Protein 3HLY (pdb70)

Solvent-accessible surface area: 18268 Å² total

Structure (mmCIF, N/CA/C/O backbone):
data_3HLY
#
_entry.id   3HLY
#
_cell.length_a   76.270
_cell.length_b   97.899
_cell.length_c   118.076
_cell.angle_alpha   90.00
_cell.angle_beta   90.00
_cell.angle_gamma   90.00
#
_symmetry.space_group_name_H-M   'C 2 2 21'
#
loop_
_entity.id
_entity.type
_entity.pdbx_description
1 polymer 'Flavodoxin-like domain'
2 non-polymer 'CALCIUM ION'
3 water water
#
loop_
_atom_site.group_PDB
_atom_site.id
_atom_site.type_symbol
_atom_site.label_atom_id
_atom_site.label_alt_id
_atom_site.label_comp_id
_atom_site.label_asym_id
_atom_site.label_entity_id
_atom_site.label_seq_id
_atom_site.pdbx_PDB_ins_code
_atom_site.Cartn_x
_atom_site.Cartn_y
_atom_site.Cartn_z
_atom_site.occupancy
_atom_site.B_iso_or_equiv
_atom_site.auth_seq_id
_atom_site.auth_comp_id
_atom_site.auth_asym_id
_atom_site.auth_atom_id
_atom_site.pdbx_PDB_model_num
ATOM 1 N N . SER A 1 2 ? 38.903 54.503 53.573 1.00 48.53 262 SER A N 1
ATOM 2 C CA . SER A 1 2 ? 40.259 54.085 54.017 1.00 29.08 262 SER A CA 1
ATOM 3 C C . SER A 1 2 ? 40.982 53.348 52.896 1.00 34.59 262 SER A C 1
ATOM 4 O O . SER A 1 2 ? 40.427 53.129 51.815 1.00 32.49 262 SER A O 1
ATOM 7 N N . VAL A 1 3 ? 42.229 52.972 53.159 1.00 27.00 263 VAL A N 1
ATOM 8 C CA . VAL A 1 3 ? 43.005 52.252 52.171 1.00 25.19 263 VAL A CA 1
ATOM 9 C C . VAL A 1 3 ? 43.418 50.882 52.714 1.00 29.88 263 VAL A C 1
ATOM 10 O O . VAL A 1 3 ? 43.883 50.761 53.839 1.00 28.62 263 VAL A O 1
ATOM 14 N N . LEU A 1 4 ? 43.206 49.849 51.917 1.00 20.23 264 LEU A N 1
ATOM 15 C CA . LEU A 1 4 ? 43.571 48.505 52.324 1.00 19.73 264 LEU A CA 1
ATOM 16 C C . LEU A 1 4 ? 44.885 48.149 51.660 1.00 25.96 264 LEU A C 1
ATOM 17 O O . LEU A 1 4 ? 44.999 48.220 50.449 1.00 22.06 264 LEU A O 1
ATOM 22 N N . ILE A 1 5 ? 45.871 47.762 52.455 1.00 24.49 265 ILE A N 1
ATOM 23 C CA . ILE A 1 5 ? 47.148 47.347 51.895 1.00 23.46 265 ILE A CA 1
ATOM 24 C C . ILE A 1 5 ? 47.266 45.842 52.103 1.00 25.33 265 ILE A C 1
ATOM 25 O O . ILE A 1 5 ? 47.261 45.351 53.237 1.00 32.09 265 ILE A O 1
ATOM 30 N N . GLY A 1 6 ? 47.326 45.109 50.997 1.00 30.29 266 GLY A N 1
ATOM 31 C CA . GLY A 1 6 ? 47.444 43.665 51.066 1.00 27.19 266 GLY A CA 1
ATOM 32 C C . GLY A 1 6 ? 48.771 43.197 50.499 1.00 40.25 266 GLY A C 1
ATOM 33 O O . GLY A 1 6 ? 49.249 43.729 49.493 1.00 31.11 266 GLY A O 1
ATOM 34 N N . TYR A 1 7 ? 49.379 42.210 51.149 1.00 39.87 267 TYR A N 1
ATOM 35 C CA . TYR A 1 7 ? 50.661 41.671 50.695 1.00 35.64 267 TYR A CA 1
ATOM 36 C C . TYR A 1 7 ? 50.905 40.314 51.328 1.00 38.41 267 TYR A C 1
ATOM 37 O O . TYR A 1 7 ? 50.089 39.833 52.106 1.00 50.12 267 TYR A O 1
ATOM 46 N N . LEU A 1 8 ? 52.033 39.696 50.991 1.00 45.09 268 LEU A N 1
ATOM 47 C CA . LEU A 1 8 ? 52.375 38.403 51.570 1.00 48.72 268 LEU A CA 1
ATOM 48 C C . LEU A 1 8 ? 53.464 38.583 52.612 1.00 44.48 268 LEU A C 1
ATOM 49 O O . LEU A 1 8 ? 54.500 39.192 52.348 1.00 47.47 268 LEU A O 1
ATOM 54 N N . SER A 1 9 ? 53.231 38.049 53.800 1.00 44.19 269 SER A N 1
ATOM 55 C CA . SER A 1 9 ? 54.223 38.156 54.851 1.00 46.53 269 SER A CA 1
ATOM 56 C C . SER A 1 9 ? 55.516 37.501 54.416 1.00 49.23 269 SER A C 1
ATOM 57 O O . SER A 1 9 ? 55.519 36.383 53.916 1.00 54.42 269 SER A O 1
ATOM 60 N N . ASP A 1 10 ? 56.614 38.217 54.599 1.00 55.18 270 ASP A N 1
ATOM 61 C CA . ASP A 1 10 ? 57.936 37.711 54.284 1.00 66.37 270 ASP A CA 1
ATOM 62 C C . ASP A 1 10 ? 58.182 37.215 52.862 1.00 71.75 270 ASP A C 1
ATOM 63 O O . ASP A 1 10 ? 58.956 36.280 52.660 1.00 75.06 270 ASP A O 1
ATOM 68 N N . TYR A 1 11 ? 57.531 37.839 51.884 1.00 69.60 271 TYR A N 1
ATOM 69 C CA . TYR A 1 11 ? 57.735 37.495 50.480 1.00 56.98 271 TYR A CA 1
ATOM 70 C C . TYR A 1 11 ? 58.511 38.653 49.868 1.00 45.82 271 TYR A C 1
ATOM 71 O O . TYR A 1 11 ? 58.007 39.772 49.786 1.00 44.96 271 TYR A O 1
ATOM 80 N N . GLY A 1 12 ? 59.739 38.394 49.442 1.00 47.38 272 GLY A N 1
ATOM 81 C CA . GLY A 1 12 ? 60.540 39.462 48.874 1.00 47.22 272 GLY A CA 1
ATOM 82 C C . GLY A 1 12 ? 60.670 40.602 49.875 1.00 48.37 272 GLY A C 1
ATOM 83 O O . GLY A 1 12 ? 61.024 40.381 51.036 1.00 38.22 272 GLY A O 1
ATOM 84 N N . TYR A 1 13 ? 60.378 41.821 49.433 1.00 43.38 273 TYR A N 1
ATOM 85 C CA . TYR A 1 13 ? 60.449 42.989 50.303 1.00 39.64 273 TYR A CA 1
ATOM 86 C C . TYR A 1 13 ? 59.060 43.552 50.579 1.00 38.95 273 TYR A C 1
ATOM 87 O O . TYR A 1 13 ? 58.915 44.736 50.880 1.00 37.78 273 TYR A O 1
ATOM 96 N N . SER A 1 14 ? 58.043 42.695 50.482 1.00 34.83 274 SER A N 1
ATOM 97 C CA . SER A 1 14 ? 56.662 43.109 50.712 1.00 32.17 274 SER A CA 1
ATOM 98 C C . SER A 1 14 ? 56.434 43.831 52.041 1.00 38.97 274 SER A C 1
ATOM 99 O O . SER A 1 14 ? 55.826 44.900 52.061 1.00 42.37 274 SER A O 1
ATOM 102 N N . ASP A 1 15 ? 56.899 43.251 53.148 1.00 38.63 275 ASP A N 1
ATOM 103 C CA . ASP A 1 15 ? 56.719 43.894 54.454 1.00 48.52 275 ASP A CA 1
ATOM 104 C C . ASP A 1 15 ? 57.218 45.341 54.418 1.00 44.10 275 ASP A C 1
ATOM 105 O O . ASP A 1 15 ? 56.515 46.280 54.803 1.00 42.08 275 ASP A O 1
ATOM 110 N N . ARG A 1 16 ? 58.446 45.487 53.938 1.00 30.85 276 ARG A N 1
ATOM 111 C CA . ARG A 1 16 ? 59.144 46.760 53.883 1.00 35.57 276 ARG A CA 1
ATOM 112 C C . ARG A 1 16 ? 58.621 47.783 52.876 1.00 33.60 276 ARG A C 1
ATOM 113 O O . ARG A 1 16 ? 58.571 48.972 53.162 1.00 27.67 276 ARG A O 1
ATOM 121 N N . LEU A 1 17 ? 58.254 47.333 51.691 1.00 21.77 277 LEU A N 1
ATOM 122 C CA . LEU A 1 17 ? 57.719 48.262 50.709 1.00 28.42 277 LEU A CA 1
ATOM 123 C C . LEU A 1 17 ? 56.316 48.656 51.179 1.00 28.10 277 LEU A C 1
ATOM 124 O O . LEU A 1 17 ? 55.954 49.828 51.171 1.00 26.80 277 LEU A O 1
ATOM 129 N N . SER A 1 18 ? 55.544 47.669 51.621 1.00 23.43 278 SER A N 1
ATOM 130 C CA . SER A 1 18 ? 54.181 47.937 52.082 1.00 25.94 278 SER A CA 1
ATOM 131 C C . SER A 1 18 ? 54.163 48.865 53.303 1.00 31.14 278 SER A C 1
ATOM 132 O O . SER A 1 18 ? 53.285 49.718 53.411 1.00 35.37 278 SER A O 1
ATOM 135 N N . GLN A 1 19 ? 55.142 48.729 54.202 1.00 24.98 279 GLN A N 1
ATOM 136 C CA . GLN A 1 19 ? 55.213 49.588 55.386 1.00 18.59 279 GLN A CA 1
ATOM 137 C C . GLN A 1 19 ? 55.560 51.030 55.008 1.00 31.48 279 GLN A C 1
ATOM 138 O O . GLN A 1 19 ? 55.048 51.977 55.599 1.00 25.88 279 GLN A O 1
ATOM 144 N N . ALA A 1 20 ? 56.462 51.179 54.039 1.00 24.07 280 ALA A N 1
ATOM 145 C CA . ALA A 1 20 ? 56.886 52.481 53.550 1.00 22.25 280 ALA A CA 1
ATOM 146 C C . ALA A 1 20 ? 55.677 53.201 52.921 1.00 20.63 280 ALA A C 1
ATOM 147 O O . ALA A 1 20 ? 55.471 54.387 53.150 1.00 36.76 280 ALA A O 1
ATOM 149 N N . ILE A 1 21 ? 54.889 52.493 52.127 1.00 15.99 281 ILE A N 1
ATOM 150 C CA . ILE A 1 21 ? 53.698 53.103 51.517 1.00 19.75 281 ILE A CA 1
ATOM 151 C C . ILE A 1 21 ? 52.723 53.440 52.640 1.00 27.67 281 ILE A C 1
ATOM 152 O O . ILE A 1 21 ? 52.104 54.513 52.632 1.00 23.10 281 ILE A O 1
ATOM 157 N N . GLY A 1 22 ? 52.588 52.521 53.599 1.00 20.49 282 GLY A N 1
ATOM 158 C CA . GLY A 1 22 ? 51.684 52.737 54.721 1.00 18.42 282 GLY A CA 1
ATOM 159 C C . GLY A 1 22 ? 52.072 53.976 55.533 1.00 24.53 282 GLY A C 1
ATOM 160 O O . GLY A 1 22 ? 51.218 54.745 55.963 1.00 26.39 282 GLY A O 1
ATOM 161 N N . ARG A 1 23 ? 53.372 54.179 55.738 1.00 25.07 283 ARG A N 1
ATOM 162 C CA . ARG A 1 23 ? 53.854 55.347 56.489 1.00 36.68 283 ARG A CA 1
ATOM 163 C C . ARG A 1 23 ? 53.441 56.642 55.781 1.00 34.08 283 ARG A C 1
ATOM 164 O O . ARG A 1 23 ? 53.003 57.608 56.411 1.00 26.99 283 ARG A O 1
ATOM 172 N N . GLY A 1 24 ? 53.611 56.666 54.465 1.00 27.06 284 GLY A N 1
ATOM 173 C CA . GLY 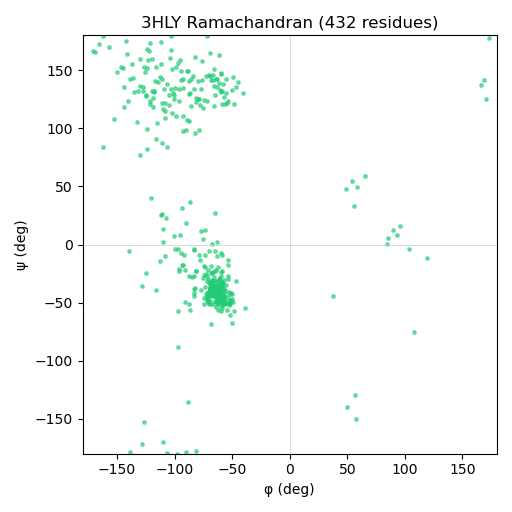A 1 24 ? 53.259 57.846 53.706 1.00 27.81 284 GLY A CA 1
ATOM 174 C C . GLY A 1 24 ? 51.777 58.124 53.850 1.00 34.83 284 GLY A C 1
ATOM 175 O O . GLY A 1 24 ? 51.365 59.263 54.032 1.00 35.92 284 GLY A O 1
ATOM 176 N N . LEU A 1 25 ? 50.986 57.057 53.783 1.00 31.37 285 LEU A N 1
ATOM 177 C CA . LEU A 1 25 ? 49.545 57.135 53.895 1.00 22.31 285 LEU A CA 1
ATOM 178 C C . LEU A 1 25 ? 48.987 57.611 55.227 1.00 31.29 285 LEU A C 1
ATOM 179 O O . LEU A 1 25 ? 48.036 58.390 55.234 1.00 31.30 285 LEU A O 1
ATOM 184 N N . VAL A 1 26 ? 49.531 57.134 56.349 1.00 33.66 286 VAL A N 1
ATOM 185 C CA . VAL A 1 26 ? 48.999 57.552 57.651 1.00 35.23 286 VAL A CA 1
ATOM 186 C C . VAL A 1 26 ? 49.342 58.994 57.998 1.00 33.37 286 VAL A C 1
ATOM 187 O O . VAL A 1 26 ? 48.572 59.656 58.668 1.00 27.98 286 VAL A O 1
ATOM 191 N N . LYS A 1 27 ? 50.491 59.484 57.536 1.00 32.32 287 LYS A N 1
ATOM 192 C CA . LYS A 1 27 ? 50.877 60.873 57.800 1.00 36.80 287 LYS A CA 1
ATOM 193 C C . LYS A 1 27 ? 49.815 61.843 57.280 1.00 38.99 287 LYS A C 1
ATOM 194 O O . LYS A 1 27 ? 49.630 62.929 57.835 1.00 50.49 287 LYS A O 1
ATOM 200 N N . THR A 1 28 ? 49.120 61.460 56.213 1.00 35.54 288 THR A N 1
ATOM 201 C CA . THR A 1 28 ? 48.100 62.328 55.651 1.00 36.98 288 THR A 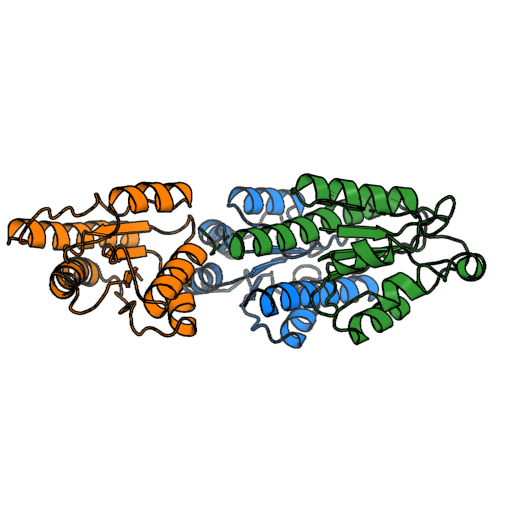CA 1
ATOM 202 C C . THR A 1 28 ? 46.795 62.196 56.387 1.00 49.17 288 THR A C 1
ATOM 203 O O . THR A 1 28 ? 45.846 62.905 56.064 1.00 60.93 288 THR A O 1
ATOM 207 N N . GLY A 1 29 ? 46.727 61.270 57.346 1.00 40.22 289 GLY A N 1
ATOM 208 C CA . GLY A 1 29 ? 45.495 61.104 58.092 1.00 29.94 289 GLY A CA 1
ATOM 209 C C . GLY A 1 29 ? 44.542 60.055 57.564 1.00 32.02 289 GLY A C 1
ATOM 210 O O . GLY A 1 29 ? 43.414 59.952 58.039 1.00 41.57 289 GLY A O 1
ATOM 211 N N . VAL A 1 30 ? 44.970 59.270 56.585 1.00 32.63 290 VAL A N 1
ATOM 212 C CA . VAL A 1 30 ? 44.105 58.215 56.064 1.00 34.87 290 VAL A CA 1
ATOM 213 C C . VAL A 1 30 ? 44.260 56.993 56.974 1.00 40.40 290 VAL A C 1
ATOM 214 O O . VAL A 1 30 ? 45.348 56.756 57.495 1.00 45.14 290 VAL A O 1
ATOM 218 N N . ALA A 1 31 ? 43.181 56.245 57.186 1.00 29.01 291 ALA A N 1
ATOM 219 C CA . ALA A 1 31 ? 43.238 55.038 58.019 1.00 34.14 291 ALA A CA 1
ATOM 220 C C . ALA A 1 31 ? 43.684 53.871 57.148 1.00 34.95 291 ALA A C 1
ATOM 221 O O . ALA A 1 31 ? 43.007 53.518 56.189 1.00 37.80 291 ALA A O 1
ATOM 223 N N . VAL A 1 32 ? 44.810 53.261 57.497 1.00 27.37 292 VAL A N 1
ATOM 224 C CA . VAL A 1 32 ? 45.317 52.152 56.710 1.00 31.46 292 VAL A CA 1
ATOM 225 C C . VAL A 1 32 ? 45.020 50.784 57.302 1.00 34.36 292 VAL A C 1
ATOM 226 O O . VAL A 1 32 ? 45.293 50.525 58.477 1.00 42.08 292 VAL A O 1
ATOM 230 N N . GLU A 1 33 ? 44.463 49.902 56.487 1.00 24.67 293 GLU A N 1
ATOM 231 C CA . GLU A 1 33 ? 44.169 48.565 56.968 1.00 25.17 293 GLU A CA 1
ATOM 232 C C . GLU A 1 33 ? 45.076 47.568 56.262 1.00 29.66 293 GLU A C 1
ATOM 233 O O . GLU A 1 33 ? 44.996 47.379 55.051 1.00 35.65 293 GLU A O 1
ATOM 247 N N . VAL A 1 35 ? 46.624 43.762 55.650 1.00 24.66 295 VAL A N 1
ATOM 248 C CA . VAL A 1 35 ? 46.169 42.387 55.622 1.00 35.76 295 VAL A CA 1
ATOM 249 C C . VAL A 1 35 ? 47.267 41.504 55.051 1.00 38.19 295 VAL A C 1
ATOM 250 O O . VAL A 1 35 ? 47.980 41.913 54.139 1.00 37.32 295 VAL A O 1
ATOM 254 N N . ASP A 1 36 ? 47.418 40.309 55.620 1.00 40.03 296 ASP A N 1
ATOM 255 C CA . ASP A 1 36 ? 48.410 39.347 55.163 1.00 38.97 296 ASP A CA 1
ATOM 256 C C . ASP A 1 36 ? 47.601 38.343 54.352 1.00 39.71 296 ASP A C 1
ATOM 257 O O . ASP A 1 36 ? 46.778 37.616 54.905 1.00 38.75 296 ASP A O 1
ATOM 262 N N . LEU A 1 37 ? 47.835 38.314 53.044 1.00 31.70 297 LEU A N 1
ATOM 263 C CA . LEU A 1 37 ? 47.100 37.423 52.156 1.00 35.54 297 LEU A CA 1
ATOM 264 C C . LEU A 1 37 ? 47.305 35.935 52.484 1.00 47.39 297 LEU A C 1
ATOM 265 O O . LEU A 1 37 ? 46.417 35.109 52.253 1.00 48.32 297 LEU A O 1
ATOM 270 N N . ARG A 1 38 ? 48.471 35.605 53.032 1.00 47.11 298 ARG A N 1
ATOM 271 C CA . ARG A 1 38 ? 48.793 34.234 53.405 1.00 40.41 298 ARG A CA 1
ATOM 272 C C . ARG A 1 38 ? 47.904 33.711 54.520 1.00 46.81 298 ARG A C 1
ATOM 273 O O . ARG A 1 38 ? 47.760 32.500 54.666 1.00 57.85 298 ARG A O 1
ATOM 281 N N . ALA A 1 39 ? 47.315 34.602 55.312 1.00 45.04 299 ALA A N 1
ATOM 282 C CA . ALA A 1 39 ? 46.509 34.143 56.438 1.00 51.21 299 ALA A CA 1
ATOM 283 C C . ALA A 1 39 ? 45.202 34.856 56.775 1.00 45.87 299 ALA A C 1
ATOM 284 O O . ALA A 1 39 ? 44.476 34.407 57.661 1.00 56.58 299 ALA A O 1
ATOM 286 N N . VAL A 1 40 ? 44.884 35.950 56.096 1.00 50.20 300 VAL A N 1
ATOM 287 C CA . VAL A 1 40 ? 43.660 36.683 56.418 1.00 51.69 300 VAL A CA 1
ATOM 288 C C . VAL A 1 40 ? 42.373 35.915 56.136 1.00 55.23 300 VAL A C 1
ATOM 289 O O . VAL A 1 40 ? 42.322 35.082 55.237 1.00 51.94 300 VAL A O 1
ATOM 293 N N . ASP A 1 41 ? 41.333 36.213 56.911 1.00 55.84 301 ASP A N 1
ATOM 294 C CA . ASP A 1 41 ? 40.034 35.569 56.746 1.00 62.52 301 ASP A CA 1
ATOM 295 C C . ASP A 1 41 ? 39.290 36.203 55.571 1.00 53.94 301 ASP A C 1
ATOM 296 O O . ASP A 1 41 ? 39.080 37.412 55.539 1.00 51.66 301 ASP A O 1
ATOM 298 N N . PRO A 1 42 ? 38.865 35.381 54.596 1.00 53.16 302 PRO A N 1
ATOM 299 C CA . PRO A 1 42 ? 38.145 35.829 53.399 1.00 63.44 302 PRO A CA 1
ATOM 300 C C . PRO A 1 42 ? 36.908 36.699 53.630 1.00 68.73 302 PRO A C 1
ATOM 301 O O . PRO A 1 42 ? 36.680 37.668 52.907 1.00 68.90 302 PRO A O 1
ATOM 305 N N . GLN A 1 43 ? 36.114 36.348 54.635 1.00 73.63 303 GLN A N 1
ATOM 306 C CA . GLN A 1 43 ? 34.886 37.077 54.946 1.00 77.27 303 GLN A CA 1
ATOM 307 C C . GLN A 1 43 ? 35.111 38.535 55.345 1.00 69.54 303 GLN A C 1
ATOM 308 O O . GLN A 1 43 ? 34.363 39.424 54.938 1.00 66.71 303 GLN A O 1
ATOM 310 N N . GLU A 1 44 ? 36.129 38.781 56.157 1.00 63.66 304 GLU A N 1
ATOM 311 C CA . GLU A 1 44 ? 36.422 40.140 56.573 1.00 66.63 304 GLU A CA 1
ATOM 312 C C . GLU A 1 44 ? 37.129 40.870 55.436 1.00 66.97 304 GLU A C 1
ATOM 313 O O . GLU A 1 44 ? 36.867 42.052 55.190 1.00 61.85 304 GLU A O 1
ATOM 319 N N . LEU A 1 45 ? 38.018 40.159 54.743 1.00 62.87 305 LEU A N 1
ATOM 320 C CA . LEU A 1 45 ? 38.743 40.734 53.617 1.00 47.52 305 LEU A CA 1
ATOM 321 C C . LEU A 1 45 ? 37.712 41.384 52.702 1.00 52.94 305 LEU A C 1
ATOM 322 O O . LEU A 1 45 ? 37.872 42.531 52.290 1.00 55.63 305 LEU A O 1
ATOM 327 N N . ILE A 1 46 ? 36.634 40.654 52.421 1.00 52.99 306 ILE A N 1
ATOM 328 C CA . ILE A 1 46 ? 35.559 41.148 51.560 1.00 63.03 306 ILE A CA 1
ATOM 329 C C . ILE A 1 46 ? 35.011 42.506 52.001 1.00 63.66 306 ILE A C 1
ATOM 330 O O . ILE A 1 46 ? 34.907 43.441 51.203 1.00 67.15 306 ILE A O 1
ATOM 335 N N . GLU A 1 47 ? 34.637 42.610 53.269 1.00 65.92 307 GLU A N 1
ATOM 336 C CA . GLU A 1 47 ? 34.096 43.865 53.777 1.00 68.04 307 GLU A CA 1
ATOM 337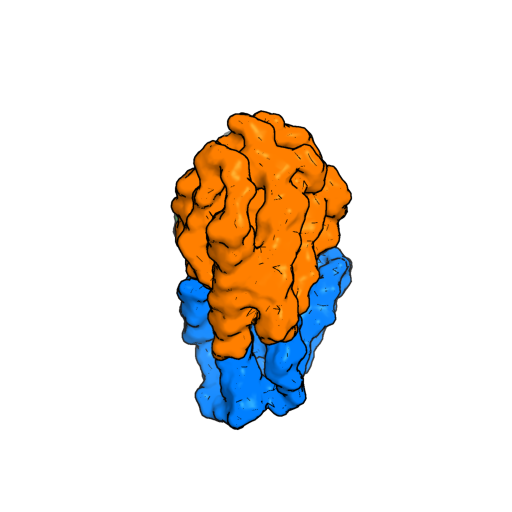 C C . GLU A 1 47 ? 35.187 44.935 53.745 1.00 51.52 307 GLU A C 1
ATOM 338 O O . GLU A 1 47 ? 34.930 46.089 53.396 1.00 54.41 307 GLU A O 1
ATOM 344 N N . ALA A 1 48 ? 36.405 44.532 54.088 1.00 22.56 308 ALA A N 1
ATOM 345 C CA . ALA A 1 48 ? 37.537 45.442 54.078 1.00 31.01 308 ALA A CA 1
ATOM 346 C C . ALA A 1 48 ? 37.740 46.038 52.684 1.00 32.97 308 ALA A C 1
ATOM 347 O O . ALA A 1 48 ? 37.978 47.227 52.542 1.00 34.89 308 ALA A O 1
ATOM 349 N N . VAL A 1 49 ? 37.638 45.211 51.653 1.00 35.09 309 VAL A N 1
ATOM 350 C CA . VAL A 1 49 ? 37.831 45.695 50.290 1.00 32.92 309 VAL A CA 1
ATOM 351 C C . VAL A 1 49 ? 36.695 46.585 49.784 1.00 40.19 309 VAL A C 1
ATOM 352 O O . VAL A 1 49 ? 36.947 47.672 49.278 1.00 33.56 309 VAL A O 1
ATOM 356 N N . SER A 1 50 ? 35.446 46.153 49.944 1.00 53.27 310 SER A N 1
ATOM 357 C CA . SER A 1 50 ? 34.316 46.940 49.439 1.00 52.15 310 SER A CA 1
ATOM 358 C C . SER A 1 50 ? 34.198 48.356 49.997 1.00 55.17 310 SER A C 1
ATOM 359 O O . SER A 1 50 ? 33.742 49.270 49.298 1.00 56.33 310 SER A O 1
ATOM 362 N N . SER A 1 51 ? 34.606 48.543 51.250 1.00 53.40 311 SER A N 1
ATOM 363 C CA . SER A 1 51 ? 34.532 49.859 51.871 1.00 52.07 311 SER A CA 1
ATOM 364 C C . SER A 1 51 ? 35.816 50.656 51.679 1.00 46.57 311 SER A C 1
ATOM 365 O O . SER A 1 51 ? 35.866 51.830 51.999 1.00 47.25 311 SER A O 1
ATOM 368 N N . ALA A 1 52 ? 36.853 50.010 51.159 1.00 37.13 312 ALA A N 1
ATOM 369 C CA . ALA A 1 52 ? 38.126 50.676 50.935 1.00 33.53 312 ALA A CA 1
ATOM 370 C C . ALA A 1 52 ? 37.995 51.757 49.877 1.00 35.12 312 ALA A C 1
ATOM 371 O O . ALA A 1 52 ? 37.359 51.553 48.856 1.00 40.95 312 ALA A O 1
ATOM 373 N N . ARG A 1 53 ? 38.591 52.913 50.114 1.00 35.49 313 ARG A N 1
ATOM 374 C CA . ARG A 1 53 ? 38.532 53.968 49.125 1.00 44.34 313 ARG A CA 1
ATOM 375 C C . ARG A 1 53 ? 39.663 53.647 48.136 1.00 46.19 313 ARG A C 1
ATOM 376 O O . ARG A 1 53 ? 39.603 53.966 46.943 1.00 38.29 313 ARG A O 1
ATOM 384 N N . GLY A 1 54 ? 40.680 52.966 48.648 1.00 36.89 314 GLY A N 1
ATOM 385 C CA . GLY A 1 54 ? 41.807 52.601 47.828 1.00 29.99 314 GLY A CA 1
ATOM 386 C C . GLY A 1 54 ? 42.348 51.255 48.234 1.00 26.08 314 GLY A C 1
ATOM 387 O O . GLY A 1 54 ? 42.218 50.822 49.388 1.00 23.78 314 GLY A O 1
ATOM 388 N N . ILE A 1 55 ? 42.941 50.588 47.257 1.00 21.41 315 ILE A N 1
ATOM 389 C CA . ILE A 1 55 ? 43.529 49.285 47.451 1.00 25.98 315 ILE A CA 1
ATOM 390 C C . ILE A 1 55 ? 44.999 49.319 46.998 1.00 25.46 315 ILE A C 1
ATOM 391 O O . ILE A 1 55 ? 45.303 49.774 45.904 1.00 26.04 315 ILE A O 1
ATOM 396 N N . VAL A 1 56 ? 45.894 48.857 47.854 1.00 19.52 316 VAL A N 1
ATOM 397 C CA . VAL A 1 56 ? 47.313 48.786 47.517 1.00 16.32 316 VAL A CA 1
ATOM 398 C C . VAL A 1 56 ? 47.665 47.311 47.611 1.00 20.45 316 VAL A C 1
ATOM 399 O O . VAL A 1 56 ? 47.401 46.668 48.634 1.00 25.99 316 VAL A O 1
ATOM 403 N N . LEU A 1 57 ? 48.237 46.783 46.539 1.00 17.41 317 LEU A N 1
ATOM 404 C CA . LEU A 1 57 ? 48.616 45.380 46.479 1.00 29.74 317 LEU A CA 1
ATOM 405 C C . LEU A 1 57 ? 50.081 45.153 46.067 1.00 28.23 317 LEU A C 1
ATOM 406 O O . LEU A 1 57 ? 50.589 45.792 45.146 1.00 28.12 317 LEU A O 1
ATOM 411 N N . GLY A 1 58 ? 50.764 44.256 46.766 1.00 26.20 318 GLY A N 1
ATOM 412 C CA . GLY A 1 58 ? 52.131 43.934 46.395 1.00 22.15 318 GLY A CA 1
ATOM 413 C C . GLY A 1 58 ? 51.974 42.807 45.388 1.00 34.07 318 GLY A C 1
ATOM 414 O O . GLY A 1 58 ? 51.003 42.058 45.476 1.00 35.72 318 GLY A O 1
ATOM 415 N N . THR A 1 59 ? 52.882 42.681 44.426 1.00 26.62 319 THR A N 1
ATOM 416 C CA . THR A 1 59 ? 52.759 41.606 43.438 1.00 28.40 319 THR A CA 1
ATOM 417 C C . THR A 1 59 ? 52.902 40.230 44.063 1.00 41.83 319 THR A C 1
ATOM 418 O O . THR A 1 59 ? 53.828 39.971 44.831 1.00 39.75 319 THR A O 1
ATOM 422 N N . PRO A 1 60 ? 51.940 39.347 43.781 1.00 61.90 320 PRO A N 1
ATOM 423 C CA . PRO A 1 60 ? 51.940 37.979 44.296 1.00 63.91 320 PRO A CA 1
ATOM 424 C C . PRO A 1 60 ? 52.458 36.988 43.272 1.00 66.92 320 PRO A C 1
ATOM 425 O O . PRO A 1 60 ? 52.058 36.999 42.110 1.00 70.73 320 PRO A O 1
ATOM 429 N N . PRO A 1 61 ? 53.328 36.081 43.715 1.00 64.79 321 PRO A N 1
ATOM 430 C CA . PRO A 1 61 ? 53.914 35.066 42.840 1.00 64.85 321 PRO A CA 1
ATOM 431 C C . PRO A 1 61 ? 52.944 34.310 41.983 1.00 52.74 321 PRO A C 1
ATOM 432 O O . PRO A 1 61 ? 51.837 33.979 42.400 1.00 47.85 321 PRO A O 1
ATOM 436 N N . SER A 1 62 ? 53.443 34.022 40.790 1.00 57.37 322 SER A N 1
ATOM 437 C CA . SER A 1 62 ? 52.814 33.254 39.724 1.00 61.42 322 SER A CA 1
ATOM 438 C C . SER A 1 62 ? 51.992 32.038 40.138 1.00 67.84 322 SER A C 1
ATOM 439 O O . SER A 1 62 ? 50.847 31.886 39.714 1.00 67.29 322 SER A O 1
ATOM 442 N N . GLN A 1 63 ? 52.608 31.144 40.899 1.00 70.05 323 GLN A N 1
ATOM 443 C CA . GLN A 1 63 ? 51.927 29.984 41.374 1.00 74.51 323 GLN A CA 1
ATOM 444 C C . GLN A 1 63 ? 51.701 30.248 42.858 1.00 66.05 323 GLN A C 1
ATOM 445 O O . GLN A 1 63 ? 52.519 29.892 43.700 1.00 68.21 323 GLN A O 1
ATOM 451 N N . PRO A 1 64 ? 50.618 30.972 43.172 1.00 56.00 324 PRO A N 1
ATOM 452 C CA . PRO A 1 64 ? 50.247 31.315 44.550 1.00 60.70 324 PRO A CA 1
ATOM 453 C C . PRO A 1 64 ? 49.631 30.034 45.169 1.00 71.50 324 PRO A C 1
ATOM 454 O O . PRO A 1 64 ? 49.156 29.143 44.458 1.00 75.91 324 PRO A O 1
ATOM 458 N N . SER A 1 65 ? 49.644 29.962 46.493 1.00 64.19 325 SER A N 1
ATOM 459 C CA . SER A 1 65 ? 49.104 28.811 47.197 1.00 68.11 325 SER A CA 1
ATOM 460 C C . SER A 1 65 ? 47.597 28.918 47.313 1.00 68.05 325 SER A C 1
ATOM 461 O O . SER A 1 65 ? 46.975 29.860 46.819 1.00 71.65 325 SER A O 1
ATOM 464 N N . GLU A 1 66 ? 47.009 27.939 47.978 1.00 61.70 326 GLU A N 1
ATOM 465 C CA . GLU A 1 66 ? 45.572 27.921 48.148 1.00 75.03 326 GLU A CA 1
ATOM 466 C C . GLU A 1 66 ? 45.049 29.120 48.901 1.00 77.33 326 GLU A C 1
ATOM 467 O O . GLU A 1 66 ? 44.027 29.697 48.530 1.00 79.62 326 GLU A O 1
ATOM 469 N N . ALA A 1 67 ? 45.734 29.516 49.960 1.00 63.02 327 ALA A N 1
ATOM 470 C CA . ALA A 1 67 ? 45.166 30.597 50.724 1.00 48.50 327 ALA A CA 1
ATOM 471 C C . ALA A 1 67 ? 45.233 31.923 50.020 1.00 51.07 327 ALA A C 1
ATOM 472 O O . ALA A 1 67 ? 44.237 32.642 49.952 1.00 52.60 327 ALA A O 1
ATOM 474 N N . VAL A 1 68 ? 46.399 32.216 49.463 1.00 44.23 328 VAL A N 1
ATOM 475 C CA . VAL A 1 68 ? 46.616 33.465 48.774 1.00 49.07 328 VAL A CA 1
ATOM 476 C C . VAL A 1 68 ? 45.924 33.589 47.415 1.00 50.94 328 VAL A C 1
ATOM 477 O O . VAL A 1 68 ? 45.644 34.701 46.978 1.00 48.69 328 VAL A O 1
ATOM 481 N N . ALA A 1 69 ? 45.646 32.475 46.743 1.00 37.60 329 ALA A N 1
ATOM 482 C CA . ALA A 1 69 ? 44.952 32.550 45.466 1.00 44.84 329 ALA A CA 1
ATOM 483 C C . ALA A 1 69 ? 43.511 32.879 45.802 1.00 53.01 329 ALA A C 1
ATOM 484 O O . ALA A 1 69 ? 42.831 33.617 45.082 1.00 50.48 329 ALA A O 1
ATOM 486 N N . THR A 1 70 ? 43.045 32.313 46.909 1.00 51.06 330 THR A N 1
ATOM 487 C CA . THR A 1 70 ? 41.681 32.549 47.364 1.00 62.02 330 THR A CA 1
ATOM 488 C C . THR A 1 70 ? 41.580 34.005 47.821 1.00 60.74 330 THR A C 1
ATOM 489 O O . THR A 1 70 ? 40.583 34.687 47.582 1.00 69.80 330 THR A O 1
ATOM 493 N N . ALA A 1 71 ? 42.624 34.464 48.502 1.00 40.32 331 ALA A N 1
ATOM 494 C CA . ALA A 1 71 ? 42.673 35.837 48.979 1.00 47.63 331 ALA A CA 1
ATOM 495 C C . ALA A 1 71 ? 42.668 36.762 47.755 1.00 46.66 331 ALA A C 1
ATOM 496 O O . ALA A 1 71 ? 41.879 37.702 47.669 1.00 36.29 331 ALA A O 1
ATOM 498 N N . LEU A 1 72 ? 43.544 36.458 46.800 1.00 37.52 332 LEU A N 1
ATOM 499 C CA . LEU A 1 72 ? 43.667 37.250 45.585 1.00 44.29 332 LEU A CA 1
ATOM 500 C C . LEU A 1 72 ? 42.327 37.323 44.857 1.00 51.79 332 LEU A C 1
ATOM 501 O O . LEU A 1 72 ? 41.853 38.412 44.529 1.00 47.17 332 LEU A O 1
ATOM 506 N N . SER A 1 73 ? 41.713 36.161 44.623 1.00 53.38 333 SER A N 1
ATOM 507 C CA . SER A 1 73 ? 40.424 36.096 43.936 1.00 45.32 333 SER A CA 1
ATOM 508 C C . SER A 1 73 ? 39.353 36.886 44.676 1.00 47.92 333 SER A C 1
ATOM 509 O O . SER A 1 73 ? 38.466 37.487 44.062 1.00 45.59 333 SER A O 1
ATOM 512 N N . THR A 1 74 ? 39.437 36.890 46.002 1.00 47.44 334 THR A N 1
ATOM 513 C CA . THR A 1 74 ? 38.461 37.605 46.803 1.00 51.32 334 THR A CA 1
ATOM 514 C C . THR A 1 74 ? 38.565 39.124 46.628 1.00 52.24 334 THR A C 1
ATOM 515 O O . THR A 1 74 ? 37.563 39.839 46.738 1.00 52.48 334 THR A O 1
ATOM 519 N N . ILE A 1 75 ? 39.777 39.616 46.376 1.00 41.07 335 ILE A N 1
ATOM 520 C CA . ILE A 1 75 ? 39.977 41.052 46.171 1.00 33.75 335 ILE A CA 1
ATOM 521 C C . ILE A 1 75 ? 39.368 41.422 44.814 1.00 41.67 335 ILE A C 1
ATOM 522 O O . ILE A 1 75 ? 38.584 42.364 44.709 1.00 38.06 335 ILE A O 1
ATOM 527 N N . PHE A 1 76 ? 39.716 40.659 43.782 1.00 44.63 336 PHE A N 1
ATOM 528 C CA . PHE A 1 76 ? 39.195 40.916 42.439 1.00 41.75 336 PHE A CA 1
ATOM 529 C C . PHE A 1 76 ? 37.676 40.861 42.437 1.00 48.50 336 PHE A C 1
ATOM 530 O O . PHE A 1 76 ? 37.007 41.710 41.839 1.00 50.61 336 PHE A O 1
ATOM 538 N N . ALA A 1 77 ? 37.133 39.865 43.122 1.00 45.86 337 ALA A N 1
ATOM 539 C CA . ALA A 1 77 ? 35.690 39.715 43.207 1.00 50.54 337 ALA A CA 1
ATOM 540 C C . ALA A 1 77 ? 35.044 40.920 43.887 1.00 47.30 337 ALA A C 1
ATOM 541 O O . ALA A 1 77 ? 33.983 41.354 43.482 1.00 51.28 337 ALA A O 1
ATOM 543 N N . ALA A 1 78 ? 35.689 41.479 44.906 1.00 43.23 338 ALA A N 1
ATOM 544 C CA . ALA A 1 78 ? 35.108 42.617 45.617 1.00 34.64 338 ALA A CA 1
ATOM 545 C C . ALA A 1 78 ? 35.506 44.015 45.137 1.00 36.18 338 ALA A C 1
ATOM 546 O O . ALA A 1 78 ? 34.827 44.996 45.465 1.00 39.58 338 ALA A O 1
ATOM 548 N N . ALA A 1 79 ? 36.595 44.124 44.377 1.00 33.82 339 ALA A N 1
ATOM 549 C CA . ALA A 1 79 ? 37.023 45.435 43.898 1.00 32.30 339 ALA A CA 1
ATOM 550 C C . ALA A 1 79 ? 35.997 45.984 42.914 1.00 36.15 339 ALA A C 1
ATOM 551 O O . ALA A 1 79 ? 35.389 45.223 42.155 1.00 43.11 339 ALA A O 1
ATOM 553 N N . HIS A 1 80 ? 35.817 47.302 42.913 1.00 29.74 340 HIS A N 1
ATOM 554 C CA . HIS A 1 80 ? 34.838 47.909 42.026 1.00 31.74 340 HIS A CA 1
ATOM 555 C C . HIS A 1 80 ? 35.309 49.237 41.452 1.00 35.60 340 HIS A C 1
ATOM 556 O O . HIS A 1 80 ? 36.362 49.752 41.842 1.00 39.31 340 HIS A O 1
ATOM 563 N N . ASN A 1 81 ? 34.496 49.792 40.553 1.00 28.76 341 ASN A N 1
ATOM 564 C CA . ASN A 1 81 ? 34.797 51.033 39.839 1.00 3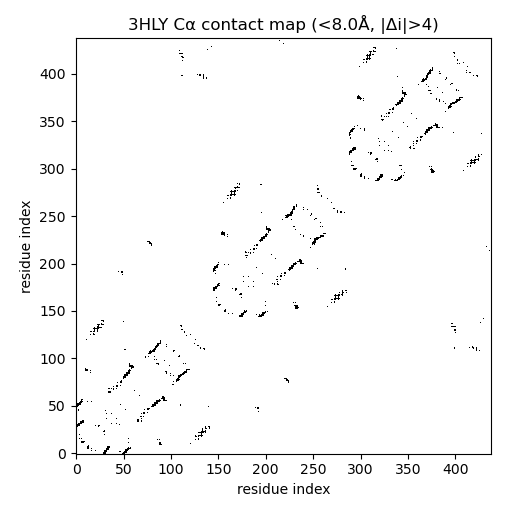8.18 341 ASN A CA 1
ATOM 565 C C . ASN A 1 81 ? 34.926 52.374 40.539 1.00 43.19 341 ASN A C 1
ATOM 566 O O . ASN A 1 81 ? 35.274 53.351 39.887 1.00 56.38 341 ASN A O 1
ATOM 571 N N . LYS A 1 82 ? 34.661 52.461 41.833 1.00 32.77 342 LYS A N 1
ATOM 572 C CA . LYS A 1 82 ? 34.768 53.755 42.501 1.00 46.56 342 LYS A CA 1
ATOM 573 C C . LYS A 1 82 ? 36.073 53.925 43.290 1.00 51.11 342 LYS A C 1
ATOM 574 O O . LYS A 1 82 ? 36.251 54.916 44.006 1.00 53.86 342 LYS A O 1
ATOM 576 N N . GLN A 1 83 ? 36.989 52.974 43.145 1.00 52.83 343 GLN A N 1
ATOM 577 C CA . GLN A 1 83 ? 38.231 53.025 43.907 1.00 52.57 343 GLN A CA 1
ATOM 578 C C . GLN A 1 83 ? 39.537 53.035 43.112 1.00 44.05 343 GLN A C 1
ATOM 579 O O . GLN A 1 83 ? 39.552 52.785 41.900 1.00 33.98 343 GLN A O 1
ATOM 585 N N . ALA A 1 84 ? 40.627 53.356 43.809 1.00 34.36 344 ALA A N 1
ATOM 586 C CA . ALA A 1 84 ? 41.958 53.410 43.195 1.00 26.74 344 ALA A CA 1
ATOM 587 C C . ALA A 1 84 ? 42.776 52.164 43.539 1.00 28.46 344 ALA A C 1
ATOM 588 O O . ALA A 1 84 ? 42.599 51.561 44.594 1.00 26.56 344 ALA A O 1
ATOM 590 N N . ILE A 1 85 ? 43.684 51.798 42.639 1.00 29.26 345 ILE A N 1
ATOM 591 C CA . ILE A 1 85 ? 44.542 50.650 42.827 1.00 23.95 345 ILE A CA 1
ATOM 592 C C . ILE A 1 85 ? 46.002 51.098 42.788 1.00 27.17 345 ILE A C 1
ATOM 593 O O . ILE A 1 85 ? 46.434 51.754 41.837 1.00 21.96 345 ILE A O 1
ATOM 598 N N . GLY A 1 86 ? 46.728 50.790 43.853 1.00 29.26 346 GLY A N 1
ATOM 599 C CA . GLY A 1 86 ? 48.141 51.120 43.914 1.00 19.90 346 GLY A CA 1
ATOM 600 C C . GLY A 1 86 ? 48.870 49.797 43.846 1.00 25.08 346 GLY A C 1
ATOM 601 O O . GLY A 1 86 ? 48.638 48.920 44.673 1.00 35.36 346 GLY A O 1
ATOM 602 N N . LEU A 1 87 ? 49.731 49.632 42.853 1.00 23.26 347 LEU A N 1
ATOM 603 C CA . LEU A 1 87 ? 50.482 48.397 42.707 1.00 25.86 347 LEU A CA 1
ATOM 604 C C . LEU A 1 87 ? 51.978 48.627 42.958 1.00 25.07 347 LEU A C 1
ATOM 605 O O . LEU A 1 87 ? 52.512 49.683 42.636 1.00 28.53 347 LEU A O 1
ATOM 610 N N . PHE A 1 88 ? 52.630 47.645 43.565 1.00 31.56 348 PHE A N 1
ATOM 611 C CA . PHE A 1 88 ? 54.069 47.706 43.810 1.00 33.27 348 PHE A CA 1
ATOM 612 C C . PHE A 1 88 ? 54.664 46.315 43.643 1.00 43.31 348 PHE A C 1
ATOM 613 O O . PHE A 1 88 ? 54.097 45.320 44.096 1.00 40.88 348 PHE A O 1
ATOM 621 N N . ASP A 1 89 ? 55.796 46.245 42.956 1.00 49.75 349 ASP A N 1
ATOM 622 C CA . ASP A 1 89 ? 56.458 44.968 42.746 1.00 45.79 349 ASP A CA 1
ATOM 623 C C . ASP A 1 89 ? 57.124 44.559 44.058 1.00 40.74 349 ASP A C 1
ATOM 624 O O . ASP A 1 89 ? 57.917 45.315 44.619 1.00 39.89 349 ASP A O 1
ATOM 629 N N . SER A 1 90 ? 56.793 43.368 44.546 1.00 31.20 350 SER A N 1
ATOM 630 C CA . SER A 1 90 ? 57.351 42.875 45.796 1.00 37.79 350 SER A CA 1
ATOM 631 C C . SER A 1 90 ? 58.782 42.340 45.685 1.00 47.87 350 SER A C 1
ATOM 632 O O . SER A 1 90 ? 59.458 42.146 46.703 1.00 44.14 350 SER A O 1
ATOM 635 N N . TYR A 1 91 ? 59.238 42.122 44.450 1.00 48.59 351 TYR A N 1
ATOM 636 C CA . TYR A 1 91 ? 60.576 41.593 44.172 1.00 48.07 351 TYR A CA 1
ATOM 637 C C . TYR A 1 91 ? 60.749 40.233 44.838 1.00 50.94 351 TYR A C 1
ATOM 638 O O . TYR A 1 91 ? 61.739 39.990 45.527 1.00 51.37 351 TYR A O 1
ATOM 647 N N . GLY A 1 92 ? 59.773 39.356 44.626 1.00 57.42 352 GLY A N 1
ATOM 648 C CA . GLY A 1 92 ? 59.816 38.029 45.210 1.00 70.25 352 GLY A CA 1
ATOM 649 C C . GLY A 1 92 ? 60.535 37.008 44.346 1.00 84.84 352 GLY A C 1
ATOM 650 O O . GLY A 1 92 ? 61.604 37.285 43.797 1.00 91.53 352 GLY A O 1
ATOM 651 N N . GLY A 1 93 ? 59.952 35.821 44.223 1.00 89.42 353 GLY A N 1
ATOM 652 C CA . GLY A 1 93 ? 60.575 34.778 43.423 1.00 94.55 353 GLY A CA 1
ATOM 653 C C . GLY A 1 93 ? 60.010 34.722 42.021 1.00 89.63 353 GLY A C 1
ATOM 654 O O . GLY A 1 93 ? 60.539 35.338 41.095 1.00 88.92 353 GLY A O 1
ATOM 655 N N . ASP A 1 94 ? 58.939 33.957 41.866 1.00 84.85 354 ASP A N 1
ATOM 656 C CA . ASP A 1 94 ? 58.263 33.829 40.586 1.00 77.56 354 ASP A CA 1
ATOM 657 C C . ASP A 1 94 ? 56.937 34.527 40.815 1.00 59.18 354 ASP A C 1
ATOM 658 O O . ASP A 1 94 ? 55.953 33.884 41.182 1.00 60.45 354 ASP A O 1
ATOM 660 N N . ASP A 1 95 ? 56.912 35.842 40.609 1.00 50.08 355 ASP A N 1
ATOM 661 C CA . ASP A 1 95 ? 55.693 36.609 40.840 1.00 61.39 355 ASP A CA 1
ATOM 662 C C . ASP A 1 95 ? 55.005 37.194 39.610 1.00 64.88 355 ASP A C 1
ATOM 663 O O . ASP A 1 95 ? 55.631 37.428 38.578 1.00 56.42 355 ASP A O 1
ATOM 668 N N . GLU A 1 96 ? 53.701 37.423 39.744 1.00 66.01 356 GLU A N 1
ATOM 669 C CA . GLU A 1 96 ? 52.889 37.991 38.678 1.00 65.34 356 GLU A CA 1
ATOM 670 C C . GLU A 1 96 ? 53.366 39.388 38.300 1.00 62.83 356 GLU A C 1
ATOM 671 O O . GLU A 1 96 ? 53.706 40.193 39.165 1.00 62.91 356 GLU A O 1
ATOM 677 N N . PRO A 1 97 ? 53.391 39.695 36.997 1.00 59.74 357 PRO A N 1
ATOM 678 C CA . PRO A 1 97 ? 53.826 41.007 36.499 1.00 56.92 357 PRO A CA 1
ATOM 679 C C . PRO A 1 97 ? 52.843 42.123 36.874 1.00 43.85 357 PRO A C 1
ATOM 680 O O . PRO A 1 97 ? 51.629 41.921 36.849 1.00 35.53 357 PRO A O 1
ATOM 684 N N . ILE A 1 98 ? 53.366 43.297 37.209 1.00 38.43 358 ILE A N 1
ATOM 685 C CA . ILE A 1 98 ? 52.516 44.433 37.569 1.00 38.03 358 ILE A CA 1
ATOM 686 C C . ILE A 1 98 ? 51.448 44.677 36.508 1.00 30.14 358 ILE A C 1
ATOM 687 O O . ILE A 1 98 ? 50.267 44.803 36.816 1.00 45.28 358 ILE A O 1
ATOM 692 N N . ASP A 1 99 ? 51.876 44.719 35.251 1.00 32.42 359 ASP A N 1
ATOM 693 C CA . ASP A 1 99 ? 50.990 44.968 34.121 1.00 39.83 359 ASP A CA 1
ATOM 694 C C . ASP A 1 99 ? 49.750 44.067 34.084 1.00 44.73 359 ASP A C 1
ATOM 695 O O . ASP A 1 99 ? 48.646 44.532 33.790 1.00 47.40 359 ASP A O 1
ATOM 700 N N . ALA A 1 100 ? 49.933 42.781 34.385 1.00 45.00 360 ALA A N 1
ATOM 701 C CA . ALA A 1 100 ? 48.830 41.826 34.379 1.00 42.89 360 ALA A CA 1
ATOM 702 C C . ALA A 1 100 ? 47.757 42.200 35.408 1.00 45.13 360 ALA A C 1
ATOM 703 O O . ALA A 1 100 ? 46.566 42.209 35.092 1.00 43.22 360 ALA A O 1
ATOM 705 N N . LEU A 1 101 ? 48.185 42.496 36.635 1.00 42.86 361 LEU A N 1
ATOM 706 C CA . LEU A 1 101 ? 47.263 42.887 37.694 1.00 36.87 361 LEU A CA 1
ATOM 707 C C . LEU A 1 101 ? 46.594 44.187 37.305 1.00 33.48 361 LEU A C 1
ATOM 708 O O . LEU A 1 101 ? 45.385 44.324 37.425 1.00 39.84 361 LEU A O 1
ATOM 713 N N . LEU A 1 102 ? 47.391 45.137 36.833 1.00 29.21 362 LEU A N 1
ATOM 714 C CA . LEU A 1 102 ? 46.869 46.439 36.447 1.00 33.67 362 LEU A CA 1
ATOM 715 C C . LEU A 1 102 ? 45.758 46.327 35.399 1.00 50.20 362 LEU A C 1
ATOM 716 O O . LEU A 1 102 ? 44.772 47.064 35.458 1.00 59.62 362 LEU A O 1
ATOM 721 N N . ALA A 1 103 ? 45.913 45.412 34.446 1.00 43.27 363 ALA A N 1
ATOM 722 C CA . ALA A 1 103 ? 44.894 45.230 33.415 1.00 45.27 363 ALA A CA 1
ATOM 723 C C . ALA A 1 103 ? 43.583 44.793 34.074 1.00 35.64 363 ALA A C 1
ATOM 724 O O . ALA A 1 103 ? 42.528 45.383 33.840 1.00 43.20 363 ALA A O 1
ATOM 726 N N . GLN A 1 104 ? 43.669 43.776 34.921 1.00 27.90 364 GLN A N 1
ATOM 727 C CA . GLN A 1 104 ? 42.504 43.262 35.629 1.00 39.28 364 GLN A CA 1
ATOM 728 C C . GLN A 1 104 ? 41.725 44.334 36.386 1.00 42.65 364 GLN A C 1
ATOM 729 O O . GLN A 1 104 ? 40.504 44.407 36.270 1.00 54.54 364 GLN A O 1
ATOM 735 N N . PHE A 1 105 ? 42.427 45.171 37.148 1.00 38.26 365 PHE A N 1
ATOM 736 C CA . PHE A 1 105 ? 41.780 46.230 37.908 1.00 32.18 365 PHE A CA 1
ATOM 737 C C . PHE A 1 105 ? 41.169 47.316 37.028 1.00 30.58 365 PHE A C 1
ATOM 738 O O . PHE A 1 105 ? 40.064 47.792 37.297 1.00 35.64 365 PHE A O 1
ATOM 746 N N . ARG A 1 106 ? 41.881 47.745 35.995 1.00 27.40 366 ARG A N 1
ATOM 747 C CA . ARG A 1 106 ? 41.309 48.776 35.137 1.00 38.68 366 ARG A CA 1
ATOM 748 C C . ARG A 1 106 ? 40.041 48.247 34.473 1.00 41.47 366 ARG A C 1
ATOM 749 O O . ARG A 1 106 ? 39.097 48.999 34.262 1.00 39.07 366 ARG A O 1
ATOM 757 N N . ASN A 1 107 ? 40.012 46.953 34.157 1.00 42.01 367 ASN A N 1
ATOM 758 C CA . ASN A 1 107 ? 38.823 46.383 33.534 1.00 46.47 367 ASN A CA 1
ATOM 759 C C . ASN A 1 107 ? 37.633 46.353 34.482 1.00 44.94 367 ASN A C 1
ATOM 760 O O . ASN A 1 107 ? 36.483 46.342 34.039 1.00 45.31 367 ASN A O 1
ATOM 765 N N . LEU A 1 108 ? 37.898 46.347 35.784 1.00 38.66 368 LEU A N 1
ATOM 766 C CA . LEU A 1 108 ? 36.812 46.362 36.764 1.00 43.61 368 LEU A CA 1
ATOM 767 C C . LEU A 1 108 ? 36.395 47.805 36.940 1.00 42.77 368 LEU A C 1
ATOM 768 O O . LEU A 1 108 ? 35.461 48.106 37.682 1.00 51.43 368 LEU A O 1
ATOM 773 N N . GLY A 1 109 ? 37.122 48.696 36.271 1.00 40.15 369 GLY A N 1
ATOM 774 C CA . GLY A 1 109 ? 36.833 50.116 36.352 1.00 41.07 369 GLY A CA 1
ATOM 775 C C . GLY A 1 109 ? 37.631 50.923 37.367 1.00 38.58 369 GLY A C 1
ATOM 776 O O . GLY A 1 109 ? 37.251 52.036 37.703 1.00 41.51 369 GLY A O 1
ATOM 777 N N . LEU A 1 110 ? 38.736 50.387 37.868 1.00 29.25 370 LEU A N 1
ATOM 778 C CA . LEU A 1 110 ? 39.521 51.144 38.842 1.00 36.94 370 LEU A CA 1
ATOM 779 C C . LEU A 1 110 ? 40.572 52.028 38.174 1.00 35.46 370 LEU A C 1
ATOM 780 O O . LEU A 1 110 ? 41.067 51.697 37.103 1.00 39.20 370 LEU A O 1
ATOM 785 N N . HIS A 1 111 ? 40.891 53.164 38.784 1.00 38.11 371 HIS A N 1
ATOM 786 C CA . HIS A 1 111 ? 41.955 54.001 38.235 1.00 39.11 371 HIS A CA 1
ATOM 787 C C . HIS A 1 111 ? 43.187 53.765 39.137 1.00 29.82 371 HIS A C 1
ATOM 788 O O . HIS A 1 111 ? 43.069 53.140 40.199 1.00 26.00 371 HIS A O 1
ATOM 795 N N . THR A 1 112 ? 44.368 54.216 38.716 1.00 29.75 372 THR A N 1
ATOM 796 C CA . THR A 1 112 ? 45.571 54.000 39.533 1.00 25.32 372 THR A CA 1
ATOM 797 C C . THR A 1 112 ? 45.619 54.945 40.723 1.00 37.28 372 THR A C 1
ATOM 798 O O . THR A 1 112 ? 45.253 56.112 40.614 1.00 43.90 372 THR A O 1
ATOM 802 N N . ALA A 1 113 ? 46.072 54.460 41.873 1.00 41.53 373 ALA A N 1
ATOM 803 C CA . ALA A 1 113 ? 46.140 55.337 43.041 1.00 39.38 373 ALA A CA 1
ATOM 804 C C . ALA A 1 113 ? 47.413 56.190 42.976 1.00 37.71 373 ALA A C 1
ATOM 805 O O . ALA A 1 113 ? 47.487 57.261 43.574 1.00 37.54 373 ALA A O 1
ATOM 807 N N . PHE A 1 114 ? 48.397 55.690 42.235 1.00 30.16 374 PHE A N 1
ATOM 808 C CA . PHE A 1 114 ? 49.686 56.337 42.017 1.00 27.02 374 PHE A CA 1
ATOM 809 C C . PHE A 1 114 ? 50.397 55.521 40.934 1.00 33.72 374 PHE A C 1
ATOM 810 O O . PHE A 1 114 ? 49.964 54.425 40.608 1.00 30.51 374 PHE A O 1
ATOM 818 N N . PRO A 1 115 ? 51.488 56.047 40.347 1.00 34.53 375 PRO A N 1
ATOM 819 C CA . PRO A 1 115 ? 52.150 55.232 39.314 1.00 32.12 375 PRO A CA 1
ATOM 820 C C . PRO A 1 115 ? 52.700 53.924 39.891 1.00 33.43 375 PRO A C 1
ATOM 821 O O . PRO A 1 115 ? 53.323 53.910 40.957 1.00 28.78 375 PRO A O 1
ATOM 825 N N . PRO A 1 116 ? 52.491 52.806 39.183 1.00 36.97 376 PRO A N 1
ATOM 826 C CA . PRO A 1 116 ? 52.998 51.531 39.688 1.00 25.81 376 PRO A CA 1
ATOM 827 C C . PRO A 1 116 ? 54.451 51.650 40.170 1.00 36.15 376 PRO A C 1
ATOM 828 O O . PRO A 1 116 ? 55.278 52.257 39.501 1.00 36.02 376 PRO A O 1
ATOM 832 N N . ILE A 1 117 ? 54.760 51.073 41.329 1.00 38.86 377 ILE A N 1
ATOM 833 C CA . ILE A 1 117 ? 56.117 51.140 41.851 1.00 34.48 377 ILE A CA 1
ATOM 834 C C . ILE A 1 117 ? 56.900 49.913 41.389 1.00 37.86 377 ILE A C 1
ATOM 835 O O . ILE A 1 117 ? 56.824 48.851 42.000 1.00 41.51 377 ILE A O 1
ATOM 840 N N . ARG A 1 118 ? 57.668 50.084 40.320 1.00 32.88 378 ARG A N 1
ATOM 841 C CA . ARG A 1 118 ? 58.446 49.000 39.728 1.00 30.06 378 ARG A CA 1
ATOM 842 C C . ARG A 1 118 ? 59.843 48.794 40.318 1.00 41.26 378 ARG A C 1
ATOM 843 O O . ARG A 1 118 ? 60.753 49.572 40.062 1.00 50.52 378 ARG A O 1
ATOM 851 N N . VAL A 1 119 ? 60.016 47.738 41.102 1.00 39.83 379 VAL A N 1
ATOM 852 C CA . VAL A 1 119 ? 61.318 47.451 41.683 1.00 55.87 379 VAL A CA 1
ATOM 853 C C . VAL A 1 119 ? 61.959 46.280 40.931 1.00 63.54 379 VAL A C 1
ATOM 854 O O . VAL A 1 119 ? 61.406 45.180 40.878 1.00 59.83 379 VAL A O 1
ATOM 858 N N . LYS A 1 120 ? 63.121 46.535 40.334 1.00 69.80 380 LYS A N 1
ATOM 859 C CA . LYS A 1 120 ? 63.838 45.523 39.561 1.00 77.58 380 LYS A CA 1
ATOM 860 C C . LYS A 1 120 ? 65.223 45.292 40.145 1.00 87.03 380 LYS A C 1
ATOM 861 O O . LYS A 1 120 ? 66.203 45.132 39.413 1.00 99.66 380 LYS A O 1
ATOM 863 N N . ASP A 1 121 ? 65.293 45.283 41.471 1.00 83.11 381 ASP A N 1
ATOM 864 C CA . ASP A 1 121 ? 66.544 45.076 42.188 1.00 81.06 381 ASP A CA 1
ATOM 865 C C . ASP A 1 121 ? 66.284 45.296 43.673 1.00 76.42 381 ASP A C 1
ATOM 866 O O . ASP A 1 121 ? 65.170 45.630 44.076 1.00 74.98 381 ASP A O 1
ATOM 868 N N . GLN A 1 122 ? 67.311 45.108 44.488 1.00 68.99 382 GLN A N 1
ATOM 869 C CA . GLN A 1 122 ? 67.174 45.304 45.920 1.00 60.04 382 GLN A CA 1
ATOM 870 C C . GLN A 1 122 ? 66.678 46.716 46.217 1.00 59.07 382 GLN A C 1
ATOM 871 O O . GLN A 1 122 ? 67.314 47.702 45.846 1.00 63.04 382 GLN A O 1
ATOM 877 N N . PRO A 1 123 ? 65.524 46.831 46.885 1.00 51.87 383 PRO A N 1
ATOM 878 C CA . PRO A 1 123 ? 64.975 48.145 47.219 1.00 44.32 383 PRO A CA 1
ATOM 879 C C . PRO A 1 123 ? 65.990 48.994 47.973 1.00 56.82 383 PRO A C 1
ATOM 880 O O . PRO A 1 123 ? 66.483 48.595 49.023 1.00 64.32 383 PRO A O 1
ATOM 884 N N . THR A 1 124 ? 66.309 50.160 47.427 1.00 50.01 384 THR A N 1
ATOM 885 C CA . THR A 1 124 ? 67.248 51.060 48.072 1.00 51.93 384 THR A CA 1
ATOM 886 C C . THR A 1 124 ? 66.440 52.099 48.836 1.00 54.30 384 THR A C 1
ATOM 887 O O . THR A 1 124 ? 65.206 52.063 48.828 1.00 61.03 384 THR A O 1
ATOM 891 N N . GLU A 1 125 ? 67.130 53.022 49.498 1.00 50.79 385 GLU A N 1
ATOM 892 C CA . GLU A 1 125 ? 66.449 54.076 50.234 1.00 56.07 385 GLU A CA 1
ATOM 893 C C . GLU A 1 125 ? 65.611 54.876 49.245 1.00 49.27 385 GLU A C 1
ATOM 894 O O . GLU A 1 125 ? 64.520 55.342 49.567 1.00 47.58 385 GLU A O 1
ATOM 900 N N . ALA A 1 126 ? 66.131 55.017 48.032 1.00 51.17 386 ALA A N 1
ATOM 901 C CA . ALA A 1 126 ? 65.439 55.745 46.977 1.00 43.34 386 ALA A CA 1
ATOM 902 C C . ALA A 1 126 ? 64.061 55.128 46.735 1.00 40.59 386 ALA A C 1
ATOM 903 O O . ALA A 1 126 ? 63.050 55.831 46.714 1.00 43.97 386 ALA A O 1
ATOM 905 N N . ILE A 1 127 ? 64.034 53.813 46.546 1.00 36.20 387 ILE A N 1
ATOM 906 C CA . ILE A 1 127 ? 62.788 53.100 46.325 1.00 29.58 387 ILE A CA 1
ATOM 907 C C . ILE A 1 127 ? 61.822 53.270 47.504 1.00 32.74 387 ILE A C 1
ATOM 908 O O . ILE A 1 127 ? 60.613 53.441 47.307 1.00 31.29 387 ILE A O 1
ATOM 913 N N . TYR A 1 128 ? 62.350 53.214 48.723 1.00 31.18 388 TYR A N 1
ATOM 914 C CA . TYR A 1 128 ? 61.510 53.353 49.904 1.00 38.90 388 TYR A CA 1
ATOM 915 C C . TYR A 1 128 ? 60.954 54.755 50.016 1.00 38.93 388 TYR A C 1
ATOM 916 O O . TYR A 1 128 ? 59.853 54.947 50.535 1.00 30.54 388 TYR A O 1
ATOM 925 N N . GLN A 1 129 ? 61.710 55.736 49.527 1.00 37.92 389 GLN A N 1
ATOM 926 C CA . GLN A 1 129 ? 61.249 57.121 49.561 1.00 41.10 389 GLN A CA 1
ATOM 927 C C . GLN A 1 129 ? 60.096 57.264 48.579 1.00 36.21 389 GLN A C 1
ATOM 928 O O . GLN A 1 129 ? 59.139 57.985 48.844 1.00 39.24 389 GLN A O 1
ATOM 934 N N . GLN A 1 130 ? 60.198 56.575 47.444 1.00 23.88 390 GLN A N 1
ATOM 935 C CA . GLN A 1 130 ? 59.160 56.613 46.425 1.00 28.06 390 GLN A CA 1
ATOM 936 C C . GLN A 1 130 ? 57.869 55.939 46.937 1.00 21.04 390 GLN A C 1
ATOM 937 O O . GLN A 1 130 ? 56.760 56.391 46.638 1.00 29.01 390 GLN A O 1
ATOM 943 N N . CYS A 1 131 ? 58.010 54.842 47.669 1.00 21.19 391 CYS A N 1
ATOM 944 C CA . CYS A 1 131 ? 56.851 54.184 48.284 1.00 21.84 391 CYS A CA 1
ATOM 945 C C . CYS A 1 131 ? 56.167 55.161 49.260 1.00 23.94 391 CYS A C 1
ATOM 946 O O . CYS A 1 131 ? 54.932 55.288 49.282 1.00 25.05 391 CYS A O 1
ATOM 949 N N . GLU A 1 132 ? 56.971 55.817 50.094 1.00 19.38 392 GLU A N 1
ATOM 950 C CA . GLU A 1 132 ? 56.426 56.757 51.069 1.00 21.15 392 GLU A CA 1
ATOM 951 C C . GLU A 1 132 ? 55.754 57.917 50.364 1.00 25.62 392 GLU A C 1
ATOM 952 O O . GLU A 1 132 ? 54.674 58.352 50.763 1.00 24.77 392 GLU A O 1
ATOM 958 N N . GLU A 1 133 ? 56.390 58.417 49.309 1.00 24.08 393 GLU A N 1
ATOM 959 C CA . GLU A 1 133 ? 55.813 59.528 48.563 1.00 23.92 393 GLU A CA 1
ATOM 960 C C . GLU A 1 133 ? 54.531 59.101 47.852 1.00 23.54 393 GLU A C 1
ATOM 961 O O . GLU A 1 133 ? 53.605 59.887 47.731 1.00 25.42 393 GLU A O 1
ATOM 967 N N . SER A 1 134 ? 54.484 57.857 47.380 1.00 22.16 394 SER A N 1
ATOM 968 C CA . SER A 1 134 ? 53.295 57.353 46.703 1.00 21.60 394 SER A CA 1
ATOM 969 C C . SER A 1 134 ? 52.139 57.296 47.694 1.00 29.84 394 SER A C 1
ATOM 970 O O . SER A 1 134 ? 50.997 57.605 47.332 1.00 27.53 394 SER A O 1
ATOM 973 N N . GLY A 1 135 ? 52.442 56.889 48.933 1.00 28.06 395 GLY A N 1
ATOM 974 C CA . GLY A 1 135 ? 51.416 56.790 49.972 1.00 24.48 395 GLY A CA 1
ATOM 975 C C . GLY A 1 135 ? 50.906 58.167 50.341 1.00 30.42 395 GLY A C 1
ATOM 976 O O . GLY A 1 135 ? 49.715 58.371 50.563 1.00 31.79 395 GLY A O 1
ATOM 977 N N . THR A 1 136 ? 51.829 59.120 50.398 1.00 24.55 396 THR A N 1
ATOM 978 C CA . THR A 1 136 ? 51.499 60.486 50.706 1.00 24.49 396 THR A CA 1
ATOM 979 C C . THR A 1 136 ? 50.587 61.057 49.637 1.00 28.84 396 THR A C 1
ATOM 980 O O . THR A 1 136 ? 49.586 61.710 49.941 1.00 28.36 396 THR A O 1
ATOM 984 N N . ASP A 1 137 ? 50.918 60.786 48.380 1.00 28.95 397 ASP A N 1
ATOM 985 C CA . ASP A 1 137 ? 50.146 61.322 47.263 1.00 31.23 397 ASP A CA 1
ATOM 986 C C . ASP A 1 137 ? 48.737 60.755 47.218 1.00 24.39 397 ASP A C 1
ATOM 987 O O . ASP A 1 137 ? 47.764 61.471 47.011 1.00 31.72 397 ASP A O 1
ATOM 992 N N . LEU A 1 138 ? 48.635 59.455 47.415 1.00 25.57 398 LEU A N 1
ATOM 993 C CA . LEU A 1 138 ? 47.342 58.806 4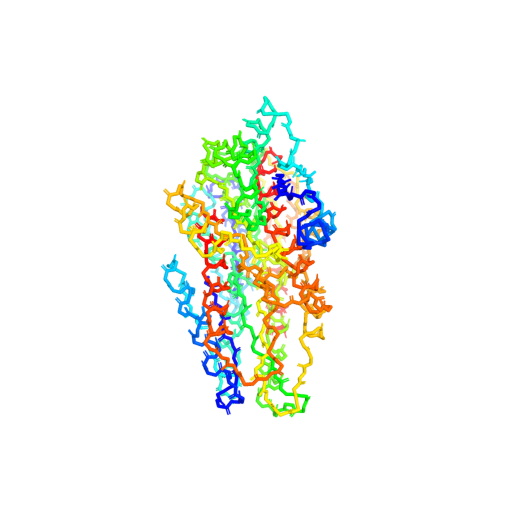7.435 1.00 26.53 398 LEU A CA 1
ATOM 994 C C . LEU A 1 138 ? 46.535 59.406 48.579 1.00 28.40 398 LEU A C 1
ATOM 995 O O . LEU A 1 138 ? 45.363 59.708 48.423 1.00 32.22 398 LEU A O 1
ATOM 1000 N N . GLY A 1 139 ? 47.186 59.584 49.722 1.00 29.31 399 GLY A N 1
ATOM 1001 C CA . GLY A 1 139 ? 46.526 60.137 50.893 1.00 18.33 399 GLY A CA 1
ATOM 1002 C C . GLY A 1 139 ? 45.973 61.531 50.669 1.00 21.32 399 GLY A C 1
ATOM 1003 O O . GLY A 1 139 ? 44.813 61.823 50.983 1.00 25.27 399 GLY A O 1
ATOM 1004 N N . GLN A 1 140 ? 46.807 62.403 50.123 1.00 31.94 400 GLN A N 1
ATOM 1005 C CA . GLN A 1 140 ? 46.369 63.755 49.846 1.00 29.52 400 GLN A CA 1
ATOM 1006 C C . GLN A 1 140 ? 45.254 63.757 48.803 1.00 35.13 400 GLN A C 1
ATOM 1007 O O . GLN A 1 140 ? 44.322 64.556 48.916 1.00 40.43 400 GLN A O 1
ATOM 1013 N N . TRP A 1 141 ? 45.304 62.851 47.819 1.00 32.47 401 TRP A N 1
ATOM 1014 C CA . TRP A 1 141 ? 44.245 62.815 46.804 1.00 32.43 401 TRP A CA 1
ATOM 1015 C C . TRP A 1 141 ? 42.908 62.435 47.432 1.00 32.54 401 TRP A C 1
ATOM 1016 O O . TRP A 1 141 ? 41.847 62.871 46.968 1.00 33.93 401 TRP A O 1
ATOM 1027 N N . LEU A 1 142 ? 42.960 61.619 48.485 1.00 36.31 402 LEU A N 1
ATOM 1028 C CA . LEU A 1 142 ? 41.743 61.185 49.169 1.00 37.24 402 LEU A CA 1
ATOM 1029 C C . LEU A 1 142 ? 41.301 62.248 50.168 1.00 33.89 402 LEU A C 1
ATOM 1030 O O . LEU A 1 142 ? 40.121 62.573 50.242 1.00 37.06 402 LEU A O 1
ATOM 1035 N N . THR A 1 143 ? 42.252 62.792 50.925 1.00 43.11 403 THR A N 1
ATOM 1036 C CA . THR A 1 143 ? 41.962 63.838 51.908 1.00 50.76 403 THR A CA 1
ATOM 1037 C C . THR A 1 143 ? 41.320 65.071 51.269 1.00 64.53 403 THR A C 1
ATOM 1038 O O . THR A 1 143 ? 40.657 65.856 51.952 1.00 72.21 403 THR A O 1
ATOM 1042 N N . ARG A 1 144 ? 41.527 65.245 49.965 1.00 65.98 404 ARG A N 1
ATOM 1043 C CA . ARG A 1 144 ? 40.968 66.385 49.245 1.00 61.76 404 ARG A CA 1
ATOM 1044 C C . ARG A 1 144 ? 39.655 66.063 48.533 1.00 70.96 404 ARG A C 1
ATOM 1045 O O . ARG A 1 144 ? 38.864 66.961 48.250 1.00 87.25 404 ARG A O 1
ATOM 1053 N N . ALA A 1 145 ? 39.422 64.787 48.242 1.00 69.17 405 ALA A N 1
ATOM 1054 C CA . ALA A 1 145 ? 38.189 64.376 47.577 1.00 67.88 405 ALA A CA 1
ATOM 1055 C C . ALA A 1 145 ? 37.111 64.129 48.637 1.00 78.58 405 ALA A C 1
ATOM 1056 O O . ALA A 1 145 ? 36.291 63.214 48.509 1.00 79.81 405 ALA A O 1
ATOM 1058 N N . ASP A 1 146 ? 37.126 64.951 49.684 1.00 79.97 406 ASP A N 1
ATOM 1059 C CA . ASP A 1 146 ? 36.168 64.835 50.780 1.00 85.47 406 ASP A CA 1
ATOM 1060 C C . ASP A 1 146 ? 35.863 66.189 51.433 1.00 98.18 406 ASP A C 1
ATOM 1061 O O . ASP A 1 146 ? 36.509 67.200 51.072 1.00 92.96 406 ASP A O 1
ATOM 1063 N N . SER B 1 2 ? 24.453 43.228 53.357 1.00 41.45 262 SER B N 1
ATOM 1064 C CA . SER B 1 2 ? 23.652 44.381 53.854 1.00 41.15 262 SER B CA 1
ATOM 1065 C C . SER B 1 2 ? 23.013 45.130 52.693 1.00 39.77 262 SER B C 1
ATOM 1066 O O . SER B 1 2 ? 23.562 45.165 51.598 1.00 44.85 262 SER B O 1
ATOM 1069 N N . VAL B 1 3 ? 21.849 45.718 52.941 1.00 34.82 263 VAL B N 1
ATOM 1070 C CA . VAL B 1 3 ? 21.135 46.493 51.928 1.00 29.95 263 VAL B CA 1
ATOM 1071 C C . VAL B 1 3 ? 20.719 47.814 52.548 1.00 31.04 263 VAL B C 1
ATOM 1072 O O . VAL B 1 3 ? 20.206 47.853 53.669 1.00 25.09 263 VAL B O 1
ATOM 1076 N N . LEU B 1 4 ? 20.978 48.906 51.841 1.00 28.61 264 LEU B N 1
ATOM 1077 C CA . LEU B 1 4 ? 20.610 50.221 52.345 1.00 20.71 264 LEU B CA 1
ATOM 1078 C C . LEU B 1 4 ? 19.269 50.602 51.744 1.00 27.13 264 LEU B C 1
ATOM 1079 O O . LEU B 1 4 ? 19.113 50.595 50.524 1.00 34.12 264 LEU B O 1
ATOM 1084 N N . ILE B 1 5 ? 18.292 50.898 52.588 1.00 23.36 265 ILE B N 1
ATOM 1085 C CA . ILE B 1 5 ? 16.995 51.316 52.081 1.00 29.00 265 ILE B CA 1
ATOM 1086 C C . ILE B 1 5 ? 16.872 52.795 52.378 1.00 31.27 265 ILE B C 1
ATOM 1087 O O . ILE B 1 5 ? 16.735 53.190 53.526 1.00 29.80 265 ILE B O 1
ATOM 1092 N N . GLY B 1 6 ? 16.936 53.610 51.337 1.00 33.40 266 GLY B N 1
ATOM 1093 C CA . GLY B 1 6 ? 16.828 55.040 51.529 1.00 32.36 266 GLY B CA 1
ATOM 1094 C C . GLY B 1 6 ? 15.483 55.537 51.049 1.00 34.49 266 GLY B C 1
ATOM 1095 O O . GLY B 1 6 ? 14.988 55.119 50.005 1.00 39.73 266 GLY B O 1
ATOM 1096 N N . TYR B 1 7 ? 14.880 56.425 51.818 1.00 32.32 267 TYR B N 1
ATOM 1097 C CA . TYR B 1 7 ? 13.590 56.973 51.445 1.00 46.79 267 TYR B CA 1
ATOM 1098 C C . TYR B 1 7 ? 13.313 58.197 52.288 1.00 55.26 267 TYR B C 1
ATOM 1099 O O . TYR B 1 7 ? 14.066 58.504 53.210 1.00 52.68 267 TYR B O 1
ATOM 1108 N N . LEU B 1 8 ? 12.234 58.898 51.959 1.00 57.00 268 LEU B N 1
ATOM 1109 C CA . LEU B 1 8 ? 11.836 60.075 52.714 1.00 53.23 268 LEU B CA 1
ATOM 1110 C C . LEU B 1 8 ? 10.667 59.696 53.621 1.00 50.91 268 LEU B C 1
ATOM 1111 O O . LEU B 1 8 ? 9.719 59.033 53.198 1.00 51.38 268 LEU B O 1
ATOM 1116 N N . SER B 1 9 ? 10.756 60.125 54.876 1.00 39.71 269 SER B N 1
ATOM 1117 C CA . SER B 1 9 ? 9.750 59.851 55.898 1.00 44.30 269 SER B CA 1
ATOM 1118 C C . SER B 1 9 ? 8.533 60.776 55.854 1.00 56.45 269 SER B C 1
ATOM 1119 O O . SER B 1 9 ? 8.665 61.990 55.956 1.00 77.38 269 SER B O 1
ATOM 1122 N N . ASP B 1 10 ? 7.347 60.197 55.716 1.00 54.81 270 ASP B N 1
ATOM 1123 C CA . ASP B 1 10 ? 6.107 60.969 55.666 1.00 66.53 270 ASP B CA 1
ATOM 1124 C C . ASP B 1 10 ? 5.819 61.477 54.272 1.00 64.92 270 ASP B C 1
ATOM 1125 O O . ASP B 1 10 ? 4.833 62.187 54.063 1.00 63.27 270 ASP B O 1
ATOM 1130 N N . TYR B 1 11 ? 6.695 61.147 53.330 1.00 59.77 271 TYR B N 1
ATOM 1131 C CA . TYR B 1 11 ? 6.499 61.552 51.945 1.00 64.19 271 TYR B CA 1
ATOM 1132 C C . TYR B 1 11 ? 5.761 60.431 51.211 1.00 55.62 271 TYR B C 1
ATOM 1133 O O . TYR B 1 11 ? 6.316 59.354 50.979 1.00 56.65 271 TYR B O 1
ATOM 1142 N N . GLY B 1 12 ? 4.512 60.684 50.839 1.00 48.46 272 GLY B N 1
ATOM 1143 C CA . GLY B 1 12 ? 3.736 59.674 50.145 1.00 47.60 272 GLY B CA 1
ATOM 1144 C C . GLY B 1 12 ? 3.660 58.420 50.989 1.00 56.34 272 GLY B C 1
ATOM 1145 O O . GLY B 1 12 ? 3.697 58.509 52.211 1.00 58.51 272 GLY B O 1
ATOM 1146 N N . TYR B 1 13 ? 3.564 57.255 50.348 1.00 58.59 273 TYR B N 1
ATOM 1147 C CA . TYR B 1 13 ? 3.490 55.994 51.074 1.00 57.18 273 TYR B CA 1
ATOM 1148 C C . TYR B 1 13 ? 4.871 55.343 51.249 1.00 55.22 273 TYR B C 1
ATOM 1149 O O . TYR B 1 13 ? 4.984 54.116 51.301 1.00 50.53 273 TYR B O 1
ATOM 1158 N N . SER B 1 14 ? 5.909 56.174 51.345 1.00 51.16 274 SER B N 1
ATOM 1159 C CA . SER B 1 14 ? 7.286 55.710 51.515 1.00 43.77 274 SER B CA 1
ATOM 1160 C C . SER B 1 14 ? 7.472 54.785 52.719 1.00 43.49 274 SER B C 1
ATOM 1161 O O . SER B 1 14 ? 8.069 53.711 52.605 1.00 39.95 274 SER B O 1
ATOM 1164 N N . ASP B 1 15 ? 6.979 55.227 53.873 1.00 43.32 275 ASP B N 1
ATOM 1165 C CA . ASP B 1 15 ? 7.086 54.465 55.110 1.00 41.53 275 ASP B CA 1
ATOM 1166 C C . ASP B 1 15 ? 6.670 53.019 54.940 1.00 32.38 275 ASP B C 1
ATOM 1167 O O . ASP B 1 15 ? 7.457 52.119 55.221 1.00 30.86 275 ASP B O 1
ATOM 1172 N N . ARG B 1 16 ? 5.434 52.813 54.485 1.00 30.39 276 ARG B N 1
ATOM 1173 C CA . ARG B 1 16 ? 4.861 51.477 54.295 1.00 40.14 276 ARG B CA 1
ATOM 1174 C C . ARG B 1 16 ? 5.470 50.647 53.160 1.00 32.64 276 ARG B C 1
ATOM 1175 O O . ARG B 1 16 ? 5.563 49.426 53.264 1.00 33.94 276 ARG B O 1
ATOM 1183 N N . LEU B 1 17 ? 5.821 51.287 52.046 1.00 32.99 277 LEU B N 1
ATOM 1184 C CA . LEU B 1 17 ? 6.426 50.540 50.950 1.00 29.31 277 LEU B CA 1
ATOM 1185 C C . LEU B 1 17 ? 7.841 50.093 51.350 1.00 32.16 277 LEU B C 1
ATOM 1186 O O . LEU B 1 17 ? 8.231 48.953 51.109 1.00 27.33 277 LEU B O 1
ATOM 1191 N N . SER B 1 18 ? 8.594 50.992 51.969 1.00 28.69 278 SER B N 1
ATOM 1192 C CA . SER B 1 18 ? 9.957 50.646 52.381 1.00 31.45 278 SER B CA 1
ATOM 1193 C C . SER B 1 18 ? 9.925 49.544 53.430 1.00 28.27 278 SER B C 1
ATOM 1194 O O . SER B 1 18 ? 10.709 48.598 53.366 1.00 30.87 278 SER B O 1
ATOM 1197 N N . GLN B 1 19 ? 8.997 49.631 54.378 1.00 26.03 279 GLN B N 1
ATOM 1198 C CA . GLN B 1 19 ? 8.937 48.598 55.409 1.00 32.00 279 GLN B CA 1
ATOM 1199 C C . GLN B 1 19 ? 8.514 47.239 54.899 1.00 27.31 279 GLN B C 1
ATOM 1200 O O . GLN B 1 19 ? 8.954 46.227 55.432 1.00 30.34 279 GLN B O 1
ATOM 1206 N N . ALA B 1 20 ? 7.672 47.209 53.872 1.00 26.98 280 ALA B N 1
ATOM 1207 C CA . ALA B 1 20 ? 7.227 45.943 53.298 1.00 29.48 280 ALA B CA 1
ATOM 1208 C C . ALA B 1 20 ? 8.426 45.286 52.593 1.00 19.69 280 ALA B C 1
ATOM 1209 O O . ALA B 1 20 ? 8.647 44.076 52.702 1.00 27.85 280 ALA B O 1
ATOM 1211 N N . ILE B 1 21 ? 9.192 46.084 51.861 1.00 19.83 281 ILE B N 1
ATOM 1212 C CA . ILE B 1 21 ? 10.382 45.559 51.179 1.00 20.16 281 ILE B CA 1
ATOM 1213 C C . ILE B 1 21 ? 11.343 45.070 52.248 1.00 26.21 281 ILE B C 1
ATOM 1214 O O . ILE B 1 21 ? 11.944 44.011 52.114 1.00 23.76 281 ILE B O 1
ATOM 1219 N N . GLY B 1 22 ? 11.493 45.862 53.310 1.00 24.33 282 GLY B N 1
ATOM 1220 C CA . GLY B 1 22 ? 12.374 45.484 54.405 1.00 25.05 282 GLY B CA 1
ATOM 1221 C C . GLY B 1 22 ? 11.967 44.158 55.057 1.00 27.16 282 GLY B C 1
ATOM 1222 O O . GLY B 1 22 ? 12.830 43.392 55.483 1.00 30.13 282 GLY B O 1
ATOM 1223 N N . ARG B 1 23 ? 10.665 43.887 55.142 1.00 21.30 283 ARG B N 1
ATOM 1224 C CA . ARG B 1 23 ? 10.180 42.633 55.734 1.00 33.01 283 ARG B CA 1
ATOM 1225 C C . ARG B 1 23 ? 10.603 41.425 54.894 1.00 33.36 283 ARG B C 1
ATOM 1226 O O . ARG B 1 23 ? 10.958 40.381 55.437 1.00 39.35 283 ARG B O 1
ATOM 1234 N N . GLY B 1 24 ? 10.543 41.562 53.575 1.00 29.18 284 GLY B N 1
ATOM 1235 C CA . GLY B 1 24 ? 10.944 40.467 52.706 1.00 24.92 284 GLY B CA 1
ATOM 1236 C C . GLY B 1 24 ? 12.441 40.208 52.782 1.00 21.86 284 GLY B C 1
ATOM 1237 O O . GLY B 1 24 ? 12.900 39.064 52.711 1.00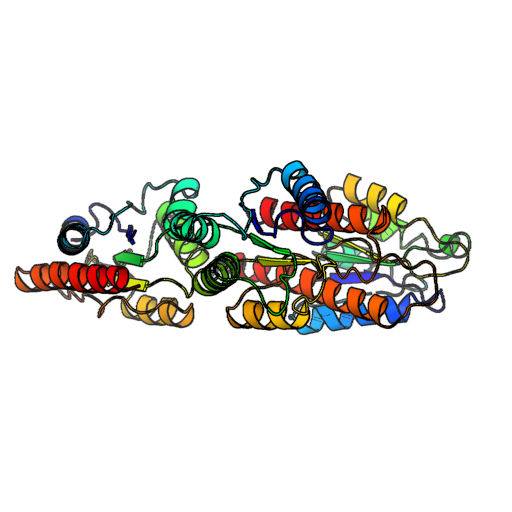 30.89 284 GLY B O 1
ATOM 1238 N N . LEU B 1 25 ? 13.199 41.285 52.942 1.00 21.57 285 LEU B N 1
ATOM 1239 C CA . LEU B 1 25 ? 14.655 41.244 53.024 1.00 31.41 285 LEU B CA 1
ATOM 1240 C C . LEU B 1 25 ? 15.188 40.607 54.317 1.00 33.38 285 LEU B C 1
ATOM 1241 O O . LEU B 1 25 ? 16.023 39.690 54.269 1.00 33.75 285 LEU B O 1
ATOM 1246 N N . VAL B 1 26 ? 14.707 41.076 55.467 1.00 29.66 286 VAL B N 1
ATOM 1247 C CA . VAL B 1 26 ? 15.204 40.542 56.738 1.00 34.37 286 VAL B CA 1
ATOM 1248 C C . VAL B 1 26 ? 14.962 39.049 56.915 1.00 37.38 286 VAL B C 1
ATOM 1249 O O . VAL B 1 26 ? 15.734 38.380 57.594 1.00 41.84 286 VAL B O 1
ATOM 1253 N N . LYS B 1 27 ? 13.906 38.530 56.294 1.00 37.63 287 LYS B N 1
ATOM 1254 C CA . LYS B 1 27 ? 13.596 37.105 56.377 1.00 44.51 287 LYS B CA 1
ATOM 1255 C C . LYS B 1 27 ? 14.795 36.295 55.881 1.00 49.73 287 LYS B C 1
ATOM 1256 O O . LYS B 1 27 ? 15.207 35.323 56.518 1.00 62.95 287 LYS B O 1
ATOM 1262 N N . THR B 1 28 ? 15.342 36.701 54.738 1.00 41.07 288 THR B N 1
ATOM 1263 C CA . THR B 1 28 ? 16.471 36.011 54.121 1.00 42.08 288 THR B CA 1
ATOM 1264 C C . THR B 1 28 ? 17.755 36.130 54.932 1.00 43.03 288 THR B C 1
ATOM 1265 O O . THR B 1 28 ? 18.797 35.617 54.542 1.00 48.96 288 THR B O 1
ATOM 1269 N N . GLY B 1 29 ? 17.685 36.812 56.062 1.00 44.41 289 GLY B N 1
ATOM 1270 C CA . GLY B 1 29 ? 18.863 36.955 56.892 1.00 43.97 289 GLY B CA 1
ATOM 1271 C C . GLY B 1 29 ? 19.753 38.107 56.495 1.00 44.58 289 GLY B C 1
ATOM 1272 O O . GLY B 1 29 ? 20.842 38.276 57.041 1.00 43.68 289 GLY B O 1
ATOM 1273 N N . VAL B 1 30 ? 19.308 38.902 55.534 1.00 41.67 290 VAL B N 1
ATOM 1274 C CA . VAL B 1 30 ? 20.102 40.050 55.127 1.00 37.87 290 VAL B CA 1
ATOM 1275 C C . VAL B 1 30 ? 19.869 41.161 56.153 1.00 30.87 290 VAL B C 1
ATOM 1276 O O . VAL B 1 30 ? 18.754 41.334 56.646 1.00 31.64 290 VAL B O 1
ATOM 1280 N N . ALA B 1 31 ? 20.928 41.888 56.491 1.00 31.88 291 ALA B N 1
ATOM 1281 C CA . ALA B 1 31 ? 20.838 42.995 57.433 1.00 35.24 291 ALA B CA 1
ATOM 1282 C C . ALA B 1 31 ? 20.326 44.196 56.646 1.00 42.71 291 ALA B C 1
ATOM 1283 O O . ALA B 1 31 ? 20.909 44.549 55.620 1.00 45.67 291 ALA B O 1
ATOM 1285 N N . VAL B 1 32 ? 19.247 44.822 57.115 1.00 35.59 292 VAL B N 1
ATOM 1286 C CA . VAL B 1 32 ? 18.681 45.973 56.410 1.00 23.24 292 VAL B CA 1
ATOM 1287 C C . VAL B 1 32 ? 18.906 47.297 57.124 1.00 30.68 292 VAL B C 1
ATOM 1288 O O . VAL B 1 32 ? 18.493 47.465 58.264 1.00 47.84 292 VAL B O 1
ATOM 1292 N N . GLU B 1 33 ? 19.559 48.237 56.446 1.00 31.36 293 GLU B N 1
ATOM 1293 C CA . GLU B 1 33 ? 19.849 49.544 57.012 1.00 23.17 293 GLU B CA 1
ATOM 1294 C C . GLU B 1 33 ? 18.882 50.559 56.424 1.00 30.45 293 GLU B C 1
ATOM 1295 O O . GLU B 1 33 ? 18.818 50.746 55.213 1.00 37.04 293 GLU B O 1
ATOM 1309 N N . VAL B 1 35 ? 17.470 54.439 56.168 1.00 31.80 295 VAL B N 1
ATOM 1310 C CA . VAL B 1 35 ? 17.958 55.804 56.254 1.00 36.66 295 VAL B CA 1
ATOM 1311 C C . VAL B 1 35 ? 16.909 56.753 55.712 1.00 37.95 295 VAL B C 1
ATOM 1312 O O . VAL B 1 35 ? 16.268 56.469 54.701 1.00 39.01 295 VAL B O 1
ATOM 1316 N N . ASP B 1 36 ? 16.720 57.865 56.416 1.00 40.37 296 ASP B N 1
ATOM 1317 C CA . ASP B 1 36 ? 15.772 58.893 56.010 1.00 50.37 296 ASP B CA 1
ATOM 1318 C C . ASP B 1 36 ? 16.639 59.953 55.327 1.00 48.86 296 ASP B C 1
ATOM 1319 O O . ASP B 1 36 ? 17.442 60.619 55.977 1.00 51.12 296 ASP B O 1
ATOM 1324 N N . LEU B 1 37 ? 16.491 60.075 54.010 1.00 41.78 297 LEU B N 1
ATOM 1325 C CA . LEU B 1 37 ? 17.285 61.016 53.222 1.00 51.66 297 LEU B CA 1
ATOM 1326 C C . LEU B 1 37 ? 17.156 62.479 53.642 1.00 58.97 297 LEU B C 1
ATOM 1327 O O . LEU B 1 37 ? 17.907 63.330 53.168 1.00 58.94 297 LEU B O 1
ATOM 1332 N N . ARG B 1 38 ? 16.213 62.767 54.530 1.00 50.51 298 ARG B N 1
ATOM 1333 C CA . ARG B 1 38 ? 16.015 64.122 55.015 1.00 54.17 298 ARG B CA 1
ATOM 1334 C C . ARG B 1 38 ? 16.988 64.429 56.141 1.00 59.65 298 ARG B C 1
ATOM 1335 O O . ARG B 1 38 ? 17.522 65.534 56.223 1.00 69.01 298 ARG B O 1
ATOM 1343 N N . ALA B 1 39 ? 17.227 63.442 56.999 1.00 57.85 299 ALA B N 1
ATOM 1344 C CA . ALA B 1 39 ? 18.087 63.641 58.164 1.00 54.21 299 ALA B CA 1
ATOM 1345 C C . ALA B 1 39 ? 19.437 62.927 58.260 1.00 53.63 299 ALA B C 1
ATOM 1346 O O . ALA B 1 39 ? 20.255 63.287 59.102 1.00 58.35 299 ALA B O 1
ATOM 1348 N N . VAL B 1 40 ? 19.694 61.928 57.429 1.00 57.28 300 VAL B N 1
ATOM 1349 C CA . VAL B 1 40 ? 20.963 61.214 57.544 1.00 64.59 300 VAL B CA 1
ATOM 1350 C C . VAL B 1 40 ? 22.210 62.074 57.346 1.00 63.43 300 VAL B C 1
ATOM 1351 O O . VAL B 1 40 ? 22.290 62.860 56.405 1.00 64.67 300 VAL B O 1
ATOM 1355 N N . ASP B 1 41 ? 23.180 61.919 58.245 1.00 64.22 301 ASP B N 1
ATOM 1356 C CA . ASP B 1 41 ? 24.437 62.657 58.150 1.00 75.17 301 ASP B CA 1
ATOM 1357 C C . ASP B 1 41 ? 25.213 62.060 56.981 1.00 78.81 301 ASP B C 1
ATOM 1358 O O . ASP B 1 41 ? 25.468 60.858 56.948 1.00 84.11 301 ASP B O 1
ATOM 1360 N N . PRO B 1 42 ? 25.590 62.893 55.997 1.00 77.88 302 PRO B N 1
ATOM 1361 C CA . PRO B 1 42 ? 26.337 62.429 54.822 1.00 72.31 302 PRO B CA 1
ATOM 1362 C C . PRO B 1 42 ? 27.615 61.666 55.162 1.00 80.47 302 PRO B C 1
ATOM 1363 O O . PRO B 1 42 ? 28.168 60.958 54.319 1.00 84.78 302 PRO B O 1
ATOM 1367 N N . GLN B 1 43 ? 28.087 61.816 56.395 1.00 82.06 303 GLN B N 1
ATOM 1368 C CA . GLN B 1 43 ? 29.289 61.115 56.826 1.00 85.50 303 GLN B CA 1
ATOM 1369 C C . GLN B 1 43 ? 28.900 59.654 56.999 1.00 86.45 303 GLN B C 1
ATOM 1370 O O . GLN B 1 43 ? 29.629 58.749 56.594 1.00 89.38 303 GLN B O 1
ATOM 1372 N N . GLU B 1 44 ? 27.734 59.439 57.603 1.00 81.64 304 GLU B N 1
ATOM 1373 C CA . GLU B 1 44 ? 27.221 58.098 57.827 1.00 70.93 304 GLU B CA 1
ATOM 1374 C C . GLU B 1 44 ? 26.720 57.529 56.499 1.00 71.10 304 GLU B C 1
ATOM 1375 O O . GLU B 1 44 ? 27.106 56.431 56.093 1.00 71.91 304 GLU B O 1
ATOM 1377 N N . LEU B 1 45 ? 25.874 58.295 55.817 1.00 61.72 305 LEU B N 1
ATOM 1378 C CA . LEU B 1 45 ? 25.313 57.869 54.543 1.00 54.23 305 LEU B CA 1
ATOM 1379 C C . LEU B 1 45 ? 26.376 57.362 53.579 1.00 63.41 305 LEU B C 1
ATOM 1380 O O . LEU B 1 45 ? 26.234 56.285 52.994 1.00 62.14 305 LEU B O 1
ATOM 1385 N N . ILE B 1 46 ? 27.441 58.138 53.409 1.00 73.12 306 ILE B N 1
ATOM 1386 C CA . ILE B 1 46 ? 28.506 57.743 52.499 1.00 75.18 306 ILE B CA 1
ATOM 1387 C C . ILE B 1 46 ? 29.062 56.383 52.916 1.00 71.37 306 ILE B C 1
ATOM 1388 O O . ILE B 1 46 ? 29.412 55.556 52.070 1.00 71.61 306 ILE B O 1
ATOM 1393 N N . GLU B 1 47 ? 29.126 56.154 54.224 1.00 61.57 307 GLU B N 1
ATOM 1394 C CA . GLU B 1 47 ? 29.640 54.897 54.759 1.00 66.41 307 GLU B CA 1
ATOM 1395 C C . GLU B 1 47 ? 28.692 53.736 54.448 1.00 66.97 307 GLU B C 1
ATOM 1396 O O . GLU B 1 47 ? 29.110 52.702 53.914 1.00 65.20 307 GLU B O 1
ATOM 1398 N N . ALA B 1 48 ? 27.417 53.920 54.782 1.00 62.02 308 ALA B N 1
ATOM 1399 C CA . ALA B 1 48 ? 26.402 52.899 54.551 1.00 50.21 308 ALA B CA 1
ATOM 1400 C C . ALA B 1 48 ? 26.317 52.491 53.084 1.00 47.47 308 ALA B C 1
ATOM 1401 O O . ALA B 1 48 ? 26.234 51.302 52.771 1.00 47.14 308 ALA B O 1
ATOM 1403 N N . VAL B 1 49 ? 26.343 53.468 52.180 1.00 41.45 309 VAL B N 1
ATOM 1404 C CA . VAL B 1 49 ? 26.272 53.154 50.757 1.00 48.39 309 VAL B CA 1
ATOM 1405 C C . VAL B 1 49 ? 27.540 52.422 50.319 1.00 62.11 309 VAL B C 1
ATOM 1406 O O . VAL B 1 49 ? 27.490 51.510 49.492 1.00 63.39 309 VAL B O 1
ATOM 1410 N N . SER B 1 50 ? 28.677 52.819 50.880 1.00 66.58 310 SER B N 1
ATOM 1411 C CA . SER B 1 50 ? 29.956 52.201 50.534 1.00 67.40 310 SER B CA 1
ATOM 1412 C C . SER B 1 50 ? 29.973 50.696 50.784 1.00 65.46 310 SER B C 1
ATOM 1413 O O . SER B 1 50 ? 30.350 49.910 49.908 1.00 64.81 310 SER B O 1
ATOM 1416 N N . SER B 1 51 ? 29.558 50.305 51.984 1.00 61.91 311 SER B N 1
ATOM 1417 C CA . SER B 1 51 ? 29.545 48.904 52.381 1.00 59.43 311 SER B CA 1
ATOM 1418 C C . SER B 1 51 ? 28.349 48.078 51.906 1.00 55.96 311 SER B C 1
ATOM 1419 O O . SER B 1 51 ? 28.434 46.854 51.824 1.00 56.88 311 SER B O 1
ATOM 1422 N N . ALA B 1 52 ? 27.240 48.743 51.594 1.00 55.73 312 ALA B N 1
ATOM 1423 C CA . ALA B 1 52 ? 26.033 48.056 51.143 1.00 41.69 312 ALA B CA 1
ATOM 1424 C C . ALA B 1 52 ? 26.242 47.207 49.902 1.00 40.49 312 ALA B C 1
ATOM 1425 O O . ALA B 1 52 ? 26.921 47.618 48.967 1.00 49.97 312 ALA B O 1
ATOM 1427 N N . ARG B 1 53 ? 25.661 46.016 49.883 1.00 33.50 313 ARG B N 1
ATOM 1428 C CA . ARG B 1 53 ? 25.773 45.169 48.703 1.00 34.43 313 ARG B CA 1
ATOM 1429 C C . ARG B 1 53 ? 24.562 45.506 47.811 1.00 40.84 313 ARG B C 1
ATOM 1430 O O . ARG B 1 53 ? 24.546 45.282 46.598 1.00 37.32 313 ARG B O 1
ATOM 1438 N N . GLY B 1 54 ? 23.542 46.061 48.443 1.00 39.05 314 GLY B N 1
ATOM 1439 C CA . GLY B 1 54 ? 22.339 46.415 47.720 1.00 31.67 314 GLY B CA 1
ATOM 1440 C C . GLY B 1 54 ? 21.836 47.768 48.146 1.00 23.45 314 GLY B C 1
ATOM 1441 O O . GLY B 1 54 ? 22.099 48.250 49.250 1.00 31.90 314 GLY B O 1
ATOM 1442 N N . ILE B 1 55 ? 21.105 48.402 47.252 1.00 27.20 315 ILE B N 1
ATOM 1443 C CA . ILE B 1 55 ? 20.559 49.707 47.546 1.00 34.61 315 ILE B CA 1
ATOM 1444 C C . ILE B 1 55 ? 19.101 49.718 47.086 1.00 30.46 315 ILE B C 1
ATOM 1445 O O . ILE B 1 55 ? 18.807 49.302 45.983 1.00 36.65 315 ILE B O 1
ATOM 1450 N N . VAL B 1 56 ? 18.195 50.162 47.942 1.00 32.55 316 VAL B N 1
ATOM 1451 C CA . VAL B 1 56 ? 16.789 50.267 47.545 1.00 24.04 316 VAL B CA 1
ATOM 1452 C C . VAL B 1 56 ? 16.456 51.718 47.840 1.00 27.84 316 VAL B C 1
ATOM 1453 O O . VAL B 1 56 ? 16.714 52.201 48.932 1.00 26.62 316 VAL B O 1
ATOM 1457 N N . LEU B 1 57 ? 15.915 52.404 46.840 1.00 39.04 317 LEU B N 1
ATOM 1458 C CA . LEU B 1 57 ? 15.599 53.817 46.944 1.00 39.00 317 LEU B CA 1
ATOM 1459 C C . LEU B 1 57 ? 14.160 54.127 46.503 1.00 38.17 317 LEU B C 1
ATOM 1460 O O . LEU B 1 57 ? 13.683 53.594 45.503 1.00 33.42 317 LEU B O 1
ATOM 1465 N N . GLY B 1 58 ? 13.473 54.967 47.269 1.00 30.05 318 GLY B N 1
ATOM 1466 C CA . GLY B 1 58 ? 12.118 55.345 46.912 1.00 43.43 318 GLY B CA 1
ATOM 1467 C C . GLY B 1 58 ? 12.189 56.670 46.166 1.00 45.14 318 GLY B C 1
ATOM 1468 O O . GLY B 1 58 ? 12.885 57.583 46.610 1.00 43.18 318 GLY B O 1
ATOM 1469 N N . THR B 1 59 ? 11.482 56.787 45.044 1.00 35.99 319 THR B N 1
ATOM 1470 C CA . THR B 1 59 ? 11.519 58.017 44.255 1.00 38.41 319 THR B CA 1
ATOM 1471 C C . THR B 1 59 ? 11.312 59.267 45.111 1.00 50.25 319 THR B C 1
ATOM 1472 O O . THR B 1 59 ? 10.305 59.403 45.811 1.00 61.74 319 THR B O 1
ATOM 1476 N N . PRO B 1 60 ? 12.294 60.179 45.095 1.00 44.88 320 PRO B N 1
ATOM 1477 C CA . PRO B 1 60 ? 12.243 61.424 45.858 1.00 50.47 320 PRO B CA 1
ATOM 1478 C C . PRO B 1 60 ? 11.441 62.487 45.107 1.00 50.15 320 PRO B C 1
ATOM 1479 O O . PRO B 1 60 ? 11.266 62.394 43.892 1.00 60.75 320 PRO B O 1
ATOM 1483 N N . PRO B 1 61 ? 10.974 63.526 45.819 1.00 48.04 321 PRO B N 1
ATOM 1484 C CA . PRO B 1 61 ? 10.189 64.585 45.181 1.00 51.51 321 PRO B CA 1
ATOM 1485 C C . PRO B 1 61 ? 10.991 65.274 44.086 1.00 51.21 321 PRO B C 1
ATOM 1486 O O . PRO B 1 61 ? 12.213 65.373 44.179 1.00 51.57 321 PRO B O 1
ATOM 1490 N N . SER B 1 62 ? 10.304 65.734 43.043 1.00 57.34 322 SER B N 1
ATOM 1491 C CA . SER B 1 62 ? 10.967 66.391 41.914 1.00 62.63 322 SER B CA 1
ATOM 1492 C C . SER B 1 62 ? 11.706 67.675 42.300 1.00 70.87 322 SER B C 1
ATOM 1493 O O . SER B 1 62 ? 12.761 67.984 41.750 1.00 72.11 322 SER B O 1
ATOM 1496 N N . GLN B 1 63 ? 11.140 68.426 43.237 1.00 76.65 323 GLN B N 1
ATOM 1497 C CA . GLN B 1 63 ? 11.761 69.652 43.727 1.00 85.22 323 GLN B CA 1
ATOM 1498 C C . GLN B 1 63 ? 12.048 69.340 45.194 1.00 87.73 323 GLN B C 1
ATOM 1499 O O . GLN B 1 63 ? 11.203 69.567 46.064 1.00 96.61 323 GLN B O 1
ATOM 1501 N N . PRO B 1 64 ? 13.246 68.803 45.483 1.00 80.53 324 PRO B N 1
ATOM 1502 C CA . PRO B 1 64 ? 13.691 68.423 46.828 1.00 73.38 324 PRO B CA 1
ATOM 1503 C C . PRO B 1 64 ? 14.570 69.397 47.618 1.00 74.26 324 PRO B C 1
ATOM 1504 O O . PRO B 1 64 ? 15.274 70.230 47.048 1.00 74.09 324 PRO B O 1
ATOM 1508 N N . SER B 1 65 ? 14.537 69.247 48.941 1.00 69.91 325 SER B N 1
ATOM 1509 C CA . SER B 1 65 ? 15.312 70.083 49.860 1.00 74.16 325 SER B CA 1
ATOM 1510 C C . SER B 1 65 ? 16.810 69.947 49.609 1.00 78.70 325 SER B C 1
ATOM 1511 O O . SER B 1 65 ? 17.263 68.994 48.971 1.00 80.86 325 SER B O 1
ATOM 1514 N N . GLU B 1 66 ? 17.577 70.898 50.127 1.00 78.40 326 GLU B N 1
ATOM 1515 C CA . GLU B 1 66 ? 19.026 70.874 49.966 1.00 82.40 326 GLU B CA 1
ATOM 1516 C C . GLU B 1 66 ? 19.611 69.654 50.676 1.00 83.61 326 GLU B C 1
ATOM 1517 O O . GLU B 1 66 ? 20.625 69.101 50.249 1.00 83.04 326 GLU B O 1
ATOM 1519 N N . ALA B 1 67 ? 18.969 69.241 51.763 1.00 79.53 327 ALA B N 1
ATOM 1520 C CA . ALA B 1 67 ? 19.429 68.081 52.518 1.00 70.72 327 ALA B CA 1
ATOM 1521 C C . ALA B 1 67 ? 19.269 66.828 51.655 1.00 64.29 327 ALA B C 1
ATOM 1522 O O . ALA B 1 67 ? 20.212 66.055 51.471 1.00 54.87 327 ALA B O 1
ATOM 1524 N N . VAL B 1 68 ? 18.070 66.648 51.116 1.00 59.10 328 VAL B N 1
ATOM 1525 C CA . VAL B 1 68 ? 17.768 65.498 50.278 1.00 48.23 328 VAL B CA 1
ATOM 1526 C C . VAL B 1 68 ? 18.660 65.387 49.047 1.00 56.83 328 VAL B C 1
ATOM 1527 O O . VAL B 1 68 ? 19.217 64.325 48.773 1.00 57.13 328 VAL B O 1
ATOM 1531 N N . ALA B 1 69 ? 18.795 66.486 48.309 1.00 55.93 329 ALA B N 1
ATOM 1532 C CA . ALA B 1 69 ? 19.603 66.506 47.095 1.00 56.99 329 ALA B CA 1
ATOM 1533 C C . ALA B 1 69 ? 21.041 66.065 47.335 1.00 60.60 329 ALA B C 1
ATOM 1534 O O . ALA B 1 69 ? 21.625 65.346 46.521 1.00 71.30 329 ALA B O 1
ATOM 1536 N N . THR B 1 70 ? 21.620 66.498 48.447 1.00 62.14 330 THR B N 1
ATOM 1537 C CA . THR B 1 70 ? 22.991 66.124 48.764 1.00 69.55 330 THR B CA 1
ATOM 1538 C C . THR B 1 70 ? 23.037 64.646 49.147 1.00 55.62 330 THR B C 1
ATOM 1539 O O . THR B 1 70 ? 24.047 63.962 48.935 1.00 43.20 330 THR B O 1
ATOM 1543 N N . ALA B 1 71 ? 21.933 64.162 49.710 1.00 54.40 331 ALA B N 1
ATOM 1544 C CA . ALA B 1 71 ? 21.819 62.761 50.109 1.00 50.43 331 ALA B CA 1
ATOM 1545 C C . ALA B 1 71 ? 21.894 61.909 48.850 1.00 51.75 331 ALA B C 1
ATOM 1546 O O . ALA B 1 71 ? 22.723 61.006 48.751 1.00 40.11 331 ALA B O 1
ATOM 1548 N N . LEU B 1 72 ? 21.028 62.224 47.888 1.00 42.36 332 LEU B N 1
ATOM 1549 C CA . LEU B 1 72 ? 20.965 61.511 46.617 1.00 45.22 332 LEU B CA 1
ATOM 1550 C C . LEU B 1 72 ? 22.287 61.548 45.873 1.00 56.62 332 LEU B C 1
ATOM 1551 O O . LEU B 1 72 ? 22.767 60.523 45.388 1.00 55.41 332 LEU B O 1
ATOM 1556 N N . SER B 1 73 ? 22.870 62.739 45.786 1.00 65.38 333 SER B N 1
ATOM 1557 C CA . SER B 1 73 ? 24.139 62.936 45.098 1.00 59.94 333 SER B CA 1
ATOM 1558 C C . SER B 1 73 ? 25.191 62.049 45.737 1.00 53.22 333 SER B C 1
ATOM 1559 O O . SER B 1 73 ? 26.002 61.429 45.046 1.00 53.68 333 SER B O 1
ATOM 1562 N N . THR B 1 74 ? 25.175 61.995 47.065 1.00 59.21 334 THR B N 1
ATOM 1563 C CA . THR B 1 74 ? 26.111 61.148 47.804 1.00 65.91 334 THR B CA 1
ATOM 1564 C C . THR B 1 74 ? 25.876 59.694 47.421 1.00 57.76 334 THR B C 1
ATOM 1565 O O . THR B 1 74 ? 26.821 58.940 47.193 1.00 62.50 334 THR B O 1
ATOM 1569 N N . ILE B 1 75 ? 24.609 59.301 47.349 1.00 43.04 335 ILE B N 1
ATOM 1570 C CA . ILE B 1 75 ? 24.272 57.937 46.977 1.00 39.59 335 ILE B CA 1
ATOM 1571 C C . ILE B 1 75 ? 24.787 57.688 45.561 1.00 43.62 335 ILE B C 1
ATOM 1572 O O . ILE B 1 75 ? 25.493 56.716 45.315 1.00 42.75 335 ILE B O 1
ATOM 1577 N N . PHE B 1 76 ? 24.440 58.575 44.634 1.00 39.76 336 PHE B N 1
ATOM 1578 C CA . PHE B 1 76 ? 24.894 58.454 43.250 1.00 48.33 336 PHE B CA 1
ATOM 1579 C C . PHE B 1 76 ? 26.418 58.423 43.257 1.00 49.91 336 PHE B C 1
ATOM 1580 O O . PHE B 1 76 ? 27.058 57.604 42.595 1.00 54.32 336 PHE B O 1
ATOM 1588 N N . ALA B 1 77 ? 26.988 59.334 44.028 1.00 58.27 337 ALA B N 1
ATOM 1589 C CA . ALA B 1 77 ? 28.430 59.456 44.142 1.00 56.26 337 ALA B CA 1
ATOM 1590 C C . ALA B 1 77 ? 29.106 58.240 44.754 1.00 51.88 337 ALA B C 1
ATOM 1591 O O . ALA B 1 77 ? 30.292 58.024 44.532 1.00 57.18 337 ALA B O 1
ATOM 1593 N N . ALA B 1 78 ? 28.369 57.431 45.507 1.00 48.43 338 ALA B N 1
ATOM 1594 C CA . ALA B 1 78 ? 28.984 56.268 46.134 1.00 43.56 338 ALA B CA 1
ATOM 1595 C C . ALA B 1 78 ? 28.594 54.916 45.554 1.00 53.53 338 ALA B C 1
ATOM 1596 O O . ALA B 1 78 ? 29.202 53.905 45.894 1.00 59.02 338 ALA B O 1
ATOM 1598 N N . ALA B 1 79 ? 27.589 54.887 44.684 1.00 46.41 339 ALA B N 1
ATOM 1599 C CA . ALA B 1 79 ? 27.141 53.627 44.089 1.00 44.15 339 ALA B CA 1
ATOM 1600 C C . ALA B 1 79 ? 28.168 53.074 43.120 1.00 39.61 339 ALA B C 1
ATOM 1601 O O . ALA B 1 79 ? 28.842 53.832 42.432 1.00 48.90 339 ALA B O 1
ATOM 1603 N N . HIS B 1 80 ? 28.281 51.752 43.053 1.00 35.75 340 HIS B N 1
ATOM 1604 C CA . HIS B 1 80 ? 29.234 51.133 42.147 1.00 37.99 340 HIS B CA 1
ATOM 1605 C C . HIS B 1 80 ? 28.702 49.876 41.494 1.00 38.91 340 HIS B C 1
ATOM 1606 O O . HIS B 1 80 ? 27.718 49.296 41.948 1.00 45.45 340 HIS B O 1
ATOM 1613 N N . ASN B 1 81 ? 29.377 49.456 40.429 1.00 42.46 341 ASN B N 1
ATOM 1614 C CA . ASN B 1 81 ? 29.000 48.287 39.650 1.00 44.45 341 ASN B CA 1
ATOM 1615 C C . ASN B 1 81 ? 28.966 46.963 40.388 1.00 43.59 341 ASN B C 1
ATOM 1616 O O . ASN B 1 81 ? 28.538 45.960 39.816 1.00 64.80 341 ASN B O 1
ATOM 1621 N N . LYS B 1 82 ? 29.413 46.922 41.636 1.00 42.43 342 LYS B N 1
ATOM 1622 C CA . LYS B 1 82 ? 29.377 45.649 42.344 1.00 46.89 342 LYS B CA 1
ATOM 1623 C C . LYS B 1 82 ? 28.129 45.465 43.211 1.00 54.66 342 LYS B C 1
ATOM 1624 O O . LYS B 1 82 ? 28.021 44.498 43.967 1.00 63.28 342 LYS B O 1
ATOM 1630 N N . GLN B 1 83 ? 27.176 46.377 43.085 1.00 40.14 343 GLN B N 1
ATOM 1631 C CA . GLN B 1 83 ? 25.966 46.269 43.878 1.00 49.04 343 GLN B CA 1
ATOM 1632 C C . GLN B 1 83 ? 24.674 46.253 43.066 1.00 42.97 343 GLN B C 1
ATOM 1633 O O . GLN B 1 83 ? 24.669 46.503 41.855 1.00 45.99 343 GLN B O 1
ATOM 1639 N N . ALA B 1 84 ? 23.585 45.918 43.749 1.00 46.43 344 ALA B N 1
ATOM 1640 C CA . ALA B 1 84 ? 22.268 45.843 43.129 1.00 34.57 344 ALA B CA 1
ATOM 1641 C C . ALA B 1 84 ? 21.436 47.062 43.505 1.00 30.12 344 ALA B C 1
ATOM 1642 O O . ALA B 1 84 ? 21.718 47.762 44.483 1.00 31.98 344 ALA B O 1
ATOM 1644 N N . ILE B 1 85 ? 20.405 47.323 42.716 1.00 26.51 345 ILE B N 1
ATOM 1645 C CA . ILE B 1 85 ? 19.566 48.476 42.952 1.00 18.52 345 ILE B CA 1
ATOM 1646 C C . ILE B 1 85 ? 18.097 48.140 42.714 1.00 25.17 345 ILE B C 1
ATOM 1647 O O . ILE B 1 85 ? 17.742 47.663 41.656 1.00 30.51 345 ILE B O 1
ATOM 1652 N N . GLY B 1 86 ? 17.261 48.363 43.720 1.00 31.82 346 GLY B N 1
ATOM 1653 C CA . GLY B 1 86 ? 15.823 48.133 43.574 1.00 26.80 346 GLY B CA 1
ATOM 1654 C C . GLY B 1 86 ? 15.187 49.498 43.764 1.00 25.25 346 GLY B C 1
ATOM 1655 O O . GLY B 1 86 ? 15.638 50.259 44.605 1.00 33.58 346 GLY B O 1
ATOM 1656 N N . LEU B 1 87 ? 14.160 49.829 42.991 1.00 22.96 347 LEU B N 1
ATOM 1657 C CA . LEU B 1 87 ? 13.521 51.132 43.116 1.00 25.82 347 LEU B CA 1
ATOM 1658 C C . LEU B 1 87 ? 12.015 51.024 43.312 1.00 26.99 347 LEU B C 1
ATOM 1659 O O . LEU B 1 87 ? 11.417 50.056 42.869 1.00 28.79 347 LEU B O 1
ATOM 1664 N N . PHE B 1 88 ? 11.412 52.011 43.969 1.00 28.32 348 PHE B N 1
ATOM 1665 C CA . PHE B 1 88 ? 9.960 52.027 44.111 1.00 31.67 348 PHE B CA 1
ATOM 1666 C C . PHE B 1 88 ? 9.455 53.469 44.097 1.00 41.12 348 PHE B C 1
ATOM 1667 O O . PHE B 1 88 ? 10.187 54.393 44.458 1.00 40.74 348 PHE B O 1
ATOM 1675 N N . ASP B 1 89 ? 8.212 53.660 43.654 1.00 40.12 349 ASP B N 1
ATOM 1676 C CA . ASP B 1 89 ? 7.602 54.989 43.625 1.00 38.76 349 ASP B CA 1
ATOM 1677 C C . ASP B 1 89 ? 7.127 55.332 45.027 1.00 37.04 349 ASP B C 1
ATOM 1678 O O . ASP B 1 89 ? 6.373 54.576 45.622 1.00 45.46 349 ASP B O 1
ATOM 1683 N N . SER B 1 90 ? 7.560 56.466 45.554 1.00 39.45 350 SER B N 1
ATOM 1684 C CA . SER B 1 90 ? 7.134 56.874 46.887 1.00 49.54 350 SER B CA 1
ATOM 1685 C C . SER B 1 90 ? 5.670 57.295 46.792 1.00 52.93 350 SER B C 1
ATOM 1686 O O . SER B 1 90 ? 4.918 57.218 47.767 1.00 52.43 350 SER B O 1
ATOM 1689 N N . TYR B 1 91 ? 5.286 57.736 45.596 1.00 52.23 351 TYR B N 1
ATOM 1690 C CA . TYR B 1 91 ? 3.931 58.184 45.308 1.00 49.43 351 TYR B CA 1
ATOM 1691 C C . TYR B 1 91 ? 3.474 59.265 46.278 1.00 60.14 351 TYR B C 1
ATOM 1692 O O . TYR B 1 91 ? 2.438 59.140 46.930 1.00 58.52 351 TYR B O 1
ATOM 1701 N N . GLY B 1 92 ? 4.265 60.327 46.366 1.00 65.26 352 GLY B N 1
ATOM 1702 C CA . GLY B 1 92 ? 3.940 61.429 47.252 1.00 67.38 352 GLY B CA 1
ATOM 1703 C C . GLY B 1 92 ? 3.478 62.672 46.508 1.00 62.85 352 GLY B C 1
ATOM 1704 O O . GLY B 1 92 ? 3.584 63.783 47.028 1.00 54.57 352 GLY B O 1
ATOM 1705 N N . GLY B 1 93 ? 2.980 62.492 45.287 1.00 63.98 353 GLY B N 1
ATOM 1706 C CA . GLY B 1 93 ? 2.501 63.632 44.523 1.00 73.58 353 GLY B CA 1
ATOM 1707 C C . GLY B 1 93 ? 3.325 64.100 43.334 1.00 80.07 353 GLY B C 1
ATOM 1708 O O . GLY B 1 93 ? 2.945 63.862 42.186 1.00 92.85 353 GLY B O 1
ATOM 1709 N N . ASP B 1 94 ? 4.441 64.777 43.595 1.00 68.67 354 ASP B N 1
ATOM 1710 C CA . ASP B 1 94 ? 5.292 65.287 42.521 1.00 66.12 354 ASP B CA 1
ATOM 1711 C C . ASP B 1 94 ? 6.723 64.783 42.647 1.00 53.58 354 ASP B C 1
ATOM 1712 O O . ASP B 1 94 ? 7.600 65.485 43.152 1.00 55.79 354 ASP B O 1
ATOM 1714 N N . ASP B 1 95 ? 6.967 63.573 42.162 1.00 56.15 355 ASP B N 1
ATOM 1715 C CA . ASP B 1 95 ? 8.298 62.994 42.265 1.00 59.54 355 ASP B CA 1
ATOM 1716 C C . ASP B 1 95 ? 8.952 62.560 40.960 1.00 53.70 355 ASP B C 1
ATOM 1717 O O . ASP B 1 95 ? 8.279 62.202 39.991 1.00 39.88 355 ASP B O 1
ATOM 1722 N N . GLU B 1 96 ? 10.281 62.590 40.968 1.00 57.72 356 GLU B N 1
ATOM 1723 C CA . GLU B 1 96 ? 11.104 62.210 39.827 1.00 70.34 356 GLU B CA 1
ATOM 1724 C C . GLU B 1 96 ? 10.598 60.907 39.198 1.00 71.82 356 GLU B C 1
ATOM 1725 O O . GLU B 1 96 ? 10.190 59.985 39.905 1.00 66.49 356 GLU B O 1
ATOM 1731 N N . PRO B 1 97 ? 10.605 60.825 37.855 1.00 67.18 357 PRO B N 1
ATOM 1732 C CA . PRO B 1 97 ? 10.149 59.625 37.133 1.00 61.79 357 PRO B CA 1
ATOM 1733 C C . PRO B 1 97 ? 10.990 58.415 37.554 1.00 53.93 357 PRO B C 1
ATOM 1734 O O . PRO B 1 97 ? 12.215 58.487 37.570 1.00 45.41 357 PRO B O 1
ATOM 1738 N N . ILE B 1 98 ? 10.345 57.304 37.880 1.00 48.68 358 ILE B N 1
ATOM 1739 C CA . ILE B 1 98 ? 11.095 56.125 38.309 1.00 49.20 358 ILE B CA 1
ATOM 1740 C C . ILE B 1 98 ? 12.012 55.573 37.220 1.00 42.00 358 ILE B C 1
ATOM 1741 O O . ILE B 1 98 ? 13.085 55.066 37.523 1.00 36.74 358 ILE B O 1
ATOM 1746 N N . ASP B 1 99 ? 11.588 55.664 35.962 1.00 27.21 359 ASP B N 1
ATOM 1747 C CA . ASP B 1 99 ? 12.401 55.167 34.861 1.00 35.88 359 ASP B CA 1
ATOM 1748 C C . ASP B 1 99 ? 13.695 55.966 34.658 1.00 40.35 359 ASP B C 1
ATOM 1749 O O . ASP B 1 99 ? 14.658 55.462 34.098 1.00 37.04 359 ASP B O 1
ATOM 1754 N N . ALA B 1 100 ? 13.719 57.212 35.110 1.00 41.33 360 ALA B N 1
ATOM 1755 C CA . ALA B 1 100 ? 14.924 58.017 34.966 1.00 38.38 360 ALA B CA 1
ATOM 1756 C C . ALA B 1 100 ? 15.995 57.376 35.855 1.00 44.00 360 ALA B C 1
ATOM 1757 O O . ALA B 1 100 ? 17.142 57.208 35.447 1.00 45.70 360 ALA B O 1
ATOM 1759 N N . LEU B 1 101 ? 15.604 56.997 37.066 1.00 40.30 361 LEU B N 1
ATOM 1760 C CA . LEU B 1 101 ? 16.532 56.369 37.994 1.00 38.77 361 LEU B CA 1
ATOM 1761 C C . LEU B 1 101 ? 16.947 54.990 37.489 1.00 34.44 361 LEU B C 1
ATOM 1762 O O . LEU B 1 101 ? 18.111 54.611 37.600 1.00 43.98 361 LEU B O 1
ATOM 1767 N N . LEU B 1 102 ? 16.005 54.251 36.913 1.00 35.91 362 LEU B N 1
ATOM 1768 C CA . LEU B 1 102 ? 16.310 52.923 36.388 1.00 46.86 362 LEU B CA 1
ATOM 1769 C C . LEU B 1 102 ? 17.479 53.024 35.405 1.00 50.16 362 LEU B C 1
ATOM 1770 O O . LEU B 1 102 ? 18.497 52.381 35.584 1.00 36.33 362 LEU B O 1
ATOM 1775 N N . ALA B 1 103 ? 17.324 53.863 34.384 1.00 56.31 363 ALA B N 1
ATOM 1776 C CA . ALA B 1 103 ? 18.359 54.065 33.372 1.00 46.04 363 ALA B CA 1
ATOM 1777 C C . ALA B 1 103 ? 19.675 54.546 33.991 1.00 47.27 363 ALA B C 1
ATOM 1778 O O . ALA B 1 103 ? 20.739 53.991 33.709 1.00 44.56 363 ALA B O 1
ATOM 1780 N N . GLN B 1 104 ? 19.600 55.577 34.829 1.00 32.68 364 GLN B N 1
ATOM 1781 C CA . GLN B 1 104 ? 20.785 56.112 35.479 1.00 39.59 364 GLN B CA 1
ATOM 1782 C C . GLN B 1 104 ? 21.640 55.053 36.202 1.00 53.98 364 GLN B C 1
ATOM 1783 O O . GLN B 1 104 ? 22.815 54.859 35.871 1.00 50.57 364 GLN B O 1
ATOM 1789 N N . PHE B 1 105 ? 21.057 54.369 37.184 1.00 46.53 365 PHE B N 1
ATOM 1790 C CA . PHE B 1 105 ? 21.802 53.361 37.928 1.00 42.84 365 PHE B CA 1
ATOM 1791 C C . PHE B 1 105 ? 22.281 52.222 37.045 1.00 44.82 365 PHE B C 1
ATOM 1792 O O . PHE B 1 105 ? 23.324 51.620 37.316 1.00 44.88 365 PHE B O 1
ATOM 1800 N N . ARG B 1 106 ? 21.526 51.918 35.993 1.00 44.09 366 ARG B N 1
ATOM 1801 C CA . ARG B 1 106 ? 21.912 50.831 35.100 1.00 44.09 366 ARG B CA 1
ATOM 1802 C C . ARG B 1 106 ? 23.239 51.154 34.415 1.00 53.20 366 ARG B C 1
ATOM 1803 O O . ARG B 1 106 ? 24.096 50.292 34.258 1.00 44.59 366 ARG B O 1
ATOM 1805 N N . ASN B 1 107 ? 23.415 52.412 34.031 1.00 50.66 367 ASN B N 1
ATOM 1806 C CA . ASN B 1 107 ? 24.639 52.817 33.361 1.00 57.41 367 ASN B CA 1
ATOM 1807 C C . ASN B 1 107 ? 25.809 52.904 34.328 1.00 63.86 367 ASN B C 1
ATOM 1808 O O . ASN B 1 107 ? 26.970 52.875 33.912 1.00 58.09 367 ASN B O 1
ATOM 1813 N N . LEU B 1 108 ? 25.507 52.995 35.618 1.00 62.79 368 LEU B N 1
ATOM 1814 C CA . LEU B 1 108 ? 26.557 53.080 36.619 1.00 58.42 368 LEU B CA 1
ATOM 1815 C C . LEU B 1 108 ? 27.120 51.687 36.863 1.00 48.45 368 LEU B C 1
ATOM 1816 O O . LEU B 1 108 ? 28.134 51.521 37.536 1.00 49.02 368 LEU B O 1
ATOM 1821 N N . GLY B 1 109 ? 26.457 50.684 36.303 1.00 35.22 369 GLY B N 1
ATOM 1822 C CA . GLY B 1 109 ? 26.935 49.320 36.443 1.00 40.47 369 GLY B CA 1
ATOM 1823 C C . GLY B 1 109 ? 26.207 48.418 37.419 1.00 35.65 369 GLY B C 1
ATOM 1824 O O . GLY B 1 109 ? 26.534 47.234 37.512 1.00 45.30 369 GLY B O 1
ATOM 1825 N N . LEU B 1 110 ? 25.224 48.954 38.139 1.00 30.60 370 LEU B N 1
ATOM 1826 C CA . LEU B 1 110 ? 24.483 48.155 39.115 1.00 31.54 370 LEU B CA 1
ATOM 1827 C C . LEU B 1 110 ? 23.518 47.146 38.503 1.00 36.94 370 LEU B C 1
ATOM 1828 O O . LEU B 1 110 ? 22.919 47.397 37.469 1.00 44.71 370 LEU B O 1
ATOM 1833 N N . HIS B 1 111 ? 23.375 45.991 39.142 1.00 35.11 371 HIS B N 1
ATOM 1834 C CA . HIS B 1 111 ? 22.451 44.988 38.639 1.00 40.82 371 HIS B CA 1
ATOM 1835 C C . HIS B 1 111 ? 21.081 45.314 39.237 1.00 37.87 371 HIS B C 1
ATOM 1836 O O . HIS B 1 111 ? 20.976 45.525 40.434 1.00 29.36 371 HIS B O 1
ATOM 1843 N N . THR B 1 112 ? 20.038 45.374 38.412 1.00 37.66 372 THR B N 1
ATOM 1844 C CA . THR B 1 112 ? 18.704 45.687 38.933 1.00 41.18 372 THR B CA 1
ATOM 1845 C C . THR B 1 112 ? 18.228 44.551 39.859 1.00 40.01 372 THR B C 1
ATOM 1846 O O . THR B 1 112 ? 18.097 43.399 39.441 1.00 39.29 372 THR B O 1
ATOM 1850 N N . ALA B 1 113 ? 17.973 44.887 41.118 1.00 37.84 373 ALA B N 1
ATOM 1851 C CA . ALA B 1 113 ? 17.545 43.904 42.120 1.00 34.36 373 ALA B CA 1
ATOM 1852 C C . ALA B 1 113 ? 16.197 43.235 41.823 1.00 42.31 373 ALA B C 1
ATOM 1853 O O . ALA B 1 113 ? 15.998 42.051 42.113 1.00 42.24 373 ALA B O 1
ATOM 1855 N N . PHE B 1 114 ? 15.273 44.006 41.262 1.00 37.40 374 PHE B N 1
ATOM 1856 C CA . PHE B 1 114 ? 13.949 43.515 40.910 1.00 39.49 374 PHE B CA 1
ATOM 1857 C C . PHE B 1 114 ? 13.309 44.587 40.061 1.00 41.45 374 PHE B C 1
ATOM 1858 O O . PHE B 1 114 ? 13.806 45.709 39.998 1.00 37.78 374 PHE B O 1
ATOM 1866 N N . PRO B 1 115 ? 12.208 44.253 39.371 1.00 45.12 375 PRO B N 1
ATOM 1867 C CA . PRO B 1 115 ? 11.541 45.250 38.534 1.00 38.96 375 PRO B CA 1
ATOM 1868 C C . PRO B 1 115 ? 11.118 46.410 39.417 1.00 37.82 375 PRO B C 1
ATOM 1869 O O . PRO B 1 115 ? 10.783 46.213 40.578 1.00 37.12 375 PRO B O 1
ATOM 1873 N N . PRO B 1 116 ? 11.137 47.636 38.884 1.00 35.11 376 PRO B N 1
ATOM 1874 C CA . PRO B 1 116 ? 10.736 48.788 39.693 1.00 23.77 376 PRO B CA 1
ATOM 1875 C C . PRO B 1 116 ? 9.331 48.539 40.244 1.00 39.68 376 PRO B C 1
ATOM 1876 O O . PRO B 1 116 ? 8.499 47.954 39.550 1.00 40.06 376 PRO B O 1
ATOM 1880 N N . ILE B 1 117 ? 9.077 48.958 41.482 1.00 25.27 377 ILE B N 1
ATOM 1881 C CA . ILE B 1 117 ? 7.759 48.770 42.078 1.00 25.36 377 ILE B CA 1
ATOM 1882 C C . ILE B 1 117 ? 6.965 50.015 41.735 1.00 33.71 377 ILE B C 1
ATOM 1883 O O . ILE B 1 117 ? 7.111 51.074 42.356 1.00 33.80 377 ILE B O 1
ATOM 1888 N N . ARG B 1 118 ? 6.157 49.891 40.690 1.00 36.26 378 ARG B N 1
ATOM 1889 C CA . ARG B 1 118 ? 5.341 50.992 40.229 1.00 34.29 378 ARG B CA 1
ATOM 1890 C C . ARG B 1 118 ? 4.004 51.040 40.964 1.00 39.23 378 ARG B C 1
ATOM 1891 O O . ARG B 1 118 ? 3.307 50.035 41.095 1.00 39.70 378 ARG B O 1
ATOM 1899 N N . VAL B 1 119 ? 3.682 52.213 41.473 1.00 27.89 379 VAL B N 1
ATOM 1900 C CA . VAL B 1 119 ? 2.425 52.428 42.150 1.00 53.44 379 VAL B CA 1
ATOM 1901 C C . VAL B 1 119 ? 1.887 53.727 41.560 1.00 64.39 379 VAL B C 1
ATOM 1902 O O . VAL B 1 119 ? 2.400 54.816 41.839 1.00 53.87 379 VAL B O 1
ATOM 1906 N N . LYS B 1 120 ? 0.883 53.586 40.694 1.00 74.19 380 LYS B N 1
ATOM 1907 C CA . LYS B 1 120 ? 0.256 54.729 40.033 1.00 76.11 380 LYS B CA 1
ATOM 1908 C C . LYS B 1 120 ? -0.633 55.451 41.027 1.00 78.13 380 LYS B C 1
ATOM 1909 O O . LYS B 1 120 ? -0.605 56.670 41.137 1.00 80.70 380 LYS B O 1
ATOM 1911 N N . ASP B 1 121 ? -1.433 54.700 41.765 1.00 74.83 381 ASP B N 1
ATOM 1912 C CA . ASP B 1 121 ? -2.296 55.336 42.746 1.00 76.09 381 ASP B CA 1
ATOM 1913 C C . ASP B 1 121 ? -2.072 54.679 44.129 1.00 79.94 381 ASP B C 1
ATOM 1914 O O . ASP B 1 121 ? -0.984 54.195 44.423 1.00 89.93 381 ASP B O 1
ATOM 1916 N N . GLN B 1 122 ? -3.090 54.707 44.979 1.00 77.30 382 GLN B N 1
ATOM 1917 C CA . GLN B 1 122 ? -3.068 54.132 46.333 1.00 74.76 382 GLN B CA 1
ATOM 1918 C C . GLN B 1 122 ? -2.650 52.648 46.368 1.00 70.64 382 GLN B C 1
ATOM 1919 O O . GLN B 1 122 ? -3.293 51.804 45.750 1.00 71.80 382 GLN B O 1
ATOM 1925 N N . PRO B 1 123 ? -1.597 52.308 47.135 1.00 65.03 383 PRO B N 1
ATOM 1926 C CA . PRO B 1 123 ? -1.071 50.941 47.278 1.00 58.48 383 PRO B CA 1
ATOM 1927 C C . PRO B 1 123 ? -2.069 49.964 47.906 1.00 53.71 383 PRO B C 1
ATOM 1928 O O . PRO B 1 123 ? -2.796 50.315 48.836 1.00 43.83 383 PRO B O 1
ATOM 1932 N N . THR B 1 124 ? -2.069 48.732 47.409 1.00 52.78 384 THR B N 1
ATOM 1933 C CA . THR B 1 124 ? -2.976 47.693 47.882 1.00 58.83 384 THR B CA 1
ATOM 1934 C C . THR B 1 124 ? -2.225 46.474 48.413 1.00 57.27 384 THR B C 1
ATOM 1935 O O . THR B 1 124 ? -1.002 46.378 48.285 1.00 59.91 384 THR B O 1
ATOM 1939 N N . GLU B 1 125 ? -2.959 45.534 48.997 1.00 47.64 385 GLU B N 1
ATOM 1940 C CA . GLU B 1 125 ? -2.343 44.322 49.523 1.00 52.17 385 GLU B CA 1
ATOM 1941 C C . GLU B 1 125 ? -1.509 43.656 48.431 1.00 56.47 385 GLU B C 1
ATOM 1942 O O . GLU B 1 125 ? -0.507 42.991 48.717 1.00 66.95 385 GLU B O 1
ATOM 1944 N N . ALA B 1 126 ? -1.929 43.843 47.182 1.00 48.80 386 ALA B N 1
ATOM 1945 C CA . ALA B 1 126 ? -1.229 43.263 46.045 1.00 39.98 386 ALA B CA 1
ATOM 1946 C C . ALA B 1 126 ? 0.127 43.946 45.831 1.00 40.24 386 ALA B C 1
ATOM 1947 O O . ALA B 1 126 ? 1.120 43.284 45.569 1.00 38.45 386 ALA B O 1
ATOM 1949 N N . ILE B 1 127 ? 0.148 45.272 45.938 1.00 48.13 387 ILE B N 1
ATOM 1950 C CA . ILE B 1 127 ? 1.367 46.048 45.771 1.00 34.29 387 ILE B CA 1
ATOM 1951 C C . ILE B 1 127 ? 2.317 45.792 46.941 1.00 35.30 387 ILE B C 1
ATOM 1952 O O . ILE B 1 127 ? 3.537 45.726 46.763 1.00 31.30 387 ILE B O 1
ATOM 1957 N N . TYR B 1 128 ? 1.757 45.651 48.137 1.00 30.00 388 TYR B N 1
ATOM 1958 C CA . TYR B 1 128 ? 2.576 45.400 49.304 1.00 37.01 388 TYR B CA 1
ATOM 1959 C C . TYR B 1 128 ? 3.162 43.999 49.244 1.00 38.59 388 TYR B C 1
ATOM 1960 O O . TYR B 1 128 ? 4.293 43.773 49.685 1.00 32.33 388 TYR B O 1
ATOM 1969 N N . GLN B 1 129 ? 2.408 43.067 48.669 1.00 39.76 389 GLN B N 1
ATOM 1970 C CA . GLN B 1 129 ? 2.892 41.707 48.539 1.00 35.03 389 GLN B CA 1
ATOM 1971 C C . GLN B 1 129 ? 4.043 41.684 47.525 1.00 33.84 389 GLN B C 1
ATOM 1972 O O . GLN B 1 129 ? 4.980 40.904 47.667 1.00 42.67 389 GLN B O 1
ATOM 1978 N N . GLN B 1 130 ? 3.958 42.537 46.504 1.00 31.75 390 GLN B N 1
ATOM 1979 C CA . GLN B 1 130 ? 5.010 42.633 45.492 1.00 37.38 390 GLN B CA 1
ATOM 1980 C C . GLN B 1 130 ? 6.271 43.171 46.178 1.00 30.86 390 GLN B C 1
ATOM 1981 O O . GLN B 1 130 ? 7.372 42.693 45.928 1.00 42.73 390 GLN B O 1
ATOM 1987 N N . CYS B 1 131 ? 6.097 44.167 47.040 1.00 25.34 391 CYS B N 1
ATOM 1988 C CA . CYS B 1 131 ? 7.212 44.758 47.784 1.00 29.03 391 CYS B CA 1
ATOM 1989 C C . CYS B 1 131 ? 7.940 43.701 48.591 1.00 32.03 391 CYS B C 1
ATOM 1990 O O . CYS B 1 131 ? 9.179 43.595 48.561 1.00 30.68 391 CYS B O 1
ATOM 1993 N N . GLU B 1 132 ? 7.158 42.919 49.331 1.00 25.25 392 GLU B N 1
ATOM 1994 C CA . GLU B 1 132 ? 7.720 41.889 50.178 1.00 33.70 392 GLU B CA 1
ATOM 1995 C C . GLU B 1 132 ? 8.461 40.840 49.376 1.00 35.84 392 GLU B C 1
ATOM 1996 O O . GLU B 1 132 ? 9.551 40.402 49.773 1.00 38.30 392 GLU B O 1
ATOM 2002 N N . GLU B 1 133 ? 7.876 40.436 48.253 1.00 23.70 393 GLU B N 1
ATOM 2003 C CA . GLU B 1 133 ? 8.503 39.440 47.388 1.00 38.07 393 GLU B CA 1
ATOM 2004 C C . GLU B 1 133 ? 9.764 39.974 46.712 1.00 34.23 393 GLU B C 1
ATOM 2005 O O . GLU B 1 133 ? 10.717 39.220 46.490 1.00 39.73 393 GLU B O 1
ATOM 2011 N N . SER B 1 134 ? 9.760 41.264 46.378 1.00 25.11 394 SER B N 1
ATOM 2012 C CA . SER B 1 134 ? 10.921 41.895 45.754 1.00 22.30 394 SER B CA 1
ATOM 2013 C C . SER B 1 134 ? 12.066 41.903 46.757 1.00 24.32 394 SER B C 1
ATOM 2014 O O . SER B 1 134 ? 13.221 41.690 46.400 1.00 27.98 394 SER B O 1
ATOM 2017 N N . GLY B 1 135 ? 11.743 42.193 48.012 1.00 25.10 395 GLY B N 1
ATOM 2018 C CA . GLY B 1 135 ? 12.763 42.202 49.043 1.00 27.28 395 GLY B CA 1
ATOM 2019 C C . GLY B 1 135 ? 13.330 40.803 49.188 1.00 26.73 395 GLY B C 1
ATOM 2020 O O . GLY B 1 135 ? 14.540 40.620 49.352 1.00 27.62 395 GLY B O 1
ATOM 2021 N N . THR B 1 136 ? 12.450 39.813 49.103 1.00 24.11 396 THR B N 1
ATOM 2022 C CA . THR B 1 136 ? 12.859 38.423 49.220 1.00 27.68 396 THR B CA 1
ATOM 2023 C C . THR B 1 136 ? 13.748 38.029 48.040 1.00 29.56 396 THR B C 1
ATOM 2024 O O . THR B 1 136 ? 14.783 37.409 48.231 1.00 35.47 396 THR B O 1
ATOM 2028 N N . ASP B 1 137 ? 13.360 38.413 46.836 1.00 33.23 397 ASP B N 1
ATOM 2029 C CA . ASP B 1 137 ? 14.173 38.100 45.664 1.00 41.38 397 ASP B CA 1
ATOM 2030 C C . ASP B 1 137 ? 15.557 38.725 45.783 1.00 36.27 397 ASP B C 1
ATOM 2031 O O . ASP B 1 137 ? 16.547 38.098 45.434 1.00 37.70 397 ASP B O 1
ATOM 2036 N N . LEU B 1 138 ? 15.625 39.966 46.259 1.00 30.80 398 LEU B N 1
ATOM 2037 C CA . LEU B 1 138 ? 16.914 40.619 46.405 1.00 28.62 398 LEU B CA 1
ATOM 2038 C C . LEU B 1 138 ? 17.712 39.936 47.492 1.00 32.00 398 LEU B C 1
ATOM 2039 O O . LEU B 1 138 ? 18.912 39.691 47.331 1.00 39.61 398 LEU B O 1
ATOM 2044 N N . GLY B 1 139 ? 17.044 39.635 48.601 1.00 30.71 399 GLY B N 1
ATOM 2045 C CA . GLY B 1 139 ? 17.701 38.966 49.703 1.00 29.39 399 GLY B CA 1
ATOM 2046 C C . GLY B 1 139 ? 18.324 37.658 49.252 1.00 31.71 399 GLY B C 1
ATOM 2047 O O . GLY B 1 139 ? 19.491 37.403 49.536 1.00 41.12 399 GLY B O 1
ATOM 2048 N N . GLN B 1 140 ? 17.552 36.839 48.547 1.00 28.97 400 GLN B N 1
ATOM 2049 C CA . GLN B 1 140 ? 18.039 35.550 48.051 1.00 32.89 400 GLN B CA 1
ATOM 2050 C C . GLN B 1 140 ? 19.161 35.738 47.027 1.00 34.55 400 GLN B C 1
ATOM 2051 O O . GLN B 1 140 ? 20.102 34.953 46.983 1.00 31.44 400 GLN B O 1
ATOM 2057 N N . TRP B 1 141 ? 19.056 36.773 46.195 1.00 42.85 401 TRP B N 1
ATOM 2058 C CA . TRP B 1 141 ? 20.094 37.045 45.201 1.00 36.58 401 TRP B CA 1
ATOM 2059 C C . TRP B 1 141 ? 21.410 37.306 45.923 1.00 28.14 401 TRP B C 1
ATOM 2060 O O . TRP B 1 141 ? 22.447 36.791 45.531 1.00 33.72 401 TRP B O 1
ATOM 2071 N N . LEU B 1 142 ? 21.351 38.113 46.980 1.00 35.26 402 LEU B N 1
ATOM 2072 C CA . LEU B 1 142 ? 22.530 38.472 47.770 1.00 40.60 402 LEU B CA 1
ATOM 2073 C C . LEU B 1 142 ? 23.068 37.283 48.552 1.00 40.86 402 LEU B C 1
ATOM 2074 O O . LEU B 1 142 ? 24.277 37.167 48.779 1.00 41.15 402 LEU B O 1
ATOM 2079 N N . THR B 1 143 ? 22.165 36.408 48.977 1.00 37.43 403 THR B N 1
ATOM 2080 C CA . THR B 1 143 ? 22.561 35.219 49.717 1.00 42.03 403 THR B CA 1
ATOM 2081 C C . THR B 1 143 ? 23.370 34.302 48.795 1.00 37.42 403 THR B C 1
ATOM 2082 O O . THR B 1 143 ? 24.306 33.655 49.227 1.00 35.64 403 THR B O 1
ATOM 2086 N N . ARG B 1 144 ? 22.996 34.261 47.522 1.00 43.94 404 ARG B N 1
ATOM 2087 C CA . ARG B 1 144 ? 23.692 33.430 46.552 1.00 44.29 404 ARG B CA 1
ATOM 2088 C C . ARG B 1 144 ? 25.088 33.981 46.290 1.00 43.01 404 ARG B C 1
ATOM 2089 O O . ARG B 1 144 ? 26.037 33.223 46.117 1.00 47.68 404 ARG B O 1
ATOM 2091 N N . ALA B 1 145 ? 25.210 35.305 46.261 1.00 47.79 405 ALA B N 1
ATOM 2092 C CA . ALA B 1 145 ? 26.503 35.940 46.035 1.00 58.34 405 ALA B CA 1
ATOM 2093 C C . ALA B 1 145 ? 27.449 35.694 47.220 1.00 63.81 405 ALA B C 1
ATOM 2094 O O . ALA B 1 145 ? 26.966 35.515 48.360 1.00 58.16 405 ALA B O 1
ATOM 2096 N N . SER C 1 2 ? 42.913 71.743 34.576 1.00 55.75 262 SER C N 1
ATOM 2097 C CA . SER C 1 2 ? 43.840 71.748 33.413 1.00 55.73 262 SER C CA 1
ATOM 2098 C C . SER C 1 2 ? 45.279 71.778 33.892 1.00 56.53 262 SER C C 1
ATOM 2099 O O . SER C 1 2 ? 45.587 72.332 34.954 1.00 57.69 262 SER C O 1
ATOM 2102 N N . VAL C 1 3 ? 46.175 71.200 33.106 1.00 41.55 263 VAL C N 1
ATOM 2103 C CA . VAL C 1 3 ? 47.556 71.163 33.526 1.00 44.76 263 VAL C CA 1
ATOM 2104 C C . VAL C 1 3 ? 48.485 72.041 32.704 1.00 49.36 263 VAL C C 1
ATOM 2105 O O . VAL C 1 3 ? 48.333 72.160 31.495 1.00 60.59 263 VAL C O 1
ATOM 2109 N N . LEU C 1 4 ? 49.445 72.661 33.384 1.00 49.39 264 LEU C N 1
ATOM 2110 C CA . LEU C 1 4 ? 50.428 73.502 32.727 1.00 50.94 264 LEU C CA 1
ATOM 2111 C C . LEU C 1 4 ? 51.805 72.891 32.971 1.00 56.94 264 LEU C C 1
ATOM 2112 O O . LEU C 1 4 ? 52.254 72.752 34.112 1.00 47.76 264 LEU C O 1
ATOM 2117 N N . ILE C 1 5 ? 52.467 72.506 31.886 1.00 60.31 265 ILE C N 1
ATOM 2118 C CA . ILE C 1 5 ? 53.788 71.899 31.974 1.00 63.31 265 ILE C CA 1
ATOM 2119 C C . ILE C 1 5 ? 54.855 72.942 31.627 1.00 62.62 265 ILE C C 1
ATOM 2120 O O . ILE C 1 5 ? 54.761 73.627 30.610 1.00 54.29 265 ILE C O 1
ATOM 2125 N N . GLY C 1 6 ? 55.867 73.061 32.480 1.00 62.17 266 GLY C N 1
ATOM 2126 C CA . GLY C 1 6 ? 56.911 74.040 32.245 1.00 60.42 266 GLY C CA 1
ATOM 2127 C C . GLY C 1 6 ? 58.269 73.425 31.996 1.00 57.87 266 GLY C C 1
ATOM 2128 O O . GLY C 1 6 ? 58.933 72.964 32.924 1.00 64.35 266 GLY C O 1
ATOM 2129 N N . TYR C 1 7 ? 58.687 73.434 30.734 1.00 60.87 267 TYR C N 1
ATOM 2130 C CA . TYR C 1 7 ? 59.971 72.870 30.337 1.00 61.55 267 TYR C CA 1
ATOM 2131 C C . TYR C 1 7 ? 60.853 73.937 29.697 1.00 66.56 267 TYR C C 1
ATOM 2132 O O . TYR C 1 7 ? 60.356 74.964 29.233 1.00 72.15 267 TYR C O 1
ATOM 2141 N N . LEU C 1 8 ? 62.159 73.684 29.668 1.00 66.22 268 LEU C N 1
ATOM 2142 C CA . LEU C 1 8 ? 63.095 74.608 29.038 1.00 74.19 268 LEU C CA 1
ATOM 2143 C C . LEU C 1 8 ? 63.621 73.991 27.750 1.00 75.60 268 LEU C C 1
ATOM 2144 O O . LEU C 1 8 ? 63.992 72.813 27.721 1.00 74.23 268 LEU C O 1
ATOM 2149 N N . SER C 1 9 ? 63.639 74.787 26.686 1.00 84.46 269 SER C N 1
ATOM 2150 C CA . SER C 1 9 ? 64.141 74.330 25.397 1.00 79.28 269 SER C CA 1
ATOM 2151 C C . SER C 1 9 ? 65.648 74.137 25.491 1.00 73.66 269 SER C C 1
ATOM 2152 O O . SER C 1 9 ? 66.337 74.873 26.195 1.00 70.02 269 SER C O 1
ATOM 2155 N N . ASP C 1 10 ? 66.149 73.135 24.784 1.00 76.72 270 ASP C N 1
ATOM 2156 C CA . ASP C 1 10 ? 67.574 72.845 24.757 1.00 80.37 270 ASP C CA 1
ATOM 2157 C C . ASP C 1 10 ? 68.255 72.772 26.124 1.00 79.82 270 ASP C C 1
ATOM 2158 O O . ASP C 1 10 ? 69.305 73.380 26.336 1.00 70.71 270 ASP C O 1
ATOM 2160 N N . TYR C 1 11 ? 67.649 72.044 27.056 1.00 80.52 271 TYR C N 1
ATOM 2161 C CA . TYR C 1 11 ? 68.246 71.847 28.375 1.00 82.38 271 TYR C CA 1
ATOM 2162 C C . TYR C 1 11 ? 67.910 70.427 28.813 1.00 71.07 271 TYR C C 1
ATOM 2163 O O . TYR C 1 11 ? 66.741 70.072 28.938 1.00 71.40 271 TYR C O 1
ATOM 2172 N N . GLY C 1 12 ? 68.945 69.618 29.022 1.00 67.68 272 GLY C N 1
ATOM 2173 C CA . GLY C 1 12 ? 68.748 68.236 29.425 1.00 73.21 272 GLY C CA 1
ATOM 2174 C C . GLY C 1 12 ? 67.741 67.507 28.545 1.00 69.00 272 GLY C C 1
ATOM 2175 O O . GLY C 1 12 ? 67.735 67.661 27.321 1.00 65.39 272 GLY C O 1
ATOM 2176 N N . TYR C 1 13 ? 66.897 66.694 29.169 1.00 64.02 273 TYR C N 1
ATOM 2177 C CA . TYR C 1 13 ? 65.859 65.955 28.455 1.00 60.47 273 TYR C CA 1
ATOM 2178 C C . TYR C 1 13 ? 64.532 66.558 28.879 1.00 55.91 273 TYR C C 1
ATOM 2179 O O . TYR C 1 13 ? 63.491 65.897 28.854 1.00 57.54 273 TYR C O 1
ATOM 2188 N N . SER C 1 14 ? 64.592 67.829 29.270 1.00 64.14 274 SER C N 1
ATOM 2189 C CA . SER C 1 14 ? 63.427 68.576 29.733 1.00 66.91 274 SER C CA 1
ATOM 2190 C C . SER C 1 14 ? 62.225 68.503 28.802 1.00 54.43 274 SER C C 1
ATOM 2191 O O . SER C 1 14 ? 61.097 68.335 29.260 1.00 47.13 274 SER C O 1
ATOM 2194 N N . ASP C 1 15 ? 62.466 68.621 27.500 1.00 50.24 275 ASP C N 1
ATOM 2195 C CA . ASP C 1 15 ? 61.384 68.584 26.521 1.00 56.12 275 ASP C CA 1
ATOM 2196 C C . ASP C 1 15 ? 60.766 67.189 26.320 1.00 53.60 275 ASP C C 1
ATOM 2197 O O . ASP C 1 15 ? 59.543 67.043 26.309 1.00 49.27 275 ASP C O 1
ATOM 2202 N N . ARG C 1 16 ? 61.606 66.172 26.148 1.00 44.78 276 ARG C N 1
ATOM 2203 C CA . ARG C 1 16 ? 61.116 64.805 25.952 1.00 40.44 276 ARG C CA 1
ATOM 2204 C C . ARG C 1 16 ? 60.381 64.300 27.203 1.00 36.97 276 ARG C C 1
ATOM 2205 O O . ARG C 1 16 ? 59.347 63.627 27.109 1.00 41.80 276 ARG C O 1
ATOM 2207 N N . LEU C 1 17 ? 60.928 64.617 28.370 1.00 30.00 277 LEU C N 1
ATOM 2208 C CA . LEU C 1 17 ? 60.308 64.206 29.625 1.00 36.23 277 LEU C CA 1
ATOM 2209 C C . LEU C 1 17 ? 58.935 64.859 29.740 1.00 39.26 277 LEU C C 1
ATOM 2210 O O . LEU C 1 17 ? 57.943 64.191 30.011 1.00 29.24 277 LEU C O 1
ATOM 2215 N N . SER C 1 18 ? 58.877 66.167 29.501 1.00 45.28 278 SER C N 1
ATOM 2216 C CA . SER C 1 18 ? 57.612 66.890 29.572 1.00 43.18 278 SER C CA 1
ATOM 2217 C C . SER C 1 18 ? 56.577 66.355 28.570 1.00 39.81 278 SER C C 1
ATOM 2218 O O . SER C 1 18 ? 55.388 66.249 28.892 1.00 39.57 278 SER C O 1
ATOM 2221 N N . GLN C 1 19 ? 57.021 66.003 27.364 1.00 29.99 279 GLN C N 1
ATOM 2222 C CA . GLN C 1 19 ? 56.109 65.471 26.359 1.00 33.20 279 GLN C CA 1
ATOM 2223 C C . GLN C 1 19 ? 55.560 64.101 26.769 1.00 33.00 279 GLN C C 1
ATOM 2224 O O . GLN C 1 19 ? 54.401 63.796 26.528 1.00 37.52 279 GLN C O 1
ATOM 2230 N N . ALA C 1 20 ? 56.399 63.274 27.379 1.00 32.16 280 ALA C N 1
ATOM 2231 C CA . ALA C 1 20 ? 55.978 61.939 27.813 1.00 40.61 280 ALA C CA 1
ATOM 2232 C C . ALA C 1 20 ? 54.887 62.091 28.876 1.00 38.89 280 ALA C C 1
ATOM 2233 O O . ALA C 1 20 ? 53.868 61.397 28.851 1.00 35.49 280 ALA C O 1
ATOM 2235 N N . ILE C 1 21 ? 55.112 63.004 29.814 1.00 46.06 281 ILE C N 1
ATOM 2236 C CA . ILE C 1 21 ? 54.126 63.271 30.842 1.00 46.29 281 ILE C CA 1
ATOM 2237 C C . ILE C 1 21 ? 52.884 63.789 30.113 1.00 41.32 281 ILE C C 1
ATOM 2238 O O . ILE C 1 21 ? 51.772 63.338 30.363 1.00 35.73 281 ILE C O 1
ATOM 2243 N N . GLY C 1 22 ? 53.087 64.724 29.192 1.00 36.32 282 GLY C N 1
ATOM 2244 C CA . GLY C 1 22 ? 51.967 65.282 28.452 1.00 41.58 282 GLY C CA 1
ATOM 2245 C C . GLY C 1 22 ? 51.073 64.261 27.762 1.00 35.39 282 GLY C C 1
ATOM 2246 O O . GLY C 1 22 ? 49.847 64.288 27.912 1.00 39.81 282 GLY C O 1
ATOM 2247 N N . ARG C 1 23 ? 51.677 63.348 27.011 1.00 24.91 283 ARG C N 1
ATOM 2248 C CA . ARG C 1 23 ? 50.896 62.336 26.303 1.00 39.33 283 ARG C CA 1
ATOM 2249 C C . ARG C 1 23 ? 50.071 61.509 27.284 1.00 38.43 283 ARG C C 1
ATOM 2250 O O . ARG C 1 23 ? 48.961 61.086 26.967 1.00 41.40 283 ARG C O 1
ATOM 2258 N N . GLY C 1 24 ? 50.608 61.295 28.481 1.00 36.72 284 GLY C N 1
ATOM 2259 C CA . GLY C 1 24 ? 49.887 60.527 29.483 1.00 42.58 284 GLY C CA 1
ATOM 2260 C C . GLY C 1 24 ? 48.596 61.214 29.896 1.00 32.23 284 GLY C C 1
ATOM 2261 O O . GLY C 1 24 ? 47.542 60.582 30.002 1.00 33.31 284 GLY C O 1
ATOM 2262 N N . LEU C 1 25 ? 48.690 62.516 30.141 1.00 25.14 285 LEU C N 1
ATOM 2263 C CA . LEU C 1 25 ? 47.537 63.324 30.524 1.00 31.88 285 LEU C CA 1
ATOM 2264 C C . LEU C 1 25 ? 46.448 63.373 29.445 1.00 40.01 285 LEU C C 1
ATOM 2265 O O . LEU C 1 25 ? 45.296 63.012 29.695 1.00 40.90 285 LEU C O 1
ATOM 2270 N N . VAL C 1 26 ? 46.806 63.807 28.240 1.00 46.84 286 VAL C N 1
ATOM 2271 C CA . VAL C 1 26 ? 45.811 63.912 27.183 1.00 50.35 286 VAL C CA 1
ATOM 2272 C C . VAL C 1 26 ? 45.061 62.609 26.971 1.00 48.04 286 VAL C C 1
ATOM 2273 O O . VAL C 1 26 ? 43.914 62.617 26.521 1.00 44.76 286 VAL C O 1
ATOM 2277 N N . LYS C 1 27 ? 45.700 61.489 27.300 1.00 41.96 287 LYS C N 1
ATOM 2278 C CA . LYS C 1 27 ? 45.058 60.191 27.130 1.00 49.72 287 LYS C CA 1
ATOM 2279 C C . LYS C 1 27 ? 43.890 60.002 28.094 1.00 56.22 287 LYS C C 1
ATOM 2280 O O . LYS C 1 27 ? 43.035 59.151 27.872 1.00 55.93 287 LYS C O 1
ATOM 2286 N N . THR C 1 28 ? 43.848 60.798 29.162 1.00 52.52 288 THR C N 1
ATOM 2287 C CA . THR C 1 28 ? 42.753 60.695 30.123 1.00 53.35 288 THR C CA 1
ATOM 2288 C C . THR C 1 28 ? 41.671 61.729 29.808 1.00 58.74 288 THR C C 1
ATOM 2289 O O . THR C 1 28 ? 40.516 61.567 30.198 1.00 65.46 288 THR C O 1
ATOM 2293 N N . GLY C 1 29 ? 42.044 62.779 29.080 1.00 56.50 289 GLY C N 1
ATOM 2294 C CA . GLY C 1 29 ? 41.080 63.804 28.713 1.00 44.41 289 GLY C CA 1
ATOM 2295 C C . GLY C 1 29 ? 41.398 65.192 29.235 1.00 54.43 289 GLY C C 1
ATOM 2296 O O . GLY C 1 29 ? 40.783 66.175 28.823 1.00 57.62 289 GLY C O 1
ATOM 2297 N N . VAL C 1 30 ? 42.362 65.275 30.142 1.00 58.98 290 VAL C N 1
ATOM 2298 C CA . VAL C 1 30 ? 42.760 66.549 30.729 1.00 62.77 290 VAL C CA 1
ATOM 2299 C C . VAL C 1 30 ? 43.415 67.472 29.699 1.00 60.48 290 VAL C C 1
ATOM 2300 O O . VAL C 1 30 ? 44.167 67.021 28.834 1.00 54.42 290 VAL C O 1
ATOM 2304 N N . ALA C 1 31 ? 43.124 68.766 29.797 1.00 52.75 291 ALA C N 1
ATOM 2305 C CA . ALA C 1 31 ? 43.696 69.744 28.879 1.00 60.77 291 ALA C CA 1
ATOM 2306 C C . ALA C 1 31 ? 45.084 70.119 29.372 1.00 64.69 291 ALA C C 1
ATOM 2307 O O . ALA C 1 31 ? 45.273 70.381 30.559 1.00 67.18 291 ALA C O 1
ATOM 2309 N N . VAL C 1 32 ? 46.056 70.146 28.467 1.00 64.92 292 VAL C N 1
ATOM 2310 C CA . VAL C 1 32 ? 47.417 70.492 28.853 1.00 69.02 292 VAL C CA 1
ATOM 2311 C C . VAL C 1 32 ? 47.908 71.782 28.198 1.00 74.32 292 VAL C C 1
ATOM 2312 O O . VAL C 1 32 ? 47.455 72.166 27.120 1.00 72.25 292 VAL C O 1
ATOM 2316 N N . GLU C 1 33 ? 48.835 72.448 28.874 1.00 77.55 293 GLU C N 1
ATOM 2317 C CA . GLU C 1 33 ? 49.422 73.680 28.378 1.00 82.32 293 GLU C CA 1
ATOM 2318 C C . GLU C 1 33 ? 50.937 73.539 28.436 1.00 70.20 293 GLU C C 1
ATOM 2319 O O . GLU C 1 33 ? 51.535 73.528 29.516 1.00 70.13 293 GLU C O 1
ATOM 2333 N N . VAL C 1 35 ? 54.496 74.896 28.173 1.00 65.81 295 VAL C N 1
ATOM 2334 C CA . VAL C 1 35 ? 55.111 76.205 28.303 1.00 69.14 295 VAL C CA 1
ATOM 2335 C C . VAL C 1 35 ? 56.632 76.193 28.337 1.00 61.30 295 VAL C C 1
ATOM 2336 O O . VAL C 1 35 ? 57.249 75.521 29.165 1.00 58.36 295 VAL C O 1
ATOM 2340 N N . ASP C 1 36 ? 57.228 76.958 27.431 1.00 58.29 296 ASP C N 1
ATOM 2341 C CA . ASP C 1 36 ? 58.674 77.065 27.346 1.00 55.44 296 ASP C CA 1
ATOM 2342 C C . ASP C 1 36 ? 59.093 78.214 28.257 1.00 61.07 296 ASP C C 1
ATOM 2343 O O . ASP C 1 36 ? 58.858 79.378 27.942 1.00 64.84 296 ASP C O 1
ATOM 2348 N N . LEU C 1 37 ? 59.698 77.889 29.393 1.00 60.51 297 LEU C N 1
ATOM 2349 C CA . LEU C 1 37 ? 60.143 78.916 30.326 1.00 65.75 297 LEU C CA 1
ATOM 2350 C C . LEU C 1 37 ? 61.251 79.755 29.693 1.00 77.75 297 LEU C C 1
ATOM 2351 O O . LEU C 1 37 ? 61.428 80.932 30.024 1.00 84.09 297 LEU C O 1
ATOM 2356 N N . ARG C 1 38 ? 61.989 79.138 28.776 1.00 81.00 298 ARG C N 1
ATOM 2357 C CA . ARG C 1 38 ? 63.083 79.809 28.084 1.00 88.41 298 ARG C CA 1
ATOM 2358 C C . ARG C 1 38 ? 62.557 81.024 27.324 1.00 87.79 298 ARG C C 1
ATOM 2359 O O . ARG C 1 38 ? 63.284 81.995 27.112 1.00 88.04 298 ARG C O 1
ATOM 2367 N N . ALA C 1 39 ? 61.286 80.968 26.933 1.00 83.51 299 ALA C N 1
ATOM 2368 C CA . ALA C 1 39 ? 60.654 82.060 26.200 1.00 77.41 299 ALA C CA 1
ATOM 2369 C C . ALA C 1 39 ? 59.129 81.973 26.248 1.00 78.09 299 ALA C C 1
ATOM 2370 O O . ALA C 1 39 ? 58.500 81.444 25.333 1.00 79.57 299 ALA C O 1
ATOM 2372 N N . VAL C 1 40 ? 58.540 82.499 27.318 1.00 72.97 300 VAL C N 1
ATOM 2373 C CA . VAL C 1 40 ? 57.088 82.488 27.484 1.00 73.90 300 VAL C CA 1
ATOM 2374 C C . VAL C 1 40 ? 56.560 83.899 27.742 1.00 79.16 300 VAL C C 1
ATOM 2375 O O . VAL C 1 40 ? 57.247 84.724 28.343 1.00 75.72 300 VAL C O 1
ATOM 2377 N N . ASP C 1 41 ? 55.339 84.167 27.284 1.00 86.88 301 ASP C N 1
ATOM 2378 C CA . ASP C 1 41 ? 54.705 85.472 27.476 1.00 95.78 301 ASP C CA 1
ATOM 2379 C C . ASP C 1 41 ? 54.156 85.550 28.906 1.00 98.48 301 ASP C C 1
ATOM 2380 O O . ASP C 1 41 ? 53.055 85.068 29.181 1.00 101.86 301 ASP C O 1
ATOM 2382 N N . PRO C 1 42 ? 54.906 86.191 29.823 1.00 95.72 302 PRO C N 1
ATOM 2383 C CA . PRO C 1 42 ? 54.535 86.345 31.237 1.00 98.40 302 PRO C CA 1
ATOM 2384 C C . PRO C 1 42 ? 53.109 86.789 31.543 1.00 102.32 302 PRO C C 1
ATOM 2385 O O . PRO C 1 42 ? 52.552 86.413 32.575 1.00 93.28 302 PRO C O 1
ATOM 2389 N N . GLN C 1 43 ? 52.520 87.585 30.657 1.00 111.99 303 GLN C N 1
ATOM 2390 C CA . GLN C 1 43 ? 51.157 88.064 30.859 1.00 116.22 303 GLN C CA 1
ATOM 2391 C C . GLN C 1 43 ? 50.157 86.924 30.708 1.00 110.83 303 GLN C C 1
ATOM 2392 O O . GLN C 1 43 ? 48.961 87.102 30.930 1.00 114.30 303 GLN C O 1
ATOM 2394 N N . GLU C 1 44 ? 50.651 85.753 30.324 1.00 100.26 304 GLU C N 1
ATOM 2395 C CA . GLU C 1 44 ? 49.796 84.587 30.152 1.00 93.92 304 GLU C CA 1
ATOM 2396 C C . GLU C 1 44 ? 50.269 83.399 30.976 1.00 84.76 304 GLU C C 1
ATOM 2397 O O . GLU C 1 44 ? 49.485 82.510 31.312 1.00 84.04 304 GLU C O 1
ATOM 2403 N N . LEU C 1 45 ? 51.558 83.380 31.290 1.00 76.74 305 LEU C N 1
ATOM 2404 C CA . LEU C 1 45 ? 52.103 82.323 32.124 1.00 74.13 305 LEU C CA 1
ATOM 2405 C C . LEU C 1 45 ? 51.415 82.549 33.463 1.00 81.88 305 LEU C C 1
ATOM 2406 O O . LEU C 1 45 ? 50.855 81.624 34.053 1.00 90.38 305 LEU C O 1
ATOM 2411 N N . ILE C 1 46 ? 51.438 83.801 33.919 1.00 78.67 306 ILE C N 1
ATOM 2412 C CA . ILE C 1 46 ? 50.820 84.173 35.185 1.00 90.07 306 ILE C CA 1
ATOM 2413 C C . ILE C 1 46 ? 49.291 84.197 35.090 1.00 98.25 306 ILE C C 1
ATOM 2414 O O . ILE C 1 46 ? 48.608 84.701 35.985 1.00 103.25 306 ILE C O 1
ATOM 2419 N N . GLU C 1 47 ? 48.759 83.653 34.000 1.00 97.56 307 GLU C N 1
ATOM 2420 C CA . GLU C 1 47 ? 47.316 83.588 33.805 1.00 90.85 307 GLU C CA 1
ATOM 2421 C C . GLU C 1 47 ? 46.897 82.124 33.778 1.00 83.33 307 GLU C C 1
ATOM 2422 O O . GLU C 1 47 ? 45.859 81.756 34.325 1.00 79.43 307 GLU C O 1
ATOM 2424 N N . ALA C 1 48 ? 47.718 81.291 33.142 1.00 76.70 308 ALA C N 1
ATOM 2425 C CA . ALA C 1 48 ? 47.434 79.865 33.043 1.00 76.27 308 ALA C CA 1
ATOM 2426 C C . ALA C 1 48 ? 47.872 79.121 34.301 1.00 74.48 308 ALA C C 1
ATOM 2427 O O . ALA C 1 48 ? 47.206 78.187 34.734 1.00 70.08 308 ALA C O 1
ATOM 2429 N N . VAL C 1 49 ? 48.994 79.535 34.883 1.00 69.82 309 VAL C N 1
ATOM 2430 C CA . VAL C 1 49 ? 49.493 78.903 36.099 1.00 69.24 309 VAL C CA 1
ATOM 2431 C C . VAL C 1 49 ? 48.491 79.090 37.234 1.00 75.07 309 VAL C C 1
ATOM 2432 O O . VAL C 1 49 ? 48.516 78.358 38.222 1.00 76.74 309 VAL C O 1
ATOM 2436 N N . SER C 1 50 ? 47.602 80.067 37.082 1.00 80.03 310 SER C N 1
ATOM 2437 C CA . SER C 1 50 ? 46.599 80.349 38.102 1.00 88.71 310 SER C CA 1
ATOM 2438 C C . SER C 1 50 ? 45.301 79.580 37.866 1.00 85.15 310 SER C C 1
ATOM 2439 O O . SER C 1 50 ? 44.774 78.942 38.780 1.00 81.61 310 SER C O 1
ATOM 2442 N N . SER C 1 51 ? 44.787 79.639 36.643 1.00 89.24 311 SER C N 1
ATOM 2443 C CA . SER C 1 51 ? 43.549 78.943 36.310 1.00 93.00 311 SER C CA 1
ATOM 2444 C C . SER C 1 51 ? 43.786 77.438 36.159 1.00 89.05 311 SER C C 1
ATOM 2445 O O . SER C 1 51 ? 42.880 76.680 35.800 1.00 82.23 311 SER C O 1
ATOM 2448 N N . ALA C 1 52 ? 45.011 77.010 36.447 1.00 84.86 312 ALA C N 1
ATOM 2449 C CA . ALA C 1 52 ? 45.361 75.600 36.338 1.00 78.80 312 ALA C CA 1
ATOM 2450 C C . ALA C 1 52 ? 45.212 74.853 37.663 1.00 65.82 312 ALA C C 1
ATOM 2451 O O . ALA C 1 52 ? 45.526 75.385 38.737 1.00 61.35 312 ALA C O 1
ATOM 2453 N N . ARG C 1 53 ? 44.725 73.619 37.565 1.00 53.63 313 ARG C N 1
ATOM 2454 C CA . ARG C 1 53 ? 44.542 72.754 38.723 1.00 56.94 313 ARG C CA 1
ATOM 2455 C C . ARG C 1 53 ? 45.833 71.993 38.991 1.00 51.59 313 ARG C C 1
ATOM 2456 O O . ARG C 1 53 ? 46.111 71.613 40.125 1.00 48.68 313 ARG C O 1
ATOM 2458 N N . GLY C 1 54 ? 46.625 71.776 37.943 1.00 45.53 314 GLY C N 1
ATOM 2459 C CA . GLY C 1 54 ? 47.875 71.055 38.104 1.00 37.84 314 GLY C CA 1
ATOM 2460 C C . GLY C 1 54 ? 49.055 71.671 37.377 1.00 38.90 314 GLY C C 1
ATOM 2461 O O . GLY C 1 54 ? 48.916 72.193 36.270 1.00 46.23 314 GLY C O 1
ATOM 2462 N N . ILE C 1 55 ? 50.222 71.608 38.000 1.00 39.14 315 ILE C N 1
ATOM 2463 C CA . ILE C 1 55 ? 51.437 72.151 37.404 1.00 48.14 315 ILE C CA 1
ATOM 2464 C C . ILE C 1 55 ? 52.548 71.105 37.398 1.00 57.38 315 ILE C C 1
ATOM 2465 O O . ILE C 1 55 ? 52.808 70.461 38.420 1.00 58.24 315 ILE C O 1
ATOM 2470 N N . VAL C 1 56 ? 53.202 70.940 36.250 1.00 50.02 316 VAL C N 1
ATOM 2471 C CA . VAL C 1 56 ? 54.310 70.006 36.136 1.00 44.99 316 VAL C CA 1
ATOM 2472 C C . VAL C 1 56 ? 55.550 70.826 35.774 1.00 46.81 316 VAL C C 1
ATOM 2473 O O . VAL C 1 56 ? 55.498 71.659 34.874 1.00 48.80 316 VAL C O 1
ATOM 2477 N N . LEU C 1 57 ? 56.660 70.592 36.470 1.00 42.26 317 LEU C N 1
ATOM 2478 C CA . LEU C 1 57 ? 57.889 71.333 36.204 1.00 47.22 317 LEU C CA 1
ATOM 2479 C C . LEU C 1 57 ? 59.161 70.507 36.217 1.00 47.61 317 LEU C C 1
ATOM 2480 O O . LEU C 1 57 ? 59.324 69.601 37.032 1.00 40.34 317 LEU C O 1
ATOM 2485 N N . GLY C 1 58 ? 60.073 70.846 35.311 1.00 38.27 318 GLY C N 1
ATOM 2486 C CA . GLY C 1 58 ? 61.346 70.162 35.268 1.00 43.43 318 GLY C CA 1
ATOM 2487 C C . GLY C 1 58 ? 62.306 70.994 36.096 1.00 47.53 318 GLY C C 1
ATOM 2488 O O . GLY C 1 58 ? 62.150 72.206 36.173 1.00 42.65 318 GLY C O 1
ATOM 2489 N N . THR C 1 59 ? 63.288 70.362 36.727 1.00 52.54 319 THR C N 1
ATOM 2490 C CA . THR C 1 59 ? 64.235 71.116 37.535 1.00 61.07 319 THR C CA 1
ATOM 2491 C C . THR C 1 59 ? 64.909 72.193 36.685 1.00 64.76 319 THR C C 1
ATOM 2492 O O . THR C 1 59 ? 65.443 71.902 35.616 1.00 58.84 319 THR C O 1
ATOM 2496 N N . PRO C 1 60 ? 64.868 73.457 37.141 1.00 61.86 320 PRO C N 1
ATOM 2497 C CA . PRO C 1 60 ? 65.485 74.572 36.412 1.00 55.02 320 PRO C CA 1
ATOM 2498 C C . PRO C 1 60 ? 67.007 74.458 36.451 1.00 56.84 320 PRO C C 1
ATOM 2499 O O . PRO C 1 60 ? 67.568 73.709 37.256 1.00 64.50 320 PRO C O 1
ATOM 2503 N N . PRO C 1 61 ? 67.698 75.208 35.584 1.00 61.04 321 PRO C N 1
ATOM 2504 C CA . PRO C 1 61 ? 69.161 75.151 35.561 1.00 65.33 321 PRO C CA 1
ATOM 2505 C C . PRO C 1 61 ? 69.755 75.832 36.791 1.00 74.19 321 PRO C C 1
ATOM 2506 O O . PRO C 1 61 ? 69.029 76.340 37.650 1.00 58.07 321 PRO C O 1
ATOM 2510 N N . SER C 1 62 ? 71.080 75.831 36.873 1.00 100.19 322 SER C N 1
ATOM 2511 C CA . SER C 1 62 ? 71.768 76.498 37.968 1.00 115.49 322 SER C CA 1
ATOM 2512 C C . SER C 1 62 ? 72.175 77.867 37.413 1.00 122.56 322 SER C C 1
ATOM 2513 O O . SER C 1 62 ? 71.785 78.905 37.949 1.00 121.67 322 SER C O 1
ATOM 2516 N N . GLN C 1 63 ? 72.935 77.863 36.319 1.00 127.87 323 GLN C N 1
ATOM 2517 C CA . GLN C 1 63 ? 73.371 79.105 35.689 1.00 135.74 323 GLN C CA 1
ATOM 2518 C C . GLN C 1 63 ? 72.325 79.615 34.687 1.00 142.44 323 GLN C C 1
ATOM 2519 O O . GLN C 1 63 ? 71.851 80.748 34.809 1.00 146.34 323 GLN C O 1
ATOM 2521 N N . PRO C 1 64 ? 71.949 78.790 33.685 1.00 139.62 324 PRO C N 1
ATOM 2522 C CA . PRO C 1 64 ? 70.951 79.224 32.697 1.00 134.94 324 PRO C CA 1
ATOM 2523 C C . PRO C 1 64 ? 69.658 79.724 33.346 1.00 132.60 324 PRO C C 1
ATOM 2524 O O . PRO C 1 64 ? 68.826 80.353 32.689 1.00 131.36 324 PRO C O 1
ATOM 2528 N N . SER C 1 65 ? 69.503 79.439 34.636 1.00 127.47 325 SER C N 1
ATOM 2529 C CA . SER C 1 65 ? 68.319 79.841 35.385 1.00 120.64 325 SER C CA 1
ATOM 2530 C C . SER C 1 65 ? 68.143 81.353 35.395 1.00 127.71 325 SER C C 1
ATOM 2531 O O . SER C 1 65 ? 67.021 81.859 35.312 1.00 134.16 325 SER C O 1
ATOM 2534 N N . GLU C 1 66 ? 69.256 82.072 35.496 1.00 127.15 326 GLU C N 1
ATOM 2535 C CA . GLU C 1 66 ? 69.222 83.528 35.535 1.00 132.78 326 GLU C CA 1
ATOM 2536 C C . GLU C 1 66 ? 68.665 84.152 34.254 1.00 128.05 326 GLU C C 1
ATOM 2537 O O . GLU C 1 66 ? 68.411 85.356 34.204 1.00 136.43 326 GLU C O 1
ATOM 2539 N N . ALA C 1 67 ? 68.476 83.333 33.223 1.00 114.98 327 ALA C N 1
ATOM 2540 C CA . ALA C 1 67 ? 67.949 83.818 31.949 1.00 112.13 327 ALA C CA 1
ATOM 2541 C C . ALA C 1 67 ? 66.493 84.229 32.127 1.00 110.41 327 ALA C C 1
ATOM 2542 O O . ALA C 1 67 ? 66.148 85.408 32.032 1.00 104.50 327 ALA C O 1
ATOM 2544 N N . VAL C 1 68 ? 65.633 83.248 32.368 1.00 108.40 328 VAL C N 1
ATOM 2545 C CA . VAL C 1 68 ? 64.235 83.554 32.597 1.00 106.72 328 VAL C CA 1
ATOM 2546 C C . VAL C 1 68 ? 63.753 82.866 33.855 1.00 115.94 328 VAL C C 1
ATOM 2547 O O . VAL C 1 68 ? 63.096 81.824 33.807 1.00 117.50 328 VAL C O 1
ATOM 2551 N N . ALA C 1 69 ? 64.133 83.448 34.985 1.00 117.08 329 ALA C N 1
ATOM 2552 C CA . ALA C 1 69 ? 63.705 82.971 36.285 1.00 107.46 329 ALA C CA 1
ATOM 2553 C C . ALA C 1 69 ? 62.552 83.926 36.527 1.00 91.80 329 ALA C C 1
ATOM 2554 O O . ALA C 1 69 ? 61.835 83.834 37.522 1.00 81.29 329 ALA C O 1
ATOM 2556 N N . THR C 1 70 ? 62.400 84.851 35.581 1.00 82.15 330 THR C N 1
ATOM 2557 C CA . THR C 1 70 ? 61.350 85.856 35.605 1.00 85.60 330 THR C CA 1
ATOM 2558 C C . THR C 1 70 ? 60.063 85.177 35.169 1.00 89.93 330 THR C C 1
ATOM 2559 O O . THR C 1 70 ? 59.063 85.832 34.876 1.00 98.97 330 THR C O 1
ATOM 2561 N N . ALA C 1 71 ? 60.114 83.851 35.116 1.00 82.04 331 ALA C N 1
ATOM 2562 C CA . ALA C 1 71 ? 58.968 83.039 34.734 1.00 76.19 331 ALA C CA 1
ATOM 2563 C C . ALA C 1 71 ? 58.785 81.980 35.811 1.00 73.76 331 ALA C C 1
ATOM 2564 O O . ALA C 1 71 ? 57.665 81.607 36.145 1.00 76.35 331 ALA C O 1
ATOM 2566 N N . LEU C 1 72 ? 59.904 81.505 36.351 1.00 75.41 332 LEU C N 1
ATOM 2567 C CA . LEU C 1 72 ? 59.892 80.500 37.406 1.00 73.77 332 LEU C CA 1
ATOM 2568 C C . LEU C 1 72 ? 59.398 81.170 38.681 1.00 73.28 332 LEU C C 1
ATOM 2569 O O . LEU C 1 72 ? 58.546 80.633 39.389 1.00 73.26 332 LEU C O 1
ATOM 2574 N N . SER C 1 73 ? 59.937 82.352 38.967 1.00 81.35 333 SER C N 1
ATOM 2575 C CA . SER C 1 73 ? 59.533 83.102 40.148 1.00 89.61 333 SER C CA 1
ATOM 2576 C C . SER C 1 73 ? 58.145 83.689 39.928 1.00 91.07 333 SER C C 1
ATOM 2577 O O . SER C 1 73 ? 57.534 84.217 40.855 1.00 98.13 333 SER C O 1
ATOM 2580 N N . THR C 1 74 ? 57.654 83.594 38.694 1.00 81.47 334 THR C N 1
ATOM 2581 C CA . THR C 1 74 ? 56.323 84.087 38.357 1.00 72.79 334 THR C CA 1
ATOM 2582 C C . THR C 1 74 ? 55.318 82.977 38.631 1.00 74.00 334 THR C C 1
ATOM 2583 O O . THR C 1 74 ? 54.314 83.195 39.309 1.00 71.02 334 THR C O 1
ATOM 2587 N N . ILE C 1 75 ? 55.588 81.789 38.090 1.00 70.73 335 ILE C N 1
ATOM 2588 C CA . ILE C 1 75 ? 54.715 80.635 38.302 1.00 70.40 335 ILE C CA 1
ATOM 2589 C C . ILE C 1 75 ? 54.633 80.453 39.811 1.00 64.61 335 ILE C C 1
ATOM 2590 O O . ILE C 1 75 ? 53.556 80.292 40.381 1.00 53.81 335 ILE C O 1
ATOM 2595 N N . PHE C 1 76 ? 55.804 80.497 40.436 1.00 68.11 336 PHE C N 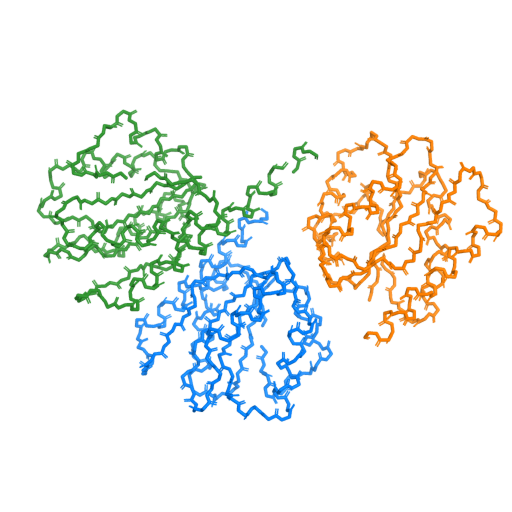1
ATOM 2596 C CA . PHE C 1 76 ? 55.968 80.351 41.873 1.00 57.84 336 PHE C CA 1
ATOM 2597 C C . PHE C 1 76 ? 55.193 81.446 42.608 1.00 64.76 336 PHE C C 1
ATOM 2598 O O . PHE C 1 76 ? 54.832 81.284 43.771 1.00 76.83 336 PHE C O 1
ATOM 2606 N N . ALA C 1 77 ? 54.937 82.558 41.924 1.00 63.95 337 ALA C N 1
ATOM 2607 C CA . ALA C 1 77 ? 54.200 83.670 42.517 1.00 68.04 337 ALA C CA 1
ATOM 2608 C C . ALA C 1 77 ? 52.696 83.620 42.221 1.00 68.30 337 ALA C C 1
ATOM 2609 O O . ALA C 1 77 ? 51.906 84.278 42.900 1.00 70.47 337 ALA C O 1
ATOM 2611 N N . ALA C 1 78 ? 52.301 82.840 41.220 1.00 55.22 338 ALA C N 1
ATOM 2612 C CA . ALA C 1 78 ? 50.888 82.719 40.858 1.00 60.05 338 ALA C CA 1
ATOM 2613 C C . ALA C 1 78 ? 50.321 81.342 41.214 1.00 70.12 338 ALA C C 1
ATOM 2614 O O . ALA C 1 78 ? 49.229 80.965 40.774 1.00 71.20 338 ALA C O 1
ATOM 2616 N N . ALA C 1 79 ? 51.068 80.590 42.009 1.00 61.41 339 ALA C N 1
ATOM 2617 C CA . ALA C 1 79 ? 50.626 79.264 42.408 1.00 63.46 339 ALA C CA 1
ATOM 2618 C C . ALA C 1 79 ? 49.865 79.338 43.729 1.00 62.37 339 ALA C C 1
ATOM 2619 O O . ALA C 1 79 ? 50.295 80.026 44.659 1.00 68.98 339 ALA C O 1
ATOM 2621 N N . HIS C 1 80 ? 48.724 78.660 43.808 1.00 60.30 340 HIS C N 1
ATOM 2622 C CA . HIS C 1 80 ? 47.978 78.647 45.062 1.00 63.58 340 HIS C CA 1
ATOM 2623 C C . HIS C 1 80 ? 48.028 77.273 45.740 1.00 67.79 340 HIS C C 1
ATOM 2624 O O . HIS C 1 80 ? 48.800 76.406 45.330 1.00 70.21 340 HIS C O 1
ATOM 2631 N N . ASN C 1 81 ? 47.213 77.083 46.776 1.00 73.82 341 ASN C N 1
ATOM 2632 C CA . ASN C 1 81 ? 47.185 75.823 47.524 1.00 67.45 341 ASN C CA 1
ATOM 2633 C C . ASN C 1 81 ? 46.134 74.804 47.086 1.00 63.84 341 ASN C C 1
ATOM 2634 O O . ASN C 1 81 ? 46.131 73.676 47.572 1.00 70.67 341 ASN C O 1
ATOM 2639 N N . LYS C 1 82 ? 45.240 75.186 46.184 1.00 57.13 342 LYS C N 1
ATOM 2640 C CA . LYS C 1 82 ? 44.211 74.262 45.726 1.00 56.56 342 LYS C CA 1
ATOM 2641 C C . LYS C 1 82 ? 44.658 73.458 44.502 1.00 57.92 342 LYS C C 1
ATOM 2642 O O . LYS C 1 82 ? 43.832 72.880 43.799 1.00 59.57 342 LYS C O 1
ATOM 2644 N N . GLN C 1 83 ? 45.959 73.397 44.248 1.00 51.64 343 GLN C N 1
ATOM 2645 C CA . GLN C 1 83 ? 46.420 72.681 43.067 1.00 55.87 343 GLN C CA 1
ATOM 2646 C C . GLN C 1 83 ? 47.539 71.679 43.315 1.00 49.45 343 GLN C C 1
ATOM 2647 O O . GLN C 1 83 ? 48.261 71.763 44.309 1.00 45.49 343 GLN C O 1
ATOM 2653 N N . ALA C 1 84 ? 47.680 70.740 42.382 1.00 46.49 344 ALA C N 1
ATOM 2654 C CA . ALA C 1 84 ? 48.687 69.686 42.469 1.00 43.52 344 ALA C CA 1
ATOM 2655 C C . ALA C 1 84 ? 49.997 70.048 41.770 1.00 46.60 344 ALA C C 1
ATOM 2656 O O . ALA C 1 84 ? 49.992 70.678 40.716 1.00 53.93 344 ALA C O 1
ATOM 2658 N N . ILE C 1 85 ? 51.116 69.636 42.356 1.00 49.47 345 ILE C N 1
ATOM 2659 C CA . ILE C 1 85 ? 52.431 69.916 41.782 1.00 50.60 345 ILE C CA 1
ATOM 2660 C C . ILE C 1 85 ? 53.220 68.641 41.497 1.00 42.04 345 ILE C C 1
ATOM 2661 O O . ILE C 1 85 ? 53.485 67.848 42.401 1.00 38.64 345 ILE C O 1
ATOM 2666 N N . GLY C 1 86 ? 53.592 68.456 40.233 1.00 37.42 346 GLY C N 1
ATOM 2667 C CA . GLY C 1 86 ? 54.375 67.294 39.846 1.00 40.34 346 GLY C CA 1
ATOM 2668 C C . GLY C 1 86 ? 55.706 67.762 39.288 1.00 46.40 346 GLY C C 1
ATOM 2669 O O . GLY C 1 86 ? 55.742 68.648 38.439 1.00 47.08 346 GLY C O 1
ATOM 2670 N N . LEU C 1 87 ? 56.800 67.181 39.758 1.00 44.65 347 LEU C N 1
ATOM 2671 C CA . LEU C 1 87 ? 58.118 67.586 39.289 1.00 52.12 347 LEU C CA 1
ATOM 2672 C C . LEU C 1 87 ? 58.958 66.446 38.700 1.00 44.44 347 LEU C C 1
ATOM 2673 O O . LEU C 1 87 ? 58.718 65.269 38.978 1.00 34.77 347 LEU C O 1
ATOM 2678 N N . PHE C 1 88 ? 59.941 66.810 37.879 1.00 40.07 348 PHE C N 1
ATOM 2679 C CA . PHE C 1 88 ? 60.840 65.840 37.264 1.00 33.23 348 PHE C CA 1
ATOM 2680 C C . PHE C 1 88 ? 62.215 66.468 37.016 1.00 41.00 348 PHE C C 1
ATOM 2681 O O . PHE C 1 88 ? 62.321 67.674 36.789 1.00 36.06 348 PHE C O 1
ATOM 2689 N N . ASP C 1 89 ? 63.264 65.654 37.096 1.00 33.23 349 ASP C N 1
ATOM 2690 C CA . ASP C 1 89 ? 64.617 66.132 36.840 1.00 48.62 349 ASP C CA 1
ATOM 2691 C C . ASP C 1 89 ? 64.789 66.248 35.327 1.00 48.73 349 ASP C C 1
ATOM 2692 O O . ASP C 1 89 ? 64.648 65.263 34.604 1.00 44.37 349 ASP C O 1
ATOM 2697 N N . SER C 1 90 ? 65.085 67.452 34.853 1.00 45.37 350 SER C N 1
ATOM 2698 C CA . SER C 1 90 ? 65.255 67.695 33.424 1.00 50.53 350 SER C CA 1
ATOM 2699 C C . SER C 1 90 ? 66.573 67.122 32.915 1.00 50.56 350 SER C C 1
ATOM 2700 O O . SER C 1 90 ? 66.754 66.910 31.720 1.00 54.19 350 SER C O 1
ATOM 2703 N N . TYR C 1 91 ? 67.487 66.876 33.844 1.00 51.19 351 TYR C N 1
ATOM 2704 C CA . TYR C 1 91 ? 68.799 66.318 33.548 1.00 55.04 351 TYR C CA 1
ATOM 2705 C C . TYR C 1 91 ? 69.738 67.182 32.707 1.00 65.99 351 TYR C C 1
ATOM 2706 O O . TYR C 1 91 ? 70.175 66.777 31.628 1.00 55.88 351 TYR C O 1
ATOM 2715 N N . GLY C 1 92 ? 70.041 68.370 33.214 1.00 71.22 352 GLY C N 1
ATOM 2716 C CA . GLY C 1 92 ? 70.966 69.265 32.545 1.00 77.73 352 GLY C CA 1
ATOM 2717 C C . GLY C 1 92 ? 72.211 69.181 33.402 1.00 87.68 352 GLY C C 1
ATOM 2718 O O . GLY C 1 92 ? 72.207 68.452 34.390 1.00 98.47 352 GLY C O 1
ATOM 2719 N N . GLY C 1 93 ? 73.263 69.914 33.055 1.00 89.43 353 GLY C N 1
ATOM 2720 C CA . GLY C 1 93 ? 74.496 69.867 33.832 1.00 94.06 353 GLY C CA 1
ATOM 2721 C C . GLY C 1 93 ? 74.376 70.058 35.340 1.00 89.65 353 GLY C C 1
ATOM 2722 O O . GLY C 1 93 ? 74.649 69.137 36.112 1.00 91.81 353 GLY C O 1
ATOM 2723 N N . ASP C 1 94 ? 73.993 71.261 35.760 1.00 81.82 354 ASP C N 1
ATOM 2724 C CA . ASP C 1 94 ? 73.831 71.579 37.177 1.00 89.36 354 ASP C CA 1
ATOM 2725 C C . ASP C 1 94 ? 72.408 72.088 37.373 1.00 93.43 354 ASP C C 1
ATOM 2726 O O . ASP C 1 94 ? 72.112 73.250 37.103 1.00 100.81 354 ASP C O 1
ATOM 2728 N N . ASP C 1 95 ? 71.536 71.204 37.848 1.00 88.59 355 ASP C N 1
ATOM 2729 C CA . ASP C 1 95 ? 70.122 71.514 38.057 1.00 85.97 355 ASP C CA 1
ATOM 2730 C C . ASP C 1 95 ? 69.751 71.940 39.476 1.00 77.31 355 ASP C C 1
ATOM 2731 O O . ASP C 1 95 ? 70.462 71.649 40.441 1.00 79.45 355 ASP C O 1
ATOM 2736 N N . GLU C 1 96 ? 68.621 72.629 39.590 1.00 69.81 356 GLU C N 1
ATOM 2737 C CA . GLU C 1 96 ? 68.114 73.037 40.890 1.00 75.99 356 GLU C CA 1
ATOM 2738 C C . GLU C 1 96 ? 67.533 71.749 41.477 1.00 74.62 356 GLU C C 1
ATOM 2739 O O . GLU C 1 96 ? 66.605 71.171 40.910 1.00 66.18 356 GLU C O 1
ATOM 2741 N N . PRO C 1 97 ? 68.085 71.273 42.606 1.00 78.05 357 PRO C N 1
ATOM 2742 C CA . PRO C 1 97 ? 67.607 70.045 43.252 1.00 66.12 357 PRO C CA 1
ATOM 2743 C C . PRO C 1 97 ? 66.081 69.951 43.221 1.00 56.65 357 PRO C C 1
ATOM 2744 O O . PRO C 1 97 ? 65.391 70.900 43.582 1.00 62.85 357 PRO C O 1
ATOM 2748 N N . ILE C 1 98 ? 65.559 68.806 42.785 1.00 53.22 358 ILE C N 1
ATOM 2749 C CA . ILE C 1 98 ? 64.114 68.618 42.685 1.00 48.83 358 ILE C CA 1
ATOM 2750 C C . ILE C 1 98 ? 63.418 68.649 44.044 1.00 47.28 358 ILE C C 1
ATOM 2751 O O . ILE C 1 98 ? 62.312 69.164 44.173 1.00 39.04 358 ILE C O 1
ATOM 2756 N N . ASP C 1 99 ? 64.074 68.107 45.059 1.00 51.22 359 ASP C N 1
ATOM 2757 C CA . ASP C 1 99 ? 63.494 68.076 46.394 1.00 57.67 359 ASP C CA 1
ATOM 2758 C C . ASP C 1 99 ? 63.294 69.480 46.959 1.00 58.47 359 ASP C C 1
ATOM 2759 O O . ASP C 1 99 ? 62.214 69.809 47.450 1.00 64.80 359 ASP C O 1
ATOM 2764 N N . ALA C 1 100 ? 64.328 70.308 46.873 1.00 62.05 360 ALA C N 1
ATOM 2765 C CA . ALA C 1 100 ? 64.249 71.674 47.368 1.00 67.29 360 ALA C CA 1
ATOM 2766 C C . ALA C 1 100 ? 63.115 72.421 46.672 1.00 59.72 360 ALA C C 1
ATOM 2767 O O . ALA C 1 100 ? 62.403 73.215 47.291 1.00 62.43 360 ALA C O 1
ATOM 2769 N N . LEU C 1 101 ? 62.940 72.157 45.384 1.00 53.93 361 LEU C N 1
ATOM 2770 C CA . LEU C 1 101 ? 61.896 72.824 44.620 1.00 55.03 361 LEU C CA 1
ATOM 2771 C C . LEU C 1 101 ? 60.514 72.326 45.035 1.00 65.39 361 LEU C C 1
ATOM 2772 O O . LEU C 1 101 ? 59.507 73.001 44.813 1.00 71.64 361 LEU C O 1
ATOM 2777 N N . LEU C 1 102 ? 60.458 71.134 45.623 1.00 66.99 362 LEU C N 1
ATOM 2778 C CA . LEU C 1 102 ? 59.176 70.597 46.066 1.00 64.26 362 LEU C CA 1
ATOM 2779 C C . LEU C 1 102 ? 58.894 71.206 47.432 1.00 61.76 362 LEU C C 1
ATOM 2780 O O . LEU C 1 102 ? 57.769 71.603 47.725 1.00 52.45 362 LEU C O 1
ATOM 2785 N N . ALA C 1 103 ? 59.932 71.285 48.258 1.00 65.49 363 ALA C N 1
ATOM 2786 C CA . ALA C 1 103 ? 59.810 71.863 49.592 1.00 74.67 363 ALA C CA 1
ATOM 2787 C C . ALA C 1 103 ? 59.244 73.276 49.483 1.00 74.21 363 ALA C C 1
ATOM 2788 O O . ALA C 1 103 ? 58.477 73.722 50.335 1.00 71.60 363 ALA C O 1
ATOM 2790 N N . GLN C 1 104 ? 59.617 73.966 48.412 1.00 82.39 364 GLN C N 1
ATOM 2791 C CA . GLN C 1 104 ? 59.167 75.331 48.177 1.00 79.02 364 GLN C CA 1
ATOM 2792 C C . GLN C 1 104 ? 57.719 75.409 47.704 1.00 63.82 364 GLN C C 1
ATOM 2793 O O . GLN C 1 104 ? 57.038 76.402 47.949 1.00 58.25 364 GLN C O 1
ATOM 2799 N N . PHE C 1 105 ? 57.256 74.364 47.024 1.00 62.44 365 PHE C N 1
ATOM 2800 C CA . PHE C 1 105 ? 55.886 74.322 46.517 1.00 51.04 365 PHE C CA 1
ATOM 2801 C C . PHE C 1 105 ? 54.868 73.835 47.545 1.00 51.49 365 PHE C C 1
ATOM 2802 O O . PHE C 1 105 ? 53.692 74.197 47.485 1.00 48.00 365 PHE C O 1
ATOM 2810 N N . ARG C 1 106 ? 55.316 73.005 48.476 1.00 39.56 366 ARG C N 1
ATOM 2811 C CA . ARG C 1 106 ? 54.426 72.494 49.500 1.00 51.54 366 ARG C CA 1
ATOM 2812 C C . ARG C 1 106 ? 54.053 73.656 50.414 1.00 63.37 366 ARG C C 1
ATOM 2813 O O . ARG C 1 106 ? 52.889 73.820 50.794 1.00 51.20 366 ARG C O 1
ATOM 2815 N N . ASN C 1 107 ? 55.052 74.472 50.742 1.00 76.09 367 ASN C N 1
ATOM 2816 C CA . ASN C 1 107 ? 54.846 75.617 51.615 1.00 81.64 367 ASN C CA 1
ATOM 2817 C C . ASN C 1 107 ? 53.908 76.670 51.050 1.00 68.73 367 ASN C C 1
ATOM 2818 O O . ASN C 1 107 ? 53.694 77.707 51.665 1.00 65.02 367 ASN C O 1
ATOM 2823 N N . LEU C 1 108 ? 53.354 76.408 49.876 1.00 61.61 368 LEU C N 1
ATOM 2824 C CA . LEU C 1 108 ? 52.400 77.327 49.276 1.00 58.55 368 LEU C CA 1
ATOM 2825 C C . LEU C 1 108 ? 51.049 76.639 49.345 1.00 55.60 368 LEU C C 1
ATOM 2826 O O . LEU C 1 108 ? 50.043 77.152 48.856 1.00 55.47 368 LEU C O 1
ATOM 2831 N N . GLY C 1 109 ? 51.047 75.455 49.951 1.00 51.69 369 GLY C N 1
ATOM 2832 C CA . GLY C 1 109 ? 49.821 74.690 50.089 1.00 42.93 369 GLY C CA 1
ATOM 2833 C C . GLY C 1 109 ? 49.504 73.735 48.951 1.00 56.66 369 GLY C C 1
ATOM 2834 O O . GLY C 1 109 ? 48.376 73.232 48.865 1.00 62.77 369 GLY C O 1
ATOM 2835 N N . LEU C 1 110 ? 50.466 73.480 48.065 1.00 39.46 370 LEU C N 1
ATOM 2836 C CA . LEU C 1 110 ? 50.201 72.548 46.971 1.00 47.98 370 LEU C CA 1
ATOM 2837 C C . LEU C 1 110 ? 50.469 71.118 47.400 1.00 44.52 370 LEU C C 1
ATOM 2838 O O . LEU C 1 110 ? 51.399 70.857 48.154 1.00 53.39 370 LEU C O 1
ATOM 2843 N N . HIS C 1 111 ? 49.640 70.194 46.935 1.00 42.13 371 HIS C N 1
ATOM 2844 C CA . HIS C 1 111 ? 49.873 68.791 47.236 1.00 42.29 371 HIS C CA 1
ATOM 2845 C C . HIS C 1 111 ? 50.558 68.237 45.987 1.00 44.27 371 HIS C C 1
ATOM 2846 O O . HIS C 1 111 ? 50.378 68.767 44.890 1.00 43.12 371 HIS C O 1
ATOM 2853 N N . THR C 1 112 ? 51.367 67.199 46.158 1.00 39.62 372 THR C N 1
ATOM 2854 C CA . THR C 1 112 ? 52.080 66.597 45.035 1.00 47.51 372 THR C CA 1
ATOM 2855 C C . THR C 1 112 ? 51.172 65.716 44.191 1.00 39.60 372 THR C C 1
ATOM 2856 O O . THR C 1 112 ? 50.423 64.898 44.726 1.00 43.93 372 THR C O 1
ATOM 2860 N N . ALA C 1 113 ? 51.246 65.868 42.874 1.00 34.96 373 ALA C N 1
ATOM 2861 C CA . ALA C 1 113 ? 50.415 65.067 41.984 1.00 40.75 373 ALA C CA 1
ATOM 2862 C C . ALA C 1 113 ? 50.873 63.605 41.948 1.00 35.17 373 ALA C C 1
ATOM 2863 O O . ALA C 1 113 ? 50.063 62.683 41.964 1.00 46.30 373 ALA C O 1
ATOM 2865 N N . PHE C 1 114 ? 52.181 63.406 41.922 1.00 25.30 374 PHE C N 1
ATOM 2866 C CA . PHE C 1 114 ? 52.769 62.078 41.889 1.00 27.18 374 PHE C CA 1
ATOM 2867 C C . PHE C 1 114 ? 54.188 62.220 42.430 1.00 29.23 374 PHE C C 1
ATOM 2868 O O . PHE C 1 114 ? 54.649 63.332 42.625 1.00 29.15 374 PHE C O 1
ATOM 2876 N N . PRO C 1 115 ? 54.882 61.099 42.699 1.00 30.75 375 PRO C N 1
ATOM 2877 C CA . PRO C 1 115 ? 56.252 61.180 43.219 1.00 27.96 375 PRO C CA 1
ATOM 2878 C C . PRO C 1 115 ? 57.181 61.821 42.196 1.00 42.54 375 PRO C C 1
ATOM 2879 O O . PRO C 1 115 ? 57.058 61.582 40.994 1.00 33.32 375 PRO C O 1
ATOM 2883 N N . PRO C 1 116 ? 58.131 62.641 42.665 1.00 46.51 376 PRO C N 1
ATOM 2884 C CA . PRO C 1 116 ? 59.067 63.309 41.759 1.00 44.60 376 PRO C CA 1
ATOM 2885 C C . PRO C 1 116 ? 59.702 62.317 40.800 1.00 43.54 376 PRO C C 1
ATOM 2886 O O . PRO C 1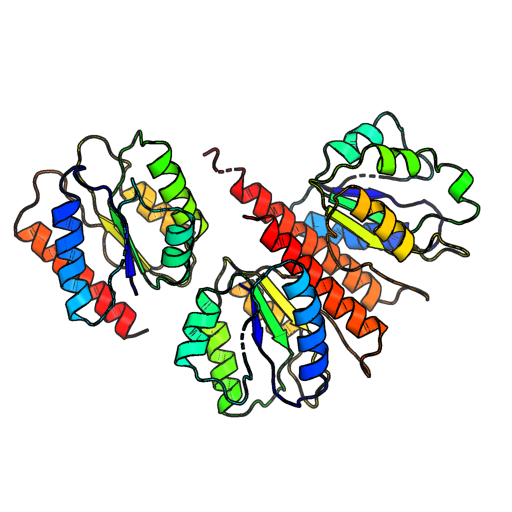 116 ? 60.149 61.255 41.210 1.00 46.79 376 PRO C O 1
ATOM 2890 N N . ILE C 1 117 ? 59.720 62.665 39.522 1.00 38.90 377 ILE C N 1
ATOM 2891 C CA . ILE C 1 117 ? 60.343 61.816 38.530 1.00 32.18 377 ILE C CA 1
ATOM 2892 C C . ILE C 1 117 ? 61.838 62.143 38.589 1.00 40.10 377 ILE C C 1
ATOM 2893 O O . ILE C 1 117 ? 62.296 63.109 37.995 1.00 26.71 377 ILE C O 1
ATOM 2898 N N . ARG C 1 118 ? 62.585 61.346 39.340 1.00 44.51 378 ARG C N 1
ATOM 2899 C CA . ARG C 1 118 ? 64.017 61.553 39.470 1.00 49.41 378 ARG C CA 1
ATOM 2900 C C . ARG C 1 118 ? 64.780 60.844 38.360 1.00 58.36 378 ARG C C 1
ATOM 2901 O O . ARG C 1 118 ? 64.429 59.737 37.955 1.00 62.45 378 ARG C O 1
ATOM 2909 N N . VAL C 1 119 ? 65.817 61.496 37.855 1.00 54.73 379 VAL C N 1
ATOM 2910 C CA . VAL C 1 119 ? 66.632 60.909 36.799 1.00 63.15 379 VAL C CA 1
ATOM 2911 C C . VAL C 1 119 ? 68.047 61.482 36.870 1.00 67.28 379 VAL C C 1
ATOM 2912 O O . VAL C 1 119 ? 68.275 62.648 36.545 1.00 73.60 379 VAL C O 1
ATOM 2916 N N . LYS C 1 120 ? 68.990 60.649 37.303 1.00 66.38 380 LYS C N 1
ATOM 2917 C CA . LYS C 1 120 ? 70.385 61.058 37.455 1.00 70.54 380 LYS C CA 1
ATOM 2918 C C . LYS C 1 120 ? 71.285 60.636 36.293 1.00 69.47 380 LYS C C 1
ATOM 2919 O O . LYS C 1 120 ? 72.465 60.979 36.261 1.00 75.28 380 LYS C O 1
ATOM 2921 N N . ASP C 1 121 ? 70.733 59.891 35.343 1.00 66.82 381 ASP C N 1
ATOM 2922 C CA . ASP C 1 121 ? 71.501 59.450 34.182 1.00 63.87 381 ASP C CA 1
ATOM 2923 C C . ASP C 1 121 ? 70.620 59.585 32.956 1.00 61.81 381 ASP C C 1
ATOM 2924 O O . ASP C 1 121 ? 69.483 60.039 33.054 1.00 53.46 381 ASP C O 1
ATOM 2926 N N . GLN C 1 122 ? 71.141 59.204 31.797 1.00 68.42 382 GLN C N 1
ATOM 2927 C CA . GLN C 1 122 ? 70.349 59.286 30.580 1.00 66.58 382 GLN C CA 1
ATOM 2928 C C . GLN C 1 122 ? 69.052 58.511 30.792 1.00 59.86 382 GLN C C 1
ATOM 2929 O O . GLN C 1 122 ? 69.067 57.363 31.246 1.00 50.06 382 GLN C O 1
ATOM 2935 N N . PRO C 1 123 ? 67.909 59.139 30.475 1.00 54.03 383 PRO C N 1
ATOM 2936 C CA . PRO C 1 123 ? 66.588 58.519 30.627 1.00 43.42 383 PRO C CA 1
ATOM 2937 C C . PRO C 1 123 ? 66.429 57.231 29.819 1.00 41.19 383 PRO C C 1
ATOM 2938 O O . PRO C 1 123 ? 66.576 57.235 28.600 1.00 48.64 383 PRO C O 1
ATOM 2942 N N . THR C 1 124 ? 66.135 56.138 30.514 1.00 44.90 384 THR C N 1
ATOM 2943 C CA . THR C 1 124 ? 65.919 54.838 29.889 1.00 39.52 384 THR C CA 1
ATOM 2944 C C . THR C 1 124 ? 64.425 54.765 29.589 1.00 30.84 384 THR C C 1
ATOM 2945 O O . THR C 1 124 ? 63.690 55.710 29.866 1.00 29.20 384 THR C O 1
ATOM 2949 N N . GLU C 1 125 ? 63.961 53.648 29.043 1.00 35.60 385 GLU C N 1
ATOM 2950 C CA . GLU C 1 125 ? 62.537 53.548 28.743 1.00 38.94 385 GLU C CA 1
ATOM 2951 C C . GLU C 1 125 ? 61.703 53.513 30.037 1.00 39.60 385 GLU C C 1
ATOM 2952 O O . GLU C 1 125 ? 60.530 53.893 30.027 1.00 35.03 385 GLU C O 1
ATOM 2958 N N . ALA C 1 126 ? 62.298 53.076 31.148 1.00 21.60 386 ALA C N 1
ATOM 2959 C CA . ALA C 1 126 ? 61.550 53.032 32.409 1.00 31.15 386 ALA C CA 1
ATOM 2960 C C . ALA C 1 126 ? 61.191 54.460 32.847 1.00 26.03 386 ALA C C 1
ATOM 2961 O O . ALA C 1 126 ? 60.059 54.722 33.253 1.00 30.19 386 ALA C O 1
ATOM 2963 N N . ILE C 1 127 ? 62.145 55.382 32.736 1.00 21.66 387 ILE C N 1
ATOM 2964 C CA . ILE C 1 127 ? 61.907 56.780 33.091 1.00 27.35 387 ILE C CA 1
ATOM 2965 C C . ILE C 1 127 ? 60.760 57.345 32.229 1.00 32.95 387 ILE C C 1
ATOM 2966 O O . ILE C 1 127 ? 59.776 57.891 32.743 1.00 30.65 387 ILE C O 1
ATOM 2971 N N . TYR C 1 128 ? 60.871 57.202 30.916 1.00 31.57 388 TYR C N 1
ATOM 2972 C CA . TYR C 1 128 ? 59.800 57.681 30.043 1.00 36.89 388 TYR C CA 1
ATOM 2973 C C . TYR C 1 128 ? 58.474 56.994 30.411 1.00 37.36 388 TYR C C 1
ATOM 2974 O O . TYR C 1 128 ? 57.414 57.586 30.291 1.00 32.97 388 TYR C O 1
ATOM 2983 N N . GLN C 1 129 ? 58.543 55.746 30.860 1.00 27.30 389 GLN C N 1
ATOM 2984 C CA . GLN C 1 129 ? 57.337 55.010 31.242 1.00 28.80 389 GLN C CA 1
ATOM 2985 C C . GLN C 1 129 ? 56.760 55.625 32.519 1.00 36.77 389 GLN C C 1
ATOM 2986 O O . GLN C 1 129 ? 55.544 55.724 32.678 1.00 34.83 389 GLN C O 1
ATOM 2992 N N . GLN C 1 130 ? 57.643 56.029 33.424 1.00 21.38 390 GLN C N 1
ATOM 2993 C CA . GLN C 1 130 ? 57.236 56.653 34.683 1.00 29.98 390 GLN C CA 1
ATOM 2994 C C . GLN C 1 130 ? 56.557 57.988 34.355 1.00 31.48 390 GLN C C 1
ATOM 2995 O O . GLN C 1 130 ? 55.523 58.339 34.946 1.00 33.31 390 GLN C O 1
ATOM 3001 N N . CYS C 1 131 ? 57.100 58.700 33.370 1.00 26.65 391 CYS C N 1
ATOM 3002 C CA . CYS C 1 131 ? 56.521 59.979 32.971 1.00 33.93 391 CYS C CA 1
ATOM 3003 C C . CYS C 1 131 ? 55.105 59.815 32.448 1.00 34.63 391 CYS C C 1
ATOM 3004 O O . CYS C 1 131 ? 54.228 60.610 32.777 1.00 36.74 391 CYS C O 1
ATOM 3007 N N . GLU C 1 132 ? 54.895 58.795 31.617 1.00 29.05 392 GLU C N 1
ATOM 3008 C CA . GLU C 1 132 ? 53.586 58.531 31.037 1.00 33.21 392 GLU C CA 1
ATOM 3009 C C . GLU C 1 132 ? 52.563 58.057 32.082 1.00 34.06 392 GLU C C 1
ATOM 3010 O O . GLU C 1 132 ? 51.383 58.445 32.036 1.00 26.44 392 GLU C O 1
ATOM 3016 N N . GLU C 1 133 ? 52.990 57.211 33.014 1.00 29.32 393 GLU C N 1
ATOM 3017 C CA . GLU C 1 133 ? 52.051 56.733 34.022 1.00 29.69 393 GLU C CA 1
ATOM 3018 C C . GLU C 1 133 ? 51.771 57.852 35.028 1.00 31.84 393 GLU C C 1
ATOM 3019 O O . GLU C 1 133 ? 50.718 57.890 35.639 1.00 37.73 393 GLU C O 1
ATOM 3025 N N . SER C 1 134 ? 52.713 58.770 35.194 1.00 31.89 394 SER C N 1
ATOM 3026 C CA . SER C 1 134 ? 52.493 59.877 36.127 1.00 28.42 394 SER C CA 1
ATOM 3027 C C . SER C 1 134 ? 51.417 60.793 35.557 1.00 35.46 394 SER C C 1
ATOM 3028 O O . SER C 1 134 ? 50.467 61.148 36.247 1.00 28.34 394 SER C O 1
ATOM 3031 N N . GLY C 1 135 ? 51.566 61.159 34.284 1.00 32.09 395 GLY C N 1
ATOM 3032 C CA . GLY C 1 135 ? 50.582 62.009 33.643 1.00 34.27 395 GLY C CA 1
ATOM 3033 C C . GLY C 1 135 ? 49.220 61.344 33.629 1.00 39.13 395 GLY C C 1
ATOM 3034 O O . GLY C 1 135 ? 48.188 62.005 33.772 1.00 43.13 395 GLY C O 1
ATOM 3035 N N . THR C 1 136 ? 49.207 60.026 33.452 1.00 35.13 396 THR C N 1
ATOM 3036 C CA . THR C 1 136 ? 47.957 59.284 33.438 1.00 38.59 396 THR C CA 1
ATOM 3037 C C . THR C 1 136 ? 47.311 59.274 34.827 1.00 44.72 396 THR C C 1
ATOM 3038 O O . THR C 1 136 ? 46.098 59.465 34.952 1.00 38.16 396 THR C O 1
ATOM 3042 N N . ASP C 1 137 ? 48.122 59.043 35.857 1.00 26.71 397 ASP C N 1
ATOM 3043 C CA . ASP C 1 137 ? 47.616 59.013 37.231 1.00 33.25 397 ASP C CA 1
ATOM 3044 C C . ASP C 1 137 ? 46.997 60.373 37.544 1.00 26.64 397 ASP C C 1
ATOM 3045 O O . ASP C 1 137 ? 45.799 60.472 37.887 1.00 26.12 397 ASP C O 1
ATOM 3050 N N . LEU C 1 138 ? 47.819 61.413 37.398 1.00 23.95 398 LEU C N 1
ATOM 3051 C CA . LEU C 1 138 ? 47.402 62.795 37.632 1.00 27.58 398 LEU C CA 1
ATOM 3052 C C . LEU C 1 138 ? 46.148 63.098 36.834 1.00 33.11 398 LEU C C 1
ATOM 3053 O O . LEU C 1 138 ? 45.215 63.730 37.339 1.00 36.42 398 LEU C O 1
ATOM 3058 N N . GLY C 1 139 ? 46.144 62.650 35.580 1.00 25.28 399 GLY C N 1
ATOM 3059 C CA . GLY C 1 139 ? 45.000 62.866 34.717 1.00 30.92 399 GLY C CA 1
ATOM 3060 C C . GLY C 1 139 ? 43.735 62.269 35.296 1.00 34.09 399 GLY C C 1
ATOM 3061 O O . GLY C 1 139 ? 42.734 62.964 35.472 1.00 34.34 399 GLY C O 1
ATOM 3062 N N . GLN C 1 140 ? 43.779 60.981 35.615 1.00 36.53 400 GLN C N 1
ATOM 3063 C CA . GLN C 1 140 ? 42.619 60.310 36.188 1.00 35.41 400 GLN C CA 1
ATOM 3064 C C . GLN C 1 140 ? 42.143 60.903 37.513 1.00 37.66 400 GLN C C 1
ATOM 3065 O O . GLN C 1 140 ? 40.953 60.880 37.796 1.00 31.40 400 GLN C O 1
ATOM 3071 N N . TRP C 1 141 ? 43.056 61.436 38.319 1.00 32.45 401 TRP C N 1
ATOM 3072 C CA . TRP C 1 141 ? 42.651 62.035 39.592 1.00 40.01 401 TRP C CA 1
ATOM 3073 C C . TRP C 1 141 ? 41.926 63.359 39.358 1.00 38.43 401 TRP C C 1
ATOM 3074 O O . TRP C 1 141 ? 40.928 63.656 40.005 1.00 49.27 401 TRP C O 1
ATOM 3085 N N . LEU C 1 142 ? 42.433 64.155 38.428 1.00 43.70 402 LEU C N 1
ATOM 3086 C CA . LEU C 1 142 ? 41.818 65.445 38.132 1.00 45.04 402 LEU C CA 1
ATOM 3087 C C . LEU C 1 142 ? 40.475 65.262 37.444 1.00 40.74 402 LEU C C 1
ATOM 3088 O O . LEU C 1 142 ? 39.498 65.929 37.781 1.00 41.06 402 LEU C O 1
ATOM 3093 N N . THR C 1 143 ? 40.424 64.349 36.482 1.00 36.14 403 THR C N 1
ATOM 3094 C CA . THR C 1 143 ? 39.191 64.100 35.750 1.00 43.48 403 THR C CA 1
ATOM 3095 C C . THR C 1 143 ? 38.094 63.604 36.699 1.00 39.93 403 THR C C 1
ATOM 3096 O O . THR C 1 143 ? 36.918 63.923 36.526 1.00 42.97 403 THR C O 1
ATOM 3100 N N . ARG C 1 144 ? 38.475 62.836 37.713 1.00 42.67 404 ARG C N 1
ATOM 3101 C CA . ARG C 1 144 ? 37.500 62.348 38.679 1.00 50.75 404 ARG C CA 1
ATOM 3102 C C . ARG C 1 144 ? 36.887 63.519 39.466 1.00 45.87 404 ARG C C 1
ATOM 3103 O O . ARG C 1 144 ? 35.685 63.556 39.714 1.00 36.67 404 ARG C O 1
ATOM 3111 N N . ALA C 1 145 ? 37.724 64.467 39.868 1.00 42.80 405 ALA C N 1
ATOM 3112 C CA . ALA C 1 145 ? 37.246 65.609 40.634 1.00 45.00 405 ALA C CA 1
ATOM 3113 C C . ALA C 1 145 ? 36.329 66.491 39.778 1.00 55.35 405 ALA C C 1
ATOM 3114 O O . ALA C 1 145 ? 35.369 67.077 40.277 1.00 54.87 405 ALA C O 1
ATOM 3116 N N . ASP C 1 146 ? 36.624 66.579 38.486 1.00 47.43 406 ASP C N 1
ATOM 3117 C CA . ASP C 1 146 ? 35.803 67.376 37.587 1.00 52.14 406 ASP C CA 1
ATOM 3118 C C . ASP C 1 146 ? 34.438 66.733 37.426 1.00 48.17 406 ASP C C 1
ATOM 3119 O O . ASP C 1 146 ? 33.417 67.412 37.438 1.00 53.47 406 ASP C O 1
ATOM 3124 N N . ALA C 1 147 ? 34.428 65.417 37.277 1.00 44.61 407 ALA C N 1
ATOM 3125 C CA . ALA C 1 147 ? 33.184 64.687 37.125 1.00 49.17 407 ALA C CA 1
ATOM 3126 C C . ALA C 1 147 ? 32.257 65.004 38.297 1.00 47.83 407 ALA C C 1
ATOM 3127 O O . ALA C 1 147 ? 31.073 65.272 38.103 1.00 42.05 407 ALA C O 1
ATOM 3129 N N . ILE C 1 148 ? 32.810 64.986 39.507 1.00 50.52 408 ILE C N 1
ATOM 3130 C CA . ILE C 1 148 ? 32.045 65.258 40.725 1.00 48.67 408 ILE C CA 1
ATOM 3131 C C . ILE C 1 148 ? 31.457 66.667 40.779 1.00 50.42 408 ILE C C 1
ATOM 3132 O O . ILE C 1 148 ? 30.284 66.841 41.109 1.00 56.25 408 ILE C O 1
ATOM 3137 N N . GLN C 1 149 ? 32.272 67.672 40.474 1.00 45.03 409 GLN C N 1
ATOM 3138 C CA . GLN C 1 149 ? 31.792 69.048 40.473 1.00 58.46 409 GLN C CA 1
ATOM 3139 C C . GLN C 1 149 ? 30.773 69.233 39.357 1.00 55.90 409 GLN C C 1
ATOM 3140 O O . GLN C 1 149 ? 29.754 69.890 39.538 1.00 60.97 409 GLN C O 1
ATOM 3146 N N . THR C 1 150 ? 31.054 68.649 38.198 1.00 54.64 410 THR C N 1
ATOM 3147 C CA . THR C 1 150 ? 30.139 68.744 37.068 1.00 61.30 410 THR C CA 1
ATOM 3148 C C . THR C 1 150 ? 28.848 68.028 37.447 1.00 63.97 410 THR C C 1
ATOM 3149 O O . THR C 1 150 ? 27.775 68.623 37.450 1.00 66.60 410 THR C O 1
ATOM 3161 N N . LYS C 1 152 ? 27.456 67.445 40.017 1.00 73.69 412 LYS C N 1
ATOM 3162 C CA . LYS C 1 152 ? 26.651 68.142 41.009 1.00 80.43 412 LYS C CA 1
ATOM 3163 C C . LYS C 1 152 ? 25.728 69.129 40.307 1.00 90.19 412 LYS C C 1
ATOM 3164 O O . LYS C 1 152 ? 24.541 69.212 40.622 1.00 103.37 412 LYS C O 1
ATOM 3166 N N . SER C 1 153 ? 26.279 69.865 39.347 1.00 90.31 413 SER C N 1
ATOM 3167 C CA . SER C 1 153 ? 25.524 70.860 38.592 1.00 102.40 413 SER C CA 1
ATOM 3168 C C . SER C 1 153 ? 24.229 70.322 37.975 1.00 108.97 413 SER C C 1
ATOM 3169 O O . SER C 1 153 ? 23.171 70.944 38.093 1.00 108.90 413 SER C O 1
ATOM 3172 N N . LEU C 1 154 ? 24.312 69.170 37.317 1.00 108.35 414 LEU C N 1
ATOM 3173 C CA . LEU C 1 154 ? 23.139 68.583 36.678 1.00 106.58 414 LEU C CA 1
ATOM 3174 C C . LEU C 1 154 ? 22.361 67.635 37.586 1.00 113.11 414 LEU C C 1
ATOM 3175 O O . LEU C 1 154 ? 22.697 67.550 38.785 1.00 116.26 414 LEU C O 1
#

InterPro domains:
  IPR001279 Metallo-beta-lactamase [SM00849] (45-234)
  IPR002563 Flavin reductase like domain [PF01613] (423-565)
  IPR002563 Flavin reductase like domain [SM00903] (422-571)
  IPR008254 Flavodoxin/nitric oxide synthase [PS50902] (263-399)
  IPR012349 FMN-binding split barrel [G3DSA:2.30.110.10] (419-569)
  IPR029039 Flavoprotein-like superfamily [G3DSA:3.40.50.360] (260-413)
  IPR029039 Flavoprotein-like superfamily [SSF52218] (260-404)
  IPR036866 Ribonuclease Z/Hydroxyacylglutathione hydrolase-like [G3DSA:3.60.15.10] (6-259)
  IPR036866 Ribonuclease Z/Hydroxyacylglutathione hydrolase-like [SSF56281] (36-290)
  IPR045761 ODP domain [PF19583] (46-235)
  IPR051285 NADH-dependent Oxidoreductase Modular Protein [PTHR32145] (9-540)

Nearest PDB structures (foldseek):
  3hly-assembly2_B  TM=9.934E-01  e=9.415E-27  Synechococcus elongatus PCC 6301
  3hly-assembly3_C  TM=9.825E-01  e=2.941E-25  Synechococcus elongatus PCC 6301
  3fni-assembly1_A  TM=9.546E-01  e=1.517E-18  Nostoc sp. PCC 7120 = FACHB-418
  6h0d-assembly1_A  TM=8.854E-01  e=9.446E-12  Synechocystis sp. PCC 6803 substr. Kazusa
  5wid-assembly2_B  TM=7.952E-01  e=1.126E-07  Methanosarcina acetivorans C2A

Organism: Synechococcus sp. (strain ATCC 27144 / PCC 6301 / SAUG 1402/1) (NCBI:txid269084)

Radius of gyration: 24.94 Å; Cα contacts (8 Å, |Δi|>4): 880; chains: 3; bounding box: 78×60×33 Å

CATH classification: 3.40.50.360

Secondary structure (DSSP, 8-state):
-EEEEB-TTSTTHHHHHHHHHHHHHHTTPPB--BTTT--HHHHHHHHHH-SEEEEEPPBSS--HHHHHHHHHHHHH--TTSEEEEE----SSB--HHHHHHHHHHTTPEESSS-B---SS--HHHHHHHHHHHHHHHHHHHH--/-EEEEB-TTSTTHHHHHHHHHHHHHHTT--B--BTTT--HHHHHHHHHH-SEEEEEPPBSS--HHHHHHHHHHHHH--TTSEEEEE---SSSB--HHHHHHHHHHTTPEE-SS-B--SSS--HHHHHHHHHHHHHHHHHHHH-/-EEEEB-TTSTTHHHHHHHHHHHHHTTT--B--BGGG--HHHHHHHHHH-SEEEEEPPBSSGGGTS-TTHHHHTTS--SSSEEEEE----SSB--HHHHHHHHHTTTPEESS--B--SSS--HHHHHHHHHHHHHHHHHHHHHHHHH----

Foldseek 3Di:
DEEEEEAPPFQCSVLLSVLLVLLQVVLPDDYHYHQQDDDLVVLLVVQLVHQEYEYEWAAPDHDPRNVSSVVSNLVRHAQRHAYEYEYRRGDHTDDPVVVVVSNVVRNHHHLAPHQYDPDRQDVVSSNVSSVSSNSSNVVVVVVD/DEEEEEAPPQAQSPLLSVLLVLLQVVLVHDYHYHLQDDDLVVLLVCLQPHQEYEYEFDAPDDDPSNVVSVVSNLVRHAQRHEYEYEYSHRPHTDDRVVVVVSSVVRNHHHLDHHQYDPDDDDPVSSVVSSVSSNSSNVVVVVD/DEEEEFAPPFAQRPVLSVLLVVLQVVLPDDYHYHLLDGDLVCLLVDLQVDQEYEYEFAADVCCVRRCVNVVSSLVSHAQNHAYEYEHSGGDHTDDPVVVVVSVVVRNHHHQDPYLYDNDRDDVVSSVVSNVSSNSSNVVVVVVVVVVVVVD

B-factor: mean 52.83, std 21.3, range [13.35, 146.34]

Sequence (438 aa):
SVLIGYLSDYGYSDRLSQAIGRGLVKTGVAVEVDLRAVDPQELIEAVSSARGIVLGTPPSQPSEAVATALSTIFAAAHNKQAIGLFDSYGGDDEPIDALLAQFRNLGLHTAFPPIRVKDQPTEAIYQQCEESGTDLGQWLTRADSVLIGYLSDYGYSDRLSQAIGRGLVKTGVAVEVDLRAVDPQELIEAVSSARGIVLGTPPSQPSEAVATALSTIFAAAHNKQAIGLFDSYGGDDEPIDALLAQFRNLGLHTAFPPIRVKDQPTEAIYQQCEESGTDLGQWLTRASVLIGYLSDYGYSDRLSQAIGRGLVKTGVAVEVDLRAVDPQELIEAVSSARGIVLGTPPSQPSEAVATALSTIFAAAHNKQAIGLFDSYGGDDEPIDALLAQFRNLGLHTAFPPIRVKDQPTEAIYQQCEESGTDLGQWLTRADAIQTKSL